Protein AF-A0AA95F0E2-F1 (afdb_monomer_lite)

Organism: NCBI:txid3121368

Structure (mmCIF, N/CA/C/O backbone):
data_AF-A0AA95F0E2-F1
#
_entry.id   AF-A0AA95F0E2-F1
#
loop_
_atom_site.group_PDB
_atom_site.id
_atom_site.type_symbol
_atom_site.label_atom_id
_atom_site.label_alt_id
_atom_site.label_comp_id
_atom_site.label_asym_id
_atom_site.label_entity_id
_atom_site.label_seq_id
_atom_site.pdbx_PDB_ins_code
_atom_site.Cartn_x
_atom_site.Cartn_y
_atom_site.Cartn_z
_atom_site.occupancy
_atom_site.B_iso_or_equiv
_atom_site.auth_seq_id
_atom_site.auth_comp_id
_atom_site.auth_asym_id
_atom_site.auth_atom_id
_atom_site.pdbx_PDB_model_num
ATOM 1 N N . MET A 1 1 ? -41.359 17.214 -58.319 1.00 50.31 1 MET A N 1
ATOM 2 C CA . MET A 1 1 ? -40.380 17.688 -57.311 1.00 50.31 1 MET A CA 1
ATOM 3 C C . MET A 1 1 ? -40.934 17.421 -55.916 1.00 50.31 1 MET A C 1
ATOM 5 O O . MET A 1 1 ? -42.144 17.465 -55.771 1.00 50.31 1 MET A O 1
ATOM 9 N N . MET A 1 2 ? -40.060 17.130 -54.941 1.00 48.06 2 MET A N 1
ATOM 10 C CA . MET A 1 2 ? -40.343 16.775 -53.532 1.00 48.06 2 MET A CA 1
ATOM 11 C C . MET A 1 2 ? -41.066 15.439 -53.293 1.00 48.06 2 MET A C 1
ATOM 13 O O . MET A 1 2 ? -42.283 15.381 -53.402 1.00 48.06 2 MET A O 1
ATOM 17 N N . LYS A 1 3 ? -40.314 14.383 -52.918 1.00 45.88 3 LYS A N 1
ATOM 18 C CA . LYS A 1 3 ? -40.790 13.259 -52.062 1.00 45.88 3 LYS A CA 1
ATOM 19 C C . LYS A 1 3 ? -39.731 12.196 -51.688 1.00 45.88 3 LYS A C 1
ATOM 21 O O . LYS A 1 3 ? -40.097 11.075 -51.360 1.00 45.88 3 LYS A O 1
ATOM 26 N N . ARG A 1 4 ? -38.421 12.494 -51.719 1.00 47.03 4 ARG A N 1
ATOM 27 C CA . ARG A 1 4 ? -37.384 11.495 -51.354 1.00 47.03 4 ARG A CA 1
ATOM 28 C C . ARG A 1 4 ? -36.302 11.950 -50.368 1.00 47.03 4 ARG A C 1
ATOM 30 O O . ARG A 1 4 ? -35.375 11.194 -50.120 1.00 47.03 4 ARG A O 1
ATOM 37 N N . SER A 1 5 ? -36.444 13.118 -49.741 1.00 49.16 5 SER A N 1
ATOM 38 C CA . SER A 1 5 ? -35.384 13.664 -48.870 1.00 49.16 5 SER A CA 1
ATOM 39 C C . SER A 1 5 ? -35.746 13.746 -47.382 1.00 49.16 5 SER A C 1
ATOM 41 O O . SER A 1 5 ? -34.926 14.201 -46.596 1.00 49.16 5 SER A O 1
ATOM 43 N N . LEU A 1 6 ? -36.942 13.306 -46.969 1.00 43.12 6 LEU A N 1
ATOM 44 C CA . LEU A 1 6 ? -37.407 13.481 -45.582 1.00 43.12 6 LEU A CA 1
ATOM 45 C C . LEU A 1 6 ? -37.271 12.228 -44.697 1.00 43.12 6 LEU A C 1
ATOM 47 O O . LEU A 1 6 ? -37.367 12.328 -43.480 1.00 43.12 6 LEU A O 1
ATOM 51 N N . SER A 1 7 ? -37.000 11.054 -45.274 1.00 41.59 7 SER A N 1
ATOM 52 C CA . SER A 1 7 ? -36.966 9.790 -44.516 1.00 41.59 7 SER A CA 1
ATOM 53 C C . SER A 1 7 ? -35.578 9.412 -43.980 1.00 41.59 7 SER A C 1
ATOM 55 O O . SER A 1 7 ? -35.485 8.581 -43.085 1.00 41.59 7 SER A O 1
ATOM 57 N N . ILE A 1 8 ? -34.500 10.029 -44.480 1.00 45.47 8 ILE A N 1
ATOM 58 C CA . ILE A 1 8 ? -33.123 9.725 -44.038 1.00 45.47 8 ILE A CA 1
ATOM 59 C C . ILE A 1 8 ? -32.716 10.587 -42.827 1.00 45.47 8 ILE A C 1
ATOM 61 O O . ILE A 1 8 ? -31.984 10.123 -41.959 1.00 45.47 8 ILE A O 1
ATOM 65 N N . LEU A 1 9 ? -33.266 11.798 -42.687 1.00 41.22 9 LEU A N 1
ATOM 66 C CA . LEU A 1 9 ? -32.992 12.666 -41.533 1.00 41.22 9 LEU A CA 1
ATOM 67 C C . LEU A 1 9 ? -33.683 12.199 -40.239 1.00 41.22 9 LEU A C 1
ATOM 69 O O . LEU A 1 9 ? -33.129 12.393 -39.160 1.00 41.22 9 LEU A O 1
ATOM 73 N N . LEU A 1 10 ? -34.827 11.507 -40.326 1.00 40.25 10 LEU A N 1
ATOM 74 C CA . LEU A 1 10 ? -35.493 10.941 -39.143 1.00 40.25 10 LEU A CA 1
ATOM 75 C C . LEU A 1 10 ? -34.812 9.656 -38.629 1.00 40.25 10 LEU A C 1
ATOM 77 O O . LEU A 1 10 ? -34.817 9.400 -37.429 1.00 40.25 10 LEU A O 1
ATOM 81 N N . ALA A 1 11 ? -34.172 8.880 -39.511 1.00 42.00 11 ALA A N 1
ATOM 82 C CA . ALA A 1 11 ? -33.428 7.676 -39.127 1.00 42.00 11 ALA A CA 1
ATOM 83 C C . ALA A 1 11 ? -32.070 7.999 -38.471 1.00 42.00 11 ALA A C 1
ATOM 85 O O . ALA A 1 11 ? -31.636 7.279 -37.576 1.00 42.00 11 ALA A O 1
ATOM 86 N N . ILE A 1 12 ? -31.431 9.115 -38.844 1.00 46.50 12 ILE A N 1
ATOM 87 C CA . ILE A 1 12 ? -30.195 9.585 -38.192 1.00 46.50 12 ILE A CA 1
ATOM 88 C C . ILE A 1 12 ? -30.506 10.254 -36.837 1.00 46.50 12 ILE A C 1
ATOM 90 O O . ILE A 1 12 ? -29.730 10.114 -35.894 1.00 46.50 12 ILE A O 1
ATOM 94 N N . GLY A 1 13 ? -31.675 10.892 -36.687 1.00 38.00 13 GLY A N 1
ATOM 95 C CA . GLY A 1 13 ? -32.124 11.467 -35.410 1.00 38.00 13 GLY A CA 1
ATOM 96 C C . GLY A 1 13 ? -32.494 10.435 -34.333 1.00 38.00 13 GLY A C 1
ATOM 97 O O . GLY A 1 13 ? -32.287 10.691 -33.149 1.00 38.00 13 GLY A O 1
ATOM 98 N N . LEU A 1 14 ? -32.978 9.250 -34.726 1.00 39.38 14 LEU A N 1
ATOM 99 C CA . LEU A 1 14 ? -33.340 8.160 -33.803 1.00 39.38 14 LEU A CA 1
ATOM 100 C C . LEU A 1 14 ? -32.164 7.233 -33.441 1.00 39.38 14 LEU A C 1
ATOM 102 O O . LEU A 1 14 ? -32.199 6.598 -32.390 1.00 39.38 14 LEU A O 1
ATOM 106 N N . LEU A 1 15 ? -31.091 7.207 -34.239 1.00 40.84 15 LEU A N 1
ATOM 107 C CA . LEU A 1 15 ? -29.848 6.489 -33.907 1.00 40.84 15 LEU A CA 1
ATOM 108 C C . LEU A 1 15 ? -28.890 7.294 -33.010 1.00 40.84 15 LEU A C 1
ATOM 110 O O . LEU A 1 15 ? -27.957 6.722 -32.456 1.00 40.84 15 LEU A O 1
ATOM 114 N N . LEU A 1 16 ? -29.142 8.591 -32.802 1.00 41.97 16 LEU A N 1
ATOM 115 C CA . LEU A 1 16 ? -28.387 9.436 -31.862 1.00 41.97 16 LEU A CA 1
ATOM 116 C C . LEU A 1 16 ? -29.001 9.496 -30.450 1.00 41.97 16 LEU A C 1
ATOM 118 O O . LEU A 1 16 ? -28.428 10.128 -29.567 1.00 41.97 16 LEU A O 1
ATOM 122 N N . GLN A 1 17 ? -30.135 8.824 -30.212 1.00 44.22 17 GLN A N 1
ATOM 123 C CA . GLN A 1 17 ? -30.769 8.726 -28.885 1.00 44.22 17 GLN A CA 1
ATOM 124 C C . GLN A 1 17 ? -30.711 7.321 -28.261 1.00 44.22 17 GLN A C 1
ATOM 126 O O . GLN A 1 17 ? -31.059 7.152 -27.095 1.00 44.22 17 GLN A O 1
ATOM 131 N N . ALA A 1 18 ? -30.192 6.321 -28.978 1.00 43.22 18 ALA A N 1
ATOM 132 C CA . ALA A 1 18 ? -29.910 4.993 -28.437 1.00 43.22 18 ALA A CA 1
ATOM 133 C C . ALA A 1 18 ? -28.427 4.897 -28.045 1.00 43.22 18 ALA A C 1
ATOM 135 O O . ALA A 1 18 ? -27.608 4.349 -28.775 1.00 43.22 18 ALA A O 1
ATOM 136 N N . GLY A 1 19 ? -28.067 5.485 -26.903 1.00 44.66 19 GLY A N 1
ATOM 137 C CA . GLY A 1 19 ? -26.690 5.406 -26.415 1.00 44.66 19 GLY A CA 1
ATOM 138 C C . GLY A 1 19 ? -26.287 6.384 -25.321 1.00 44.66 19 GLY A C 1
ATOM 139 O O . GLY A 1 19 ? -25.187 6.254 -24.803 1.00 44.66 19 GLY A O 1
ATOM 140 N N . ALA A 1 20 ? -27.158 7.293 -24.880 1.00 41.44 20 ALA A N 1
ATOM 141 C CA . ALA A 1 20 ? -27.064 7.797 -23.513 1.00 41.44 20 ALA A CA 1
ATOM 142 C C . ALA A 1 20 ? -27.627 6.716 -22.578 1.00 41.44 20 ALA A C 1
ATOM 144 O O . ALA A 1 20 ? -28.634 6.913 -21.899 1.00 41.44 20 ALA A O 1
ATOM 145 N N . VAL A 1 21 ? -26.986 5.537 -22.564 1.00 40.38 21 VAL A N 1
ATOM 146 C CA . VAL A 1 21 ? -27.024 4.714 -21.360 1.00 40.38 21 VAL A CA 1
ATOM 147 C C . VAL A 1 21 ? -26.392 5.623 -20.337 1.00 40.38 21 VAL A C 1
ATOM 149 O O . VAL A 1 21 ? -25.193 5.893 -20.385 1.00 40.38 21 VAL A O 1
ATOM 152 N N . SER A 1 22 ? -27.251 6.198 -19.505 1.00 37.78 22 SER A N 1
ATOM 153 C CA . SER A 1 22 ? -26.858 6.820 -18.265 1.00 37.78 22 SER A CA 1
ATOM 154 C C . SER A 1 22 ? -25.687 6.006 -17.729 1.00 37.78 22 SER A C 1
ATOM 156 O O . SER A 1 22 ? -25.847 4.817 -17.444 1.00 37.78 22 SER A O 1
ATOM 158 N N . ALA A 1 23 ? -24.507 6.622 -17.622 1.00 36.34 23 ALA A N 1
ATOM 159 C CA . ALA A 1 23 ? -23.429 6.148 -16.767 1.00 36.34 23 ALA A CA 1
ATOM 160 C C . ALA A 1 23 ? -23.894 6.290 -15.304 1.00 36.34 23 ALA A C 1
ATOM 162 O O . ALA A 1 23 ? -23.242 6.899 -14.460 1.00 36.34 23 ALA A O 1
ATOM 163 N N . ALA A 1 24 ? -25.085 5.755 -15.029 1.00 33.88 24 ALA A N 1
ATOM 164 C CA . ALA A 1 24 ? -25.643 5.467 -13.745 1.00 33.88 24 ALA A CA 1
ATOM 165 C C . ALA A 1 24 ? -24.745 4.384 -13.173 1.00 33.88 24 ALA A C 1
ATOM 167 O O . ALA A 1 24 ? -24.967 3.190 -13.338 1.00 33.88 24 ALA A O 1
ATOM 168 N N . GLN A 1 25 ? -23.691 4.851 -12.514 1.00 37.59 25 GLN A N 1
ATOM 169 C CA . GLN A 1 25 ? -23.476 4.428 -11.147 1.00 37.59 25 GLN A CA 1
ATOM 170 C C . GLN A 1 25 ? -23.355 2.906 -11.016 1.00 37.59 25 GLN A C 1
ATOM 172 O O . GLN A 1 25 ? -23.920 2.294 -10.116 1.00 37.59 25 GLN A O 1
ATOM 177 N N . GLN A 1 26 ? -22.532 2.295 -11.872 1.00 37.97 26 GLN A N 1
ATOM 178 C CA . GLN A 1 26 ? -21.806 1.101 -11.468 1.00 37.97 26 GLN A CA 1
ATOM 179 C C . GLN A 1 26 ? -20.783 1.573 -10.429 1.00 37.97 26 GLN A C 1
ATOM 181 O O . GLN A 1 26 ? -19.607 1.783 -10.710 1.00 37.97 26 GLN A O 1
ATOM 186 N N . THR A 1 27 ? -21.249 1.836 -9.209 1.00 45.34 27 THR A N 1
ATOM 187 C CA . THR A 1 27 ? -20.386 1.992 -8.044 1.00 45.34 27 THR A CA 1
ATOM 188 C C . THR A 1 27 ? -19.660 0.667 -7.833 1.00 45.34 27 THR A C 1
ATOM 190 O O . THR A 1 27 ? -20.121 -0.204 -7.109 1.00 45.34 27 THR A O 1
ATOM 193 N N . THR A 1 28 ? -18.545 0.508 -8.548 1.00 57.12 28 THR A N 1
ATOM 194 C CA . THR A 1 28 ? -17.300 -0.148 -8.139 1.00 57.12 28 THR A CA 1
ATOM 195 C C . THR A 1 28 ? -17.451 -1.350 -7.202 1.00 57.12 28 THR A C 1
ATOM 197 O O . THR A 1 28 ? -17.237 -1.218 -5.998 1.00 57.12 28 THR A O 1
ATOM 200 N N . ASN A 1 29 ? -17.712 -2.538 -7.763 1.00 77.25 29 ASN A N 1
ATOM 201 C CA . ASN A 1 29 ? -17.533 -3.808 -7.042 1.00 77.25 29 ASN A CA 1
ATOM 202 C C . ASN A 1 29 ? -16.071 -4.307 -7.061 1.00 77.25 29 ASN A C 1
ATOM 204 O O . ASN A 1 29 ? -15.738 -5.288 -6.402 1.00 77.25 29 ASN A O 1
ATOM 208 N N . TRP A 1 30 ? -15.172 -3.621 -7.782 1.00 90.62 30 TRP A N 1
ATOM 209 C CA . TRP A 1 30 ? -13.753 -3.986 -7.812 1.00 90.62 30 TRP A CA 1
ATOM 210 C C . TRP A 1 30 ? -13.133 -3.966 -6.416 1.00 90.62 30 TRP A C 1
ATOM 212 O O . TRP A 1 30 ? -12.352 -4.849 -6.093 1.00 90.62 30 TRP A O 1
ATOM 222 N N . ARG A 1 31 ? -13.540 -3.019 -5.556 1.00 92.12 31 ARG A N 1
ATOM 223 C CA . ARG A 1 31 ? -13.047 -2.931 -4.175 1.00 92.12 31 ARG A CA 1
ATOM 224 C C . ARG A 1 31 ? -13.364 -4.197 -3.391 1.00 92.12 31 ARG A C 1
ATOM 226 O O . ARG A 1 31 ? -12.475 -4.761 -2.780 1.00 92.12 31 ARG A O 1
ATOM 233 N N . GLN A 1 32 ? -14.601 -4.686 -3.445 1.00 90.25 32 GLN A N 1
ATOM 234 C CA . GLN A 1 32 ? -14.967 -5.921 -2.743 1.00 90.25 32 GLN A CA 1
ATOM 235 C C . GLN A 1 32 ? -14.282 -7.148 -3.357 1.00 90.25 32 GLN A C 1
ATOM 237 O O . GLN A 1 32 ? -13.817 -8.020 -2.627 1.00 90.25 32 GLN A O 1
ATOM 242 N N . ALA A 1 33 ? -14.155 -7.197 -4.688 1.00 92.12 33 ALA A N 1
ATOM 243 C CA . ALA A 1 33 ? -13.419 -8.265 -5.361 1.00 92.12 33 ALA A CA 1
ATOM 244 C C . ALA A 1 33 ? -11.931 -8.287 -4.957 1.00 92.12 33 ALA A C 1
ATOM 246 O O . ALA A 1 33 ? -11.376 -9.355 -4.708 1.00 92.12 33 ALA A O 1
ATOM 247 N N . TYR A 1 34 ? -11.298 -7.116 -4.845 1.00 95.94 34 TYR A N 1
ATOM 248 C CA . TYR A 1 34 ? -9.917 -6.978 -4.383 1.00 95.94 34 TYR A CA 1
ATOM 249 C C . TYR A 1 34 ? -9.781 -7.270 -2.895 1.00 95.94 34 TYR A C 1
ATOM 251 O O . TYR A 1 34 ? -8.828 -7.940 -2.521 1.00 95.94 34 TYR A O 1
ATOM 259 N N . LYS A 1 35 ? -10.739 -6.852 -2.055 1.00 94.00 35 LYS A N 1
ATOM 260 C CA . LYS A 1 35 ? -10.754 -7.157 -0.616 1.00 94.00 35 LYS A CA 1
ATOM 261 C C . LYS A 1 35 ? -10.595 -8.651 -0.369 1.00 94.00 35 LYS A C 1
ATOM 263 O O . LYS A 1 35 ? -9.711 -9.043 0.383 1.00 94.00 35 LYS A O 1
ATOM 268 N N . ALA A 1 36 ? -11.410 -9.469 -1.036 1.00 92.06 36 ALA A N 1
ATOM 269 C CA . ALA A 1 36 ? -11.348 -10.920 -0.891 1.00 92.06 36 ALA A CA 1
ATOM 270 C C . ALA A 1 36 ? -9.956 -11.471 -1.242 1.00 92.06 36 ALA A C 1
ATOM 272 O O . ALA A 1 36 ? -9.405 -12.265 -0.490 1.00 92.06 36 ALA A O 1
ATOM 273 N N . LYS A 1 37 ? -9.361 -10.999 -2.345 1.00 95.44 37 LYS A N 1
ATOM 274 C CA . LYS A 1 37 ? -8.038 -11.450 -2.795 1.00 95.44 37 LYS A CA 1
ATOM 275 C C . LYS A 1 37 ? -6.889 -10.974 -1.918 1.00 95.44 37 LYS A C 1
ATOM 277 O O . LYS A 1 37 ? -5.944 -11.720 -1.700 1.00 95.44 37 LYS A O 1
ATOM 282 N N . ILE A 1 38 ? -6.980 -9.754 -1.402 1.00 95.88 38 ILE A N 1
ATOM 283 C CA . ILE A 1 38 ? -6.000 -9.210 -0.466 1.00 95.88 38 ILE A CA 1
ATOM 284 C C . ILE A 1 38 ? -6.018 -10.006 0.841 1.00 95.88 38 ILE A C 1
ATOM 286 O O . ILE A 1 38 ? -4.959 -10.408 1.306 1.00 95.88 38 ILE A O 1
ATOM 290 N N . ILE A 1 39 ? -7.200 -10.266 1.410 1.00 93.25 39 ILE A N 1
ATOM 291 C CA . ILE A 1 39 ? -7.327 -11.051 2.647 1.00 93.25 39 ILE A CA 1
ATOM 292 C C . ILE A 1 39 ? -6.804 -12.475 2.435 1.00 93.25 39 ILE A C 1
ATOM 294 O O . ILE A 1 39 ? -6.013 -12.947 3.243 1.00 93.25 39 ILE A O 1
ATOM 298 N N . GLU A 1 40 ? -7.186 -13.124 1.329 1.00 93.00 40 GLU A N 1
ATOM 299 C CA . GLU A 1 40 ? -6.682 -14.452 0.952 1.00 93.00 40 GLU A CA 1
ATOM 300 C C . GLU A 1 40 ? -5.149 -14.476 0.873 1.00 93.00 40 GLU A C 1
ATOM 302 O O . GLU A 1 40 ? -4.530 -15.399 1.391 1.00 93.00 40 GLU A O 1
ATOM 307 N N . TYR A 1 41 ? -4.531 -13.450 0.275 1.00 94.19 41 TYR A N 1
ATOM 308 C CA . TYR A 1 41 ? -3.075 -13.356 0.185 1.00 94.19 41 TYR A CA 1
ATOM 309 C C . TYR A 1 41 ? -2.422 -13.139 1.556 1.00 94.19 41 TYR A C 1
ATOM 311 O O . TYR A 1 41 ? -1.515 -13.890 1.898 1.00 94.19 41 TYR A O 1
ATOM 319 N N . ILE A 1 42 ? -2.921 -12.198 2.370 1.00 92.56 42 ILE A N 1
ATOM 320 C CA . ILE A 1 42 ? -2.401 -11.917 3.726 1.00 92.56 42 ILE A CA 1
ATOM 321 C C . ILE A 1 42 ? -2.485 -13.152 4.640 1.00 92.56 42 ILE A C 1
ATOM 323 O O . ILE A 1 42 ? -1.652 -13.331 5.522 1.00 92.56 42 ILE A O 1
ATOM 327 N N . GLN A 1 43 ? -3.489 -14.007 4.443 1.00 89.75 43 GLN A N 1
ATOM 328 C CA . GLN A 1 43 ? -3.688 -15.235 5.221 1.00 89.75 43 GLN A CA 1
ATOM 329 C C . GLN A 1 43 ? -2.960 -16.460 4.642 1.00 89.75 43 GLN A C 1
ATOM 331 O O . GLN A 1 43 ? -3.042 -17.544 5.222 1.00 89.75 43 GLN A O 1
ATOM 336 N N . SER A 1 44 ? -2.292 -16.319 3.496 1.00 91.00 44 SER A N 1
ATOM 337 C CA . SER A 1 44 ? -1.569 -17.415 2.849 1.00 91.00 44 SER A CA 1
ATOM 338 C C . SER A 1 44 ? -0.182 -17.636 3.455 1.00 91.00 44 SER A C 1
ATOM 340 O O . SER A 1 44 ? 0.365 -16.778 4.141 1.00 91.00 44 SER A O 1
ATOM 342 N N . ASP A 1 45 ? 0.418 -18.783 3.144 1.00 88.94 45 ASP A N 1
ATOM 343 C CA . ASP A 1 45 ? 1.800 -19.131 3.494 1.00 88.94 45 ASP A CA 1
ATOM 344 C C . ASP A 1 45 ? 2.858 -18.300 2.751 1.00 88.94 45 ASP A C 1
ATOM 346 O O . ASP A 1 45 ? 4.034 -18.351 3.103 1.00 88.94 45 ASP A O 1
ATOM 350 N N . LYS A 1 46 ? 2.443 -17.529 1.740 1.00 87.75 46 LYS A N 1
ATOM 351 C CA . LYS A 1 46 ? 3.304 -16.614 0.985 1.00 87.75 46 LYS A CA 1
ATOM 352 C C . LYS A 1 46 ? 3.453 -15.241 1.630 1.00 87.75 46 LYS A C 1
ATOM 354 O O . LYS A 1 46 ? 4.336 -14.495 1.236 1.00 87.75 46 LYS A O 1
ATOM 359 N N . TRP A 1 47 ? 2.569 -14.879 2.561 1.00 89.88 47 TRP A N 1
ATOM 360 C CA . TRP A 1 47 ? 2.637 -13.578 3.216 1.00 89.88 47 TRP A CA 1
ATOM 361 C C . TRP A 1 47 ? 3.653 -13.594 4.354 1.00 89.88 47 TRP A C 1
ATOM 363 O O . TRP A 1 47 ? 3.558 -14.388 5.290 1.00 89.88 47 TRP A O 1
ATOM 373 N N . ASP A 1 48 ? 4.586 -12.654 4.311 1.00 88.56 48 ASP A N 1
ATOM 374 C CA . ASP A 1 48 ? 5.607 -12.458 5.327 1.00 88.56 48 ASP A CA 1
ATOM 375 C C . ASP A 1 48 ? 5.877 -10.965 5.581 1.00 88.56 48 ASP A C 1
ATOM 377 O O . ASP A 1 48 ? 5.195 -10.080 5.068 1.00 88.56 48 ASP A O 1
ATOM 381 N N . GLN A 1 49 ? 6.889 -10.662 6.395 1.00 87.50 49 GLN A N 1
ATOM 382 C CA . GLN A 1 49 ? 7.258 -9.284 6.731 1.00 87.50 49 GLN A CA 1
ATOM 383 C C . GLN A 1 49 ? 7.783 -8.452 5.544 1.00 87.50 49 GLN A C 1
ATOM 385 O O . GLN A 1 49 ? 7.840 -7.229 5.651 1.00 87.50 49 GLN A O 1
ATOM 390 N N . THR A 1 50 ? 8.185 -9.093 4.445 1.00 89.25 50 THR A N 1
ATOM 391 C CA . THR A 1 50 ? 8.713 -8.456 3.226 1.00 89.25 50 THR A CA 1
ATOM 392 C C . THR A 1 50 ? 7.666 -8.319 2.124 1.00 89.25 50 THR A C 1
ATOM 394 O O . THR A 1 50 ? 7.897 -7.655 1.111 1.00 89.25 50 THR A O 1
ATOM 397 N N . SER A 1 51 ? 6.496 -8.920 2.333 1.00 91.75 51 SER A N 1
ATOM 398 C CA . SER A 1 51 ? 5.380 -8.859 1.406 1.00 91.75 51 SER A CA 1
ATOM 399 C C . SER A 1 51 ? 4.826 -7.445 1.278 1.00 91.75 51 SER A C 1
ATOM 401 O O . SER A 1 51 ? 4.844 -6.641 2.213 1.00 91.75 51 SER A O 1
ATOM 403 N N . LYS A 1 52 ? 4.290 -7.131 0.104 1.00 92.88 52 LYS A N 1
ATOM 404 C CA . LYS A 1 52 ? 3.711 -5.827 -0.197 1.00 92.88 52 LYS A CA 1
ATOM 405 C C . LYS A 1 52 ? 2.518 -5.970 -1.117 1.00 92.88 52 LYS A C 1
ATOM 407 O O . LYS A 1 52 ? 2.519 -6.769 -2.048 1.00 92.88 52 LYS A O 1
ATOM 412 N N . ILE A 1 53 ? 1.502 -5.146 -0.888 1.00 94.81 53 ILE A N 1
ATOM 413 C CA . ILE A 1 53 ? 0.363 -4.975 -1.793 1.00 94.81 53 ILE A CA 1
ATOM 414 C C . ILE A 1 53 ? 0.340 -3.531 -2.267 1.00 94.81 53 ILE A C 1
ATOM 416 O O . ILE A 1 53 ? 0.422 -2.597 -1.467 1.00 94.81 53 ILE A O 1
ATOM 420 N N . SER A 1 54 ? 0.197 -3.335 -3.573 1.00 93.62 54 SER A N 1
ATOM 421 C CA . SER A 1 54 ? 0.067 -2.017 -4.183 1.00 93.62 54 SER A CA 1
ATOM 422 C C . SER A 1 54 ? -1.025 -2.001 -5.252 1.00 93.62 54 SER A C 1
ATOM 424 O O . SER A 1 54 ? -1.383 -3.026 -5.833 1.00 93.62 54 SER A O 1
ATOM 426 N N . MET A 1 55 ? -1.580 -0.815 -5.500 1.00 93.38 55 MET A N 1
ATOM 427 C CA . MET A 1 55 ? -2.644 -0.608 -6.477 1.00 93.38 55 MET A CA 1
ATOM 428 C C . MET A 1 55 ? -2.309 0.562 -7.388 1.00 93.38 55 MET A C 1
ATOM 430 O O . MET A 1 55 ? -2.127 1.682 -6.911 1.00 93.38 55 MET A O 1
ATOM 434 N N . PHE A 1 56 ? -2.293 0.350 -8.699 1.00 92.88 56 PHE A N 1
ATOM 435 C CA . PHE A 1 56 ? -1.966 1.404 -9.654 1.00 92.88 56 PHE A CA 1
ATOM 436 C C . PHE A 1 56 ? -2.930 1.396 -10.835 1.00 92.88 56 PHE A C 1
ATOM 438 O O . PHE A 1 56 ? -3.094 0.378 -11.477 1.00 92.88 56 PHE A O 1
ATOM 445 N N . ASP A 1 57 ? -3.559 2.533 -11.125 1.00 92.69 57 ASP A N 1
ATOM 446 C CA . ASP A 1 57 ? -4.470 2.702 -12.268 1.00 92.69 57 ASP A CA 1
ATOM 447 C C . ASP A 1 57 ? -3.660 2.952 -13.542 1.00 92.69 57 ASP A C 1
ATOM 449 O O . ASP A 1 57 ? -3.205 4.081 -13.785 1.00 92.69 57 ASP A O 1
ATOM 453 N N . ILE A 1 58 ? -3.380 1.868 -14.279 1.00 93.06 58 ILE A N 1
ATOM 454 C CA . ILE A 1 58 ? -2.392 1.874 -15.357 1.00 93.06 58 ILE A CA 1
ATOM 455 C C . ILE A 1 58 ? -2.940 2.534 -16.619 1.00 93.06 58 ILE A C 1
ATOM 457 O O . ILE A 1 58 ? -2.261 3.357 -17.242 1.00 93.06 58 ILE A O 1
ATOM 461 N N . ASP A 1 59 ? -4.163 2.200 -17.015 1.00 92.50 59 ASP A N 1
ATOM 462 C CA . ASP A 1 59 ? -4.805 2.781 -18.197 1.00 92.50 59 ASP A CA 1
ATOM 463 C C . ASP A 1 59 ? -5.766 3.931 -17.883 1.00 92.50 59 ASP A C 1
ATOM 465 O O . ASP A 1 59 ? -6.313 4.531 -18.812 1.00 92.50 59 ASP A O 1
ATOM 469 N N . ARG A 1 60 ? -5.850 4.344 -16.613 1.00 89.44 60 ARG A N 1
ATOM 470 C CA . ARG A 1 60 ? -6.562 5.544 -16.155 1.00 89.44 60 ARG A CA 1
ATOM 471 C C . ARG A 1 60 ? -8.071 5.462 -16.343 1.00 89.44 60 ARG A C 1
ATOM 473 O O . ARG A 1 60 ? -8.711 6.486 -16.601 1.00 89.44 60 ARG A O 1
ATOM 480 N N . ASP A 1 61 ? -8.628 4.265 -16.209 1.00 89.62 61 ASP A N 1
ATOM 481 C CA . ASP A 1 61 ? -10.066 4.016 -16.309 1.00 89.62 61 ASP A CA 1
ATOM 482 C C . ASP A 1 61 ? -10.807 4.213 -14.968 1.00 89.62 61 ASP A C 1
ATOM 484 O O . ASP A 1 61 ? -12.037 4.134 -14.909 1.00 89.62 61 ASP A O 1
ATOM 488 N N . GLY A 1 62 ? -10.076 4.547 -13.896 1.00 89.38 62 GLY A N 1
ATOM 489 C CA . GLY A 1 62 ? -10.611 4.743 -12.549 1.00 89.38 62 GLY A CA 1
ATOM 490 C C . GLY A 1 62 ? -10.669 3.465 -11.708 1.00 89.38 62 GLY A C 1
ATOM 491 O O . GLY A 1 62 ? -11.130 3.515 -10.559 1.00 89.38 62 GLY A O 1
ATOM 492 N N . VAL A 1 63 ? -10.196 2.336 -12.240 1.00 92.50 63 VAL A N 1
ATOM 493 C CA . VAL A 1 63 ? -10.052 1.057 -11.548 1.00 92.50 63 VAL A CA 1
ATOM 494 C C . VAL A 1 63 ? -8.567 0.698 -11.495 1.00 92.50 63 VAL A C 1
ATOM 496 O O . VAL A 1 63 ? -7.980 0.354 -12.510 1.00 92.50 63 VAL A O 1
ATOM 499 N N . PRO A 1 64 ? -7.918 0.751 -10.319 1.00 93.81 64 PRO A N 1
ATOM 500 C CA . PRO A 1 64 ? -6.511 0.398 -10.247 1.00 93.81 64 PRO A CA 1
ATOM 501 C C . PRO A 1 64 ? -6.284 -1.094 -10.497 1.00 93.81 64 PRO A C 1
ATOM 503 O O . PRO A 1 64 ? -7.093 -1.925 -10.091 1.00 93.81 64 PRO A O 1
ATOM 506 N N . GLU A 1 65 ? -5.149 -1.454 -11.080 1.00 95.19 65 GLU A N 1
ATOM 507 C CA . GLU A 1 65 ? -4.620 -2.815 -11.075 1.00 95.19 65 GLU A CA 1
ATOM 508 C C . GLU A 1 65 ? -4.022 -3.147 -9.706 1.00 95.19 65 GLU A C 1
ATOM 510 O O . GLU A 1 65 ? -3.288 -2.345 -9.129 1.00 95.19 65 GLU A O 1
ATOM 515 N N . LEU A 1 66 ? -4.339 -4.335 -9.195 1.00 95.75 66 LEU A N 1
ATOM 516 C CA . LEU A 1 66 ? -3.865 -4.867 -7.921 1.00 95.75 66 LEU A CA 1
ATOM 517 C C . LEU A 1 66 ? -2.621 -5.728 -8.140 1.00 95.75 66 LEU A C 1
ATOM 519 O O . LEU A 1 66 ? -2.668 -6.670 -8.929 1.00 95.75 66 LEU A O 1
ATOM 523 N N . PHE A 1 67 ? -1.563 -5.459 -7.380 1.00 95.00 67 PHE A N 1
ATOM 524 C CA . PHE A 1 67 ? -0.337 -6.252 -7.340 1.00 95.00 67 PHE A CA 1
ATOM 525 C C . PHE A 1 67 ? -0.024 -6.643 -5.897 1.00 95.00 67 PHE A C 1
ATOM 527 O O . PHE A 1 67 ? -0.126 -5.803 -5.003 1.00 95.00 67 PHE A O 1
ATOM 534 N N . ALA A 1 68 ? 0.386 -7.888 -5.670 1.00 94.44 68 ALA A N 1
ATOM 535 C CA . ALA A 1 68 ? 0.996 -8.315 -4.415 1.00 94.44 68 ALA A CA 1
ATOM 536 C C . ALA A 1 68 ? 2.163 -9.273 -4.665 1.00 94.44 68 ALA A C 1
ATOM 538 O O . ALA A 1 68 ? 2.172 -9.984 -5.674 1.00 94.44 68 ALA A O 1
ATOM 539 N N . GLY A 1 69 ? 3.145 -9.254 -3.777 1.00 92.69 69 GLY A N 1
ATOM 540 C CA . GLY A 1 69 ? 4.374 -10.024 -3.908 1.00 92.69 69 GLY A CA 1
ATOM 541 C C . GLY A 1 69 ? 5.392 -9.643 -2.844 1.00 92.69 69 GLY A C 1
ATOM 542 O O . GLY A 1 69 ? 5.076 -8.888 -1.923 1.00 92.69 69 GLY A O 1
ATOM 543 N N . GLU A 1 70 ? 6.617 -10.118 -3.013 1.00 88.94 70 GLU A N 1
ATOM 544 C CA . GLU A 1 70 ? 7.751 -9.755 -2.165 1.00 88.94 70 GLU A CA 1
ATOM 545 C C . GLU A 1 70 ? 8.433 -8.495 -2.709 1.00 88.94 70 GLU A C 1
ATOM 547 O O . GLU A 1 70 ? 8.687 -8.379 -3.908 1.00 88.94 70 GLU A O 1
ATOM 552 N N . ASP A 1 71 ? 8.731 -7.538 -1.830 1.00 83.75 71 ASP A N 1
ATOM 553 C CA . ASP A 1 71 ? 9.560 -6.363 -2.133 1.00 83.75 71 ASP A CA 1
ATOM 554 C C . ASP A 1 71 ? 10.845 -6.462 -1.303 1.00 83.75 71 ASP A C 1
ATOM 556 O O . ASP A 1 71 ? 11.071 -5.704 -0.354 1.00 83.75 71 ASP A O 1
ATOM 560 N N . TYR A 1 72 ? 11.660 -7.480 -1.604 1.00 80.00 72 TYR A N 1
ATOM 561 C CA . TYR A 1 72 ? 12.891 -7.770 -0.882 1.00 80.00 72 TYR A CA 1
ATOM 562 C C . TYR A 1 72 ? 14.126 -7.736 -1.784 1.00 80.00 72 TYR A C 1
ATOM 564 O O . TYR A 1 72 ? 14.096 -7.911 -2.998 1.00 80.00 72 TYR A O 1
ATOM 572 N N . ARG A 1 73 ? 15.278 -7.504 -1.154 1.00 72.12 73 ARG A N 1
ATOM 573 C CA . ARG A 1 73 ? 16.555 -7.259 -1.828 1.00 72.12 73 ARG A CA 1
ATOM 574 C C . ARG A 1 73 ? 16.939 -8.374 -2.818 1.00 72.12 73 ARG A C 1
ATOM 576 O O . ARG A 1 73 ? 17.451 -8.075 -3.893 1.00 72.12 73 ARG A O 1
ATOM 583 N N . LEU A 1 74 ? 16.709 -9.633 -2.436 1.00 74.06 74 LEU A N 1
ATOM 584 C CA . LEU A 1 74 ? 17.072 -10.830 -3.209 1.00 74.06 74 LEU A CA 1
ATOM 585 C C . LEU A 1 74 ? 15.896 -11.439 -3.985 1.00 74.06 74 LEU A C 1
ATOM 587 O O . LEU A 1 74 ? 16.124 -12.222 -4.904 1.00 74.06 74 LEU A O 1
ATOM 591 N N . THR A 1 75 ? 14.664 -11.113 -3.599 1.00 76.56 75 THR A N 1
ATOM 592 C CA . THR A 1 75 ? 13.433 -11.692 -4.138 1.00 76.56 75 THR A CA 1
ATOM 593 C C . THR A 1 75 ? 12.421 -10.584 -4.360 1.00 76.56 75 THR A C 1
ATOM 595 O O . THR A 1 75 ? 12.090 -9.816 -3.462 1.00 76.56 75 THR A O 1
ATOM 598 N N . ASN A 1 76 ? 11.955 -10.479 -5.598 1.00 83.75 76 ASN A N 1
ATOM 599 C CA . ASN A 1 76 ? 10.995 -9.464 -5.989 1.00 83.75 76 ASN A CA 1
ATOM 600 C C . ASN A 1 76 ? 9.837 -10.078 -6.785 1.00 83.75 76 ASN A C 1
ATOM 602 O O . ASN A 1 76 ? 9.323 -9.470 -7.705 1.00 83.75 76 ASN A O 1
ATOM 606 N N . ASN A 1 77 ? 9.428 -11.314 -6.518 1.00 88.19 77 ASN A N 1
ATOM 607 C CA . ASN A 1 77 ? 8.350 -11.963 -7.266 1.00 88.19 77 ASN A CA 1
ATOM 608 C C . ASN A 1 77 ? 6.999 -11.263 -7.066 1.00 88.19 77 ASN A C 1
ATOM 610 O O . ASN A 1 77 ? 6.639 -10.840 -5.973 1.00 88.19 77 ASN A O 1
ATOM 614 N N . ILE A 1 78 ? 6.202 -11.226 -8.131 1.00 92.31 78 ILE A N 1
ATOM 615 C CA . ILE A 1 78 ? 4.775 -10.916 -8.074 1.00 92.31 78 ILE A CA 1
ATOM 616 C C . ILE A 1 78 ? 4.013 -12.227 -7.866 1.00 92.31 78 ILE A C 1
ATOM 618 O O . ILE A 1 78 ? 3.964 -13.076 -8.759 1.00 92.31 78 ILE A O 1
ATOM 622 N N . ASP A 1 79 ? 3.364 -12.366 -6.715 1.00 93.06 79 ASP A N 1
ATOM 623 C CA . ASP A 1 79 ? 2.522 -13.517 -6.365 1.00 93.06 79 ASP A CA 1
ATOM 624 C C . ASP A 1 79 ? 1.071 -13.360 -6.806 1.00 93.06 79 ASP A C 1
ATOM 626 O O . ASP A 1 79 ? 0.332 -14.335 -6.959 1.00 93.06 79 ASP A O 1
ATOM 630 N N . MET A 1 80 ? 0.647 -12.115 -6.993 1.00 94.19 80 MET A N 1
ATOM 631 C CA . MET A 1 80 ? -0.722 -11.761 -7.309 1.00 94.19 80 MET A CA 1
ATOM 632 C C . MET A 1 80 ? -0.752 -10.548 -8.233 1.00 94.19 80 MET A C 1
ATOM 634 O O . MET A 1 80 ? -0.163 -9.516 -7.930 1.00 94.19 80 MET A O 1
ATOM 638 N N . ALA A 1 81 ? -1.497 -10.640 -9.336 1.00 95.75 81 ALA A N 1
ATOM 639 C CA . ALA A 1 81 ? -1.713 -9.516 -10.242 1.00 95.75 81 ALA A CA 1
ATOM 640 C C . ALA A 1 81 ? -3.102 -9.590 -10.888 1.00 95.75 81 ALA A C 1
ATOM 642 O O . ALA A 1 81 ? -3.404 -10.539 -11.621 1.00 95.75 81 ALA A O 1
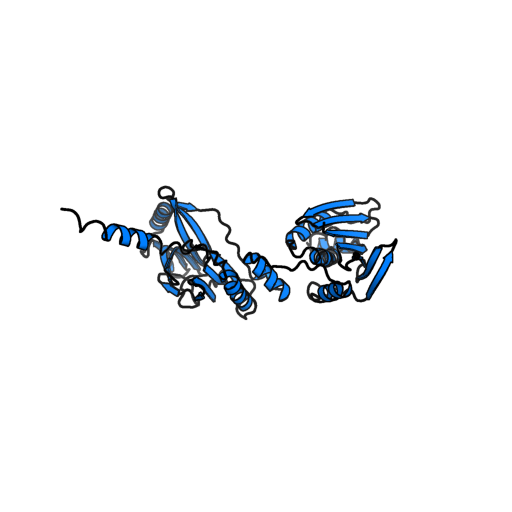ATOM 643 N N . TYR A 1 82 ? -3.943 -8.588 -10.641 1.00 96.44 82 TYR A N 1
ATOM 644 C CA . TYR A 1 82 ? -5.325 -8.549 -11.116 1.00 96.44 82 TYR A CA 1
ATOM 645 C C . TYR A 1 82 ? -5.719 -7.171 -11.652 1.00 96.44 82 TYR A C 1
ATOM 647 O O . TYR A 1 82 ? -5.280 -6.137 -11.160 1.00 96.44 82 TYR A O 1
ATOM 655 N N . THR A 1 83 ? -6.616 -7.170 -12.633 1.00 95.69 83 THR A N 1
ATOM 656 C CA . THR A 1 83 ? -7.416 -6.007 -13.041 1.00 95.69 83 THR A CA 1
ATOM 657 C C . THR A 1 83 ? -8.893 -6.346 -12.838 1.00 95.69 83 THR A C 1
ATOM 659 O O . THR A 1 83 ? -9.265 -7.520 -12.710 1.00 95.69 83 THR A O 1
ATOM 662 N N . PHE A 1 84 ? -9.763 -5.343 -12.821 1.00 94.12 84 PHE A N 1
ATOM 663 C CA . PHE A 1 84 ? -11.203 -5.555 -12.770 1.00 94.12 84 PHE A CA 1
ATOM 664 C C . PHE A 1 84 ? -11.864 -4.887 -13.968 1.00 94.12 84 PHE A C 1
ATOM 666 O O . PHE A 1 84 ? -11.941 -3.667 -14.057 1.00 94.12 84 PHE A O 1
ATOM 673 N N . ARG A 1 85 ? -12.369 -5.698 -14.900 1.00 89.56 85 ARG A N 1
ATOM 674 C CA . ARG A 1 85 ? -12.941 -5.219 -16.163 1.00 89.56 85 ARG A CA 1
ATOM 675 C C . ARG A 1 85 ? -14.260 -5.895 -16.451 1.00 89.56 85 ARG A C 1
ATOM 677 O O . ARG A 1 85 ? -14.434 -7.083 -16.193 1.00 89.56 85 ARG A O 1
ATOM 684 N N . ASN A 1 86 ? -15.196 -5.129 -17.006 1.00 87.88 86 ASN A N 1
ATOM 685 C CA . ASN A 1 86 ? -16.524 -5.621 -17.381 1.00 87.88 86 ASN A CA 1
ATOM 686 C C . ASN A 1 86 ? -17.235 -6.352 -16.224 1.00 87.88 86 ASN A C 1
ATOM 688 O O . ASN A 1 86 ? -17.852 -7.399 -16.416 1.00 87.88 86 ASN A O 1
ATOM 692 N N . GLY A 1 87 ? -17.100 -5.826 -15.001 1.00 87.69 87 GLY A N 1
ATOM 693 C CA . GLY A 1 87 ? -17.713 -6.402 -13.802 1.00 87.69 87 GLY A CA 1
ATOM 694 C C . GLY A 1 87 ? -17.037 -7.668 -13.265 1.00 87.69 87 GLY A C 1
ATOM 695 O O . GLY A 1 87 ? -17.597 -8.302 -12.371 1.00 87.69 87 GLY A O 1
ATOM 696 N N . LYS A 1 88 ? -15.869 -8.056 -13.790 1.00 91.44 88 LYS A N 1
ATOM 697 C CA . LYS A 1 88 ? -15.166 -9.285 -13.411 1.00 91.44 88 LYS A CA 1
ATOM 698 C C . LYS A 1 88 ? -13.731 -9.005 -13.001 1.00 91.44 88 LYS A C 1
ATOM 700 O O . LYS A 1 88 ? -13.042 -8.195 -13.615 1.00 91.44 88 LYS A O 1
ATOM 705 N N . LEU A 1 89 ? -13.281 -9.745 -11.995 1.00 94.38 89 LEU A N 1
ATOM 706 C CA . LEU A 1 89 ? -11.872 -9.854 -11.656 1.00 94.38 89 LEU A CA 1
ATOM 707 C C . LEU A 1 89 ? -11.168 -10.704 -12.722 1.00 94.38 89 LEU A C 1
ATOM 709 O O . LEU A 1 89 ? -11.634 -11.799 -13.040 1.00 94.38 89 LEU A O 1
ATOM 713 N N . VAL A 1 90 ? -10.065 -10.207 -13.275 1.00 95.00 90 VAL A N 1
ATOM 714 C CA . VAL A 1 90 ? -9.297 -10.883 -14.327 1.00 95.00 90 VAL A CA 1
ATOM 715 C C . VAL A 1 90 ? -7.824 -10.869 -13.948 1.00 95.00 90 VAL A C 1
ATOM 717 O O . VAL A 1 90 ? -7.276 -9.820 -13.617 1.00 95.00 90 VAL A O 1
ATOM 720 N N . ALA A 1 91 ? -7.180 -12.035 -13.993 1.00 96.44 91 ALA A N 1
ATOM 721 C CA . ALA A 1 91 ? -5.743 -12.138 -13.774 1.00 96.44 91 ALA A CA 1
ATOM 722 C C . ALA A 1 91 ? -4.980 -11.390 -14.873 1.00 96.44 91 ALA A C 1
ATOM 724 O O . ALA A 1 91 ? -5.306 -11.501 -16.061 1.00 96.44 91 ALA A O 1
ATOM 725 N N . LEU A 1 92 ? -3.962 -10.634 -14.473 1.00 96.50 92 LEU A N 1
ATOM 726 C CA . LEU A 1 92 ? -3.060 -10.005 -15.422 1.00 96.50 92 LEU A CA 1
ATOM 727 C C . LEU A 1 92 ? -2.117 -11.050 -16.015 1.00 96.50 92 LEU A C 1
ATOM 729 O O . LEU A 1 92 ? -1.630 -11.951 -15.335 1.00 96.50 92 LEU A O 1
ATOM 733 N N . THR A 1 93 ? -1.849 -10.885 -17.302 1.00 95.44 93 THR A N 1
ATOM 734 C CA . THR A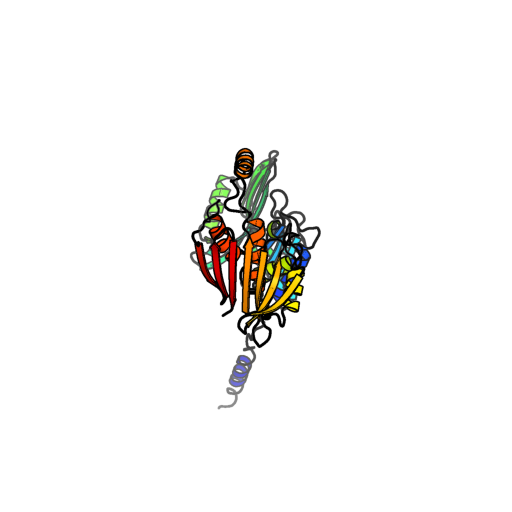 1 93 ? -0.784 -11.588 -18.027 1.00 95.44 93 THR A CA 1
ATOM 735 C C . THR A 1 93 ? 0.232 -10.570 -18.515 1.00 95.44 93 THR A C 1
ATOM 737 O O . THR A 1 93 ? -0.046 -9.369 -18.527 1.00 95.44 93 THR A O 1
ATOM 740 N N . HIS A 1 94 ? 1.396 -11.034 -18.953 1.00 95.31 94 HIS A N 1
ATOM 741 C CA . HIS A 1 94 ? 2.494 -10.153 -19.317 1.00 95.31 94 HIS A CA 1
ATOM 742 C C . HIS A 1 94 ? 3.038 -10.413 -20.722 1.00 95.31 94 HIS A C 1
ATOM 744 O O . HIS A 1 94 ? 3.160 -11.555 -21.166 1.00 95.31 94 HIS A O 1
ATOM 750 N N . LYS A 1 95 ? 3.414 -9.335 -21.415 1.00 95.94 95 LYS A N 1
ATOM 751 C CA . LYS A 1 95 ? 4.152 -9.379 -22.677 1.00 95.94 95 LYS A CA 1
ATOM 752 C C . LYS A 1 95 ? 5.254 -8.321 -22.700 1.00 95.94 95 LYS A C 1
ATOM 754 O O . LYS A 1 95 ? 4.964 -7.131 -22.731 1.00 95.94 95 LYS A O 1
ATOM 759 N N . GLY A 1 96 ? 6.494 -8.770 -22.841 1.00 94.12 96 GLY A N 1
ATOM 760 C CA . GLY A 1 96 ? 7.663 -7.903 -22.962 1.00 94.12 96 GLY A CA 1
ATOM 761 C C . GLY A 1 96 ? 8.813 -8.376 -22.070 1.00 94.12 96 GLY A C 1
ATOM 762 O O . GLY A 1 96 ? 8.737 -9.486 -21.526 1.00 94.12 96 GLY A O 1
ATOM 763 N N . PRO A 1 97 ? 9.894 -7.584 -21.978 1.00 92.94 97 PRO A N 1
ATOM 764 C CA . PRO A 1 97 ? 11.019 -7.856 -21.089 1.00 92.94 97 PRO A CA 1
ATOM 765 C C . PRO A 1 97 ? 10.651 -7.649 -19.611 1.00 92.94 97 PRO A C 1
ATOM 767 O O . PRO A 1 97 ? 9.633 -7.037 -19.288 1.00 92.94 97 PRO A O 1
ATOM 770 N N . GLY A 1 98 ? 11.483 -8.175 -18.722 1.00 89.25 98 GLY A N 1
ATOM 771 C CA . GLY A 1 98 ? 11.327 -8.074 -17.277 1.00 89.25 98 GLY A CA 1
ATOM 772 C C . GLY A 1 98 ? 12.404 -8.900 -16.559 1.00 89.25 98 GLY A C 1
ATOM 773 O O . GLY A 1 98 ? 12.929 -9.838 -17.169 1.00 89.25 98 GLY A O 1
ATOM 774 N N . SER A 1 99 ? 12.729 -8.550 -15.310 1.00 83.75 99 SER A N 1
ATOM 775 C CA . SER A 1 99 ? 13.746 -9.223 -14.478 1.00 83.75 99 SER A CA 1
ATOM 776 C C . SER A 1 99 ? 13.168 -10.050 -13.321 1.00 83.75 99 SER A C 1
ATOM 778 O O . SER A 1 99 ? 13.910 -10.744 -12.637 1.00 83.75 99 SER A O 1
ATOM 780 N N . GLY A 1 100 ? 11.850 -10.045 -13.113 1.00 77.88 100 GLY A N 1
ATOM 781 C CA . GLY A 1 100 ? 11.197 -10.826 -12.061 1.00 77.88 100 GLY A CA 1
ATOM 782 C C . GLY A 1 100 ? 11.158 -12.317 -12.367 1.00 77.88 100 GLY A C 1
ATOM 783 O O . GLY A 1 100 ? 10.422 -12.770 -13.251 1.00 77.88 100 GLY A O 1
ATOM 784 N N . TYR A 1 101 ? 11.903 -13.094 -11.588 1.00 74.12 101 TYR A N 1
ATOM 785 C CA . TYR A 1 101 ? 11.851 -14.555 -11.598 1.00 74.12 101 TYR A CA 1
ATOM 786 C C . TYR A 1 101 ? 10.752 -15.068 -10.656 1.00 74.12 101 TYR A C 1
ATOM 788 O O . TYR A 1 101 ? 10.410 -14.423 -9.671 1.00 74.12 101 TYR A O 1
ATOM 796 N N . GLY A 1 102 ? 10.157 -16.224 -10.971 1.00 77.69 102 GLY A N 1
ATOM 797 C CA . GLY A 1 102 ? 9.176 -16.888 -10.094 1.00 77.69 102 GLY A CA 1
ATOM 798 C C . GLY A 1 102 ? 7.793 -16.227 -9.998 1.00 77.69 102 GLY A C 1
ATOM 799 O O . GLY A 1 102 ? 6.936 -16.722 -9.272 1.00 77.69 102 GLY A O 1
ATOM 800 N N . SER A 1 103 ? 7.546 -15.151 -10.747 1.00 83.56 103 SER A N 1
ATOM 801 C CA . SER A 1 103 ? 6.269 -14.431 -10.721 1.00 83.56 103 SER A CA 1
ATOM 802 C C . SER A 1 103 ? 5.128 -15.209 -11.393 1.00 83.56 103 SER A C 1
ATOM 804 O O . SER A 1 103 ? 5.323 -15.977 -12.341 1.00 83.56 103 SER A O 1
ATOM 806 N N . VAL A 1 104 ? 3.900 -14.999 -10.916 1.00 85.19 104 VAL A N 1
ATOM 807 C CA . VAL A 1 104 ? 2.713 -15.733 -11.383 1.00 85.19 104 VAL A CA 1
ATOM 808 C C . VAL A 1 104 ? 2.282 -15.349 -12.799 1.00 85.19 104 VAL A C 1
ATOM 810 O O . VAL A 1 104 ? 2.614 -14.286 -13.318 1.00 85.19 104 VAL A O 1
ATOM 813 N N . ASN A 1 105 ? 1.482 -16.212 -13.436 1.00 83.38 105 ASN A N 1
ATOM 814 C CA . ASN A 1 105 ? 0.801 -15.941 -14.714 1.00 83.38 105 ASN A CA 1
ATOM 815 C C . ASN A 1 105 ? 1.729 -15.511 -15.867 1.00 83.38 105 ASN A C 1
ATOM 817 O O . ASN A 1 105 ? 1.327 -14.764 -16.764 1.00 83.38 105 ASN A O 1
ATOM 821 N N . GLY A 1 106 ? 2.982 -15.980 -15.849 1.00 84.31 106 GLY A N 1
ATOM 822 C CA . GLY A 1 106 ? 3.987 -15.627 -16.853 1.00 84.31 106 GLY A CA 1
ATOM 823 C C . GLY A 1 106 ? 4.424 -14.162 -16.794 1.00 84.31 106 GLY A C 1
ATOM 824 O O . GLY A 1 106 ? 5.020 -13.663 -17.754 1.00 84.31 106 GLY A O 1
ATOM 825 N N . ILE A 1 107 ? 4.119 -13.465 -15.695 1.00 89.88 107 ILE A N 1
ATOM 826 C CA . ILE A 1 107 ? 4.676 -12.150 -15.412 1.00 89.88 107 ILE A CA 1
ATOM 827 C C . ILE A 1 107 ? 6.182 -12.310 -15.237 1.00 89.88 107 ILE A C 1
ATOM 829 O O . ILE A 1 107 ? 6.653 -13.263 -14.634 1.00 89.88 107 ILE A O 1
ATOM 833 N N . LYS A 1 108 ? 6.933 -11.406 -15.862 1.00 90.00 108 LYS A N 1
ATOM 834 C CA . LYS A 1 108 ? 8.400 -11.389 -15.809 1.00 90.00 108 LYS A CA 1
ATOM 835 C C . LYS A 1 108 ? 8.905 -10.136 -15.112 1.00 90.00 108 LYS A C 1
ATOM 837 O O . LYS A 1 108 ? 10.064 -9.808 -15.245 1.00 90.00 108 LYS A O 1
ATOM 842 N N . LEU A 1 109 ? 8.023 -9.379 -14.475 1.00 88.06 109 LEU A N 1
ATOM 843 C CA . LEU A 1 109 ? 8.387 -8.186 -13.727 1.00 88.06 109 LEU A CA 1
ATOM 844 C C . LEU A 1 109 ? 8.590 -8.565 -12.276 1.00 88.06 109 LEU A C 1
ATOM 846 O O . LEU A 1 109 ? 7.793 -9.336 -11.741 1.00 88.06 109 LEU A O 1
ATOM 850 N N . GLY A 1 110 ? 9.624 -8.001 -11.669 1.00 85.94 110 GLY A N 1
ATOM 851 C CA . GLY A 1 110 ? 9.718 -7.940 -10.228 1.00 85.94 110 GLY A CA 1
ATOM 852 C C . GLY A 1 110 ? 8.621 -7.043 -9.654 1.00 85.94 110 GLY A C 1
ATOM 853 O O . GLY A 1 110 ? 7.979 -6.303 -10.409 1.00 85.94 110 GLY A O 1
ATOM 854 N N . PHE A 1 111 ? 8.392 -7.093 -8.340 1.00 85.38 111 PHE A N 1
ATOM 855 C CA . PHE A 1 111 ? 7.393 -6.298 -7.649 1.00 85.38 111 PHE A CA 1
ATOM 856 C C . PHE A 1 111 ? 7.704 -4.824 -7.913 1.00 85.38 111 PHE A C 1
ATOM 858 O O . PHE A 1 111 ? 8.711 -4.292 -7.442 1.00 85.38 111 PHE A O 1
ATOM 865 N N . PRO A 1 112 ? 6.902 -4.162 -8.758 1.00 72.50 112 PRO A N 1
ATOM 866 C CA . PRO A 1 112 ? 7.385 -2.985 -9.447 1.00 72.50 112 PRO A CA 1
ATOM 867 C C . PRO A 1 112 ? 7.116 -1.743 -8.608 1.00 72.50 112 PRO A C 1
ATOM 869 O O . PRO A 1 112 ? 6.014 -1.527 -8.094 1.00 72.50 112 PRO A O 1
ATOM 872 N N . SER A 1 113 ? 8.091 -0.841 -8.573 1.00 84.38 113 SER A N 1
ATOM 873 C CA . SER A 1 113 ? 7.833 0.527 -8.133 1.00 84.38 113 SER A CA 1
ATOM 874 C C . SER A 1 113 ? 7.293 1.328 -9.316 1.00 84.38 113 SER A C 1
ATOM 876 O O . SER A 1 113 ? 8.039 1.760 -10.200 1.00 84.38 113 SER A O 1
ATOM 878 N N . PHE A 1 114 ? 5.970 1.491 -9.373 1.00 89.88 114 PHE A N 1
ATOM 879 C CA . PHE A 1 114 ? 5.315 2.278 -10.416 1.00 89.88 114 PHE A CA 1
ATOM 880 C C . PHE A 1 114 ? 5.380 3.776 -10.122 1.00 89.88 114 PHE A C 1
ATOM 882 O O . PHE A 1 114 ? 5.017 4.246 -9.043 1.00 89.88 114 PHE A O 1
ATOM 889 N N . SER A 1 115 ? 5.745 4.550 -11.138 1.00 92.06 115 SER A N 1
ATOM 890 C CA . SER A 1 115 ? 5.749 6.008 -11.097 1.00 92.06 115 SER A CA 1
ATOM 891 C C . SER A 1 115 ? 4.979 6.599 -12.271 1.00 92.06 115 SER A C 1
ATOM 893 O O . SER A 1 115 ? 5.158 6.215 -13.427 1.00 92.06 115 SER A O 1
ATOM 895 N N . LEU A 1 116 ? 4.131 7.585 -11.969 1.00 93.31 116 LEU A N 1
ATOM 896 C CA . LEU A 1 116 ? 3.390 8.344 -12.969 1.00 93.31 116 LEU A CA 1
ATOM 897 C C . LEU A 1 116 ? 4.219 9.541 -13.431 1.00 93.31 116 LEU A C 1
ATOM 899 O O . LEU A 1 116 ? 4.634 10.370 -12.623 1.00 93.31 116 LEU A O 1
ATOM 903 N N . TYR A 1 117 ? 4.386 9.682 -14.736 1.00 95.31 117 TYR A N 1
ATOM 904 C CA . TYR A 1 117 ? 5.048 10.819 -15.357 1.00 95.31 117 TYR A CA 1
ATOM 905 C C . TYR A 1 117 ? 4.091 11.553 -16.285 1.00 95.31 117 TYR A C 1
ATOM 907 O O . TYR A 1 117 ? 3.236 10.949 -16.933 1.00 95.31 117 TYR A O 1
ATOM 915 N N . 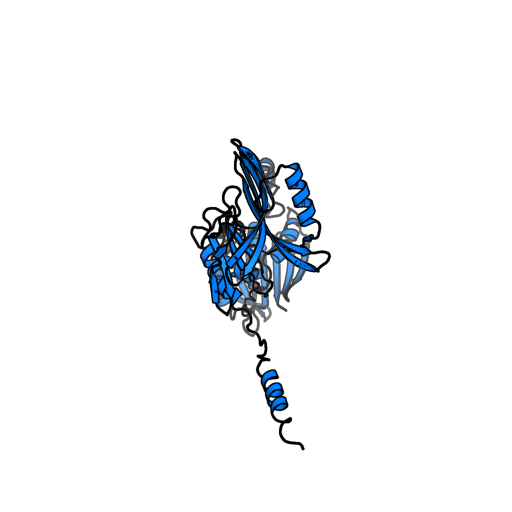LYS A 1 118 ? 4.251 12.874 -16.364 1.00 96.62 118 LYS A N 1
ATOM 916 C CA . LYS A 1 118 ? 3.557 13.735 -17.320 1.00 96.62 118 LYS A CA 1
ATOM 917 C C . LYS A 1 118 ? 4.569 14.286 -18.314 1.00 96.62 118 LYS A C 1
ATOM 919 O O . LYS A 1 118 ? 5.557 14.901 -17.914 1.00 96.62 118 LYS A O 1
ATOM 924 N N . HIS A 1 119 ? 4.324 14.080 -19.599 1.00 97.81 119 HIS A N 1
ATOM 925 C CA . HIS A 1 119 ? 5.105 14.702 -20.659 1.00 97.81 119 HIS A CA 1
ATOM 926 C C . HIS A 1 119 ? 4.864 16.219 -20.649 1.00 97.81 119 HIS A C 1
ATOM 928 O O . HIS A 1 119 ? 3.716 16.664 -20.636 1.00 97.81 119 HIS A O 1
ATOM 934 N N . LYS A 1 120 ? 5.934 17.017 -20.658 1.00 97.94 120 LYS A N 1
ATOM 935 C CA . LYS A 1 120 ? 5.898 18.478 -20.476 1.00 97.94 120 LYS A CA 1
ATOM 936 C C . LYS A 1 120 ? 5.132 19.186 -21.591 1.00 97.94 120 LYS A C 1
ATOM 938 O O . LYS A 1 120 ? 4.317 20.050 -21.303 1.00 97.94 120 LYS A O 1
ATOM 943 N N . GLU A 1 121 ? 5.361 18.777 -22.837 1.00 96.62 121 GLU A N 1
ATOM 944 C CA . GLU A 1 121 ? 4.750 19.422 -24.009 1.00 96.62 121 GLU A CA 1
ATOM 945 C C . GLU A 1 121 ? 3.331 18.913 -24.292 1.00 96.62 121 GLU A C 1
ATOM 947 O O . GLU A 1 121 ? 2.376 19.679 -24.269 1.00 96.62 121 GLU A O 1
ATOM 952 N N . SER A 1 122 ? 3.166 17.604 -24.518 1.00 97.00 122 SER A N 1
ATOM 953 C CA . SER A 1 122 ? 1.860 17.022 -24.859 1.00 97.00 122 SER A CA 1
ATOM 954 C C . SER A 1 122 ? 0.889 16.906 -23.681 1.00 97.00 122 SER A C 1
ATOM 956 O O . SER A 1 122 ? -0.292 16.633 -23.880 1.00 97.00 122 SER A O 1
ATOM 958 N N . GLY A 1 123 ? 1.374 17.013 -22.441 1.00 96.00 123 GLY A N 1
ATOM 959 C CA . GLY A 1 123 ? 0.580 16.759 -21.240 1.00 96.00 123 GLY A CA 1
ATOM 960 C C . GLY A 1 123 ? 0.154 15.298 -21.048 1.00 96.00 123 GLY A C 1
ATOM 961 O O . GLY A 1 123 ? -0.529 15.004 -20.064 1.00 96.00 123 GLY A O 1
ATOM 962 N N . LYS A 1 124 ? 0.551 14.383 -21.947 1.00 95.69 124 LYS A N 1
ATOM 963 C CA . LYS A 1 124 ? 0.212 12.957 -21.884 1.00 95.69 124 LYS A CA 1
ATOM 964 C C . LYS A 1 124 ? 0.878 12.299 -20.679 1.00 95.69 124 LYS A C 1
ATOM 966 O O . LYS A 1 124 ? 2.031 12.582 -20.358 1.00 95.69 124 LYS A O 1
ATOM 971 N N . TYR A 1 125 ? 0.148 11.397 -20.036 1.00 94.69 125 TYR A N 1
ATOM 972 C CA . TYR A 1 125 ? 0.650 10.627 -18.907 1.00 94.69 125 TYR A CA 1
ATOM 973 C C . TYR A 1 125 ? 1.266 9.306 -19.368 1.00 94.69 125 TYR A C 1
ATOM 975 O O . TYR A 1 125 ? 0.834 8.712 -20.358 1.00 94.69 125 TYR A O 1
ATOM 983 N N . SER A 1 126 ? 2.300 8.859 -18.670 1.00 95.38 126 SER A N 1
ATOM 984 C CA . SER A 1 126 ? 2.984 7.589 -18.910 1.00 95.38 126 SER A CA 1
ATOM 985 C C . SER A 1 126 ? 3.396 6.981 -17.583 1.00 95.38 126 SER A C 1
ATOM 987 O O . SER A 1 126 ? 3.657 7.705 -16.622 1.00 95.38 126 SER A O 1
ATOM 989 N N . ILE A 1 127 ? 3.419 5.656 -17.534 1.00 94.75 127 ILE A N 1
ATOM 990 C CA . ILE A 1 127 ? 3.771 4.918 -16.328 1.00 94.75 127 ILE A CA 1
ATOM 991 C C . ILE A 1 127 ? 5.084 4.229 -16.583 1.00 94.75 127 ILE A C 1
ATOM 993 O O . ILE A 1 127 ? 5.242 3.524 -17.581 1.00 94.75 127 ILE A O 1
ATOM 997 N N . PHE A 1 128 ? 6.012 4.456 -15.669 1.00 95.19 128 PHE A N 1
ATOM 998 C CA . PHE A 1 128 ? 7.287 3.776 -15.662 1.00 95.19 128 PHE A CA 1
ATOM 999 C C . PHE A 1 128 ? 7.336 2.856 -14.451 1.00 95.19 128 PHE A C 1
ATOM 1001 O O . PHE A 1 128 ? 6.900 3.246 -13.368 1.00 95.19 128 PHE A O 1
ATOM 1008 N N . ALA A 1 129 ? 7.818 1.636 -14.653 1.00 93.19 129 ALA A N 1
ATOM 1009 C CA . ALA A 1 129 ? 8.144 0.720 -13.572 1.00 93.19 129 ALA A CA 1
ATOM 1010 C C . ALA A 1 129 ? 9.655 0.671 -13.408 1.00 93.19 129 ALA A C 1
ATOM 1012 O O . ALA A 1 129 ? 10.385 0.618 -14.401 1.00 93.19 129 ALA A O 1
ATOM 1013 N N . TYR A 1 130 ? 10.080 0.670 -12.154 1.00 91.19 130 TYR A N 1
ATOM 1014 C CA . TYR A 1 130 ? 11.415 0.270 -11.756 1.00 91.19 130 TYR A CA 1
ATOM 1015 C C . TYR A 1 130 ? 11.353 -1.153 -11.202 1.00 91.19 130 TYR A C 1
ATOM 1017 O O . TYR A 1 130 ? 10.482 -1.455 -10.382 1.00 91.19 130 TYR A O 1
ATOM 1025 N N . ASP A 1 131 ? 12.261 -1.994 -11.672 1.00 89.38 131 ASP A N 1
ATOM 1026 C CA . ASP A 1 131 ? 12.412 -3.404 -11.318 1.00 89.38 131 ASP A CA 1
ATOM 1027 C C . ASP A 1 131 ? 13.907 -3.660 -11.105 1.00 89.38 131 ASP A C 1
ATOM 1029 O O . ASP A 1 131 ? 14.736 -3.131 -11.841 1.00 89.38 131 ASP A O 1
ATOM 1033 N N . GLY A 1 132 ? 14.267 -4.412 -10.078 1.00 86.94 132 GLY A N 1
ATOM 1034 C CA . GLY A 1 132 ? 15.657 -4.747 -9.812 1.00 86.94 132 GLY A CA 1
ATOM 1035 C C . GLY A 1 132 ? 15.808 -5.606 -8.571 1.00 86.94 132 GLY A C 1
ATOM 1036 O O . GLY A 1 132 ? 14.926 -5.640 -7.708 1.00 86.94 132 GLY A O 1
ATOM 1037 N N . MET A 1 133 ? 16.942 -6.281 -8.488 1.00 86.00 133 MET A N 1
ATOM 1038 C CA . MET A 1 133 ? 17.371 -7.114 -7.377 1.00 86.00 133 MET A CA 1
ATOM 1039 C C . MET A 1 133 ? 18.846 -6.840 -7.075 1.00 86.00 133 MET A C 1
ATOM 1041 O O . MET A 1 133 ? 19.623 -6.404 -7.926 1.00 86.00 133 MET A O 1
ATOM 1045 N N . SER A 1 134 ? 19.268 -7.074 -5.836 1.00 86.38 134 SER A N 1
ATOM 1046 C CA . SER A 1 134 ? 20.681 -6.954 -5.470 1.00 86.38 134 SER A CA 1
ATOM 1047 C C . SER A 1 134 ? 21.108 -8.036 -4.492 1.00 86.38 134 SER A C 1
ATOM 1049 O O . SER A 1 134 ? 20.489 -8.261 -3.458 1.00 86.38 134 SER A O 1
ATOM 1051 N N . GLY A 1 135 ? 22.222 -8.686 -4.793 1.00 85.44 135 GLY A N 1
ATOM 1052 C CA . GLY A 1 135 ? 22.872 -9.667 -3.939 1.00 85.44 135 GLY A CA 1
ATOM 1053 C C . GLY A 1 135 ? 24.223 -9.192 -3.426 1.00 85.44 135 GLY A C 1
ATOM 1054 O O . GLY A 1 135 ? 24.575 -8.015 -3.510 1.00 85.44 135 GLY A O 1
ATOM 1055 N N . ILE A 1 136 ? 24.975 -10.133 -2.856 1.00 84.88 136 ILE A N 1
ATOM 1056 C CA . ILE A 1 136 ? 26.363 -9.907 -2.430 1.00 84.88 136 ILE A CA 1
ATOM 1057 C C . ILE A 1 136 ? 27.289 -9.805 -3.652 1.00 84.88 136 ILE A C 1
ATOM 1059 O O . ILE A 1 136 ? 28.182 -8.970 -3.651 1.00 84.88 136 ILE A O 1
ATOM 1063 N N . ALA A 1 137 ? 27.041 -10.615 -4.685 1.00 87.50 137 ALA A N 1
ATOM 1064 C CA . ALA A 1 137 ? 27.911 -10.760 -5.857 1.00 87.50 137 ALA A CA 1
ATOM 1065 C C . ALA A 1 137 ? 27.468 -9.944 -7.088 1.00 87.50 137 ALA A C 1
ATOM 1067 O O . ALA A 1 137 ? 28.016 -10.109 -8.179 1.00 87.50 137 ALA A O 1
ATOM 1068 N N . GLY A 1 138 ? 26.425 -9.116 -6.959 1.00 90.56 138 GLY A N 1
ATOM 1069 C CA . GLY A 1 138 ? 25.864 -8.407 -8.104 1.00 90.56 138 GLY A CA 1
ATOM 1070 C C . GLY A 1 138 ? 24.561 -7.670 -7.826 1.00 90.56 138 GLY A C 1
ATOM 1071 O O . GLY A 1 138 ? 23.959 -7.811 -6.761 1.00 90.56 138 GLY A O 1
ATOM 1072 N N . TRP A 1 139 ? 24.119 -6.888 -8.800 1.00 92.12 139 TRP A N 1
ATOM 1073 C CA . TRP A 1 139 ? 22.814 -6.232 -8.808 1.00 92.12 139 TRP A CA 1
ATOM 1074 C C . TRP A 1 139 ? 22.330 -6.030 -10.240 1.00 92.12 139 TRP A C 1
ATOM 1076 O O . TRP A 1 139 ? 23.132 -5.951 -11.171 1.00 92.12 139 TRP A O 1
ATOM 1086 N N . ASP A 1 140 ? 21.020 -5.914 -10.410 1.00 91.50 140 ASP A N 1
ATOM 1087 C CA . ASP A 1 140 ? 20.392 -5.487 -11.649 1.00 91.50 140 ASP A CA 1
ATOM 1088 C C . ASP A 1 140 ? 19.359 -4.382 -11.381 1.00 91.50 140 ASP A C 1
ATOM 1090 O O . ASP A 1 140 ? 18.876 -4.157 -10.267 1.00 91.50 140 ASP A O 1
ATOM 1094 N N . SER A 1 141 ? 19.116 -3.579 -12.405 1.00 92.88 141 SER A N 1
ATOM 1095 C CA . SER A 1 141 ? 18.241 -2.422 -12.336 1.00 92.88 141 SER A CA 1
ATOM 1096 C C . SER A 1 141 ? 17.683 -2.160 -13.718 1.00 92.88 141 SER A C 1
ATOM 1098 O O . SER A 1 141 ? 18.426 -1.936 -14.675 1.00 92.88 141 SER A O 1
ATOM 1100 N N . HIS A 1 142 ? 16.367 -2.193 -13.818 1.00 94.44 142 HIS A N 1
ATOM 1101 C CA . HIS A 1 142 ? 15.623 -2.111 -15.053 1.00 94.44 142 HIS A CA 1
ATOM 1102 C C . HIS A 1 142 ? 14.533 -1.051 -14.947 1.00 94.44 142 HIS A C 1
ATOM 1104 O O . HIS A 1 142 ? 13.831 -0.916 -13.944 1.00 94.44 142 HIS A O 1
ATOM 1110 N N . GLU A 1 143 ? 14.353 -0.317 -16.038 1.00 96.44 143 GLU A N 1
ATOM 1111 C CA . GLU A 1 143 ? 13.293 0.668 -16.182 1.00 96.44 143 GLU A CA 1
ATOM 1112 C C . GLU A 1 143 ? 12.448 0.337 -17.401 1.00 96.44 143 GLU A C 1
ATOM 1114 O O . GLU A 1 143 ? 12.949 0.226 -18.525 1.00 96.44 143 GLU A O 1
ATOM 1119 N N . TYR A 1 144 ? 11.141 0.231 -17.189 1.00 97.19 144 TYR A N 1
ATOM 1120 C CA . TYR A 1 144 ? 10.190 -0.150 -18.223 1.00 97.19 144 TYR A CA 1
ATOM 1121 C C . TYR A 1 144 ? 9.132 0.927 -18.419 1.00 97.19 144 TYR A C 1
ATOM 1123 O O . TYR A 1 144 ? 8.580 1.454 -17.456 1.00 97.19 144 TYR A O 1
ATOM 1131 N N . LEU A 1 145 ? 8.774 1.201 -19.674 1.00 97.25 145 LEU A N 1
ATOM 1132 C CA . LEU A 1 145 ? 7.491 1.816 -19.996 1.00 97.25 145 LEU A CA 1
ATOM 1133 C C . LEU A 1 145 ? 6.404 0.752 -19.873 1.00 97.25 145 LEU A C 1
ATOM 1135 O O . LEU A 1 145 ? 6.486 -0.297 -20.515 1.00 97.25 145 LEU A O 1
ATOM 1139 N N . ILE A 1 146 ? 5.378 1.057 -19.085 1.00 96.75 146 ILE A N 1
ATOM 1140 C CA . ILE A 1 146 ? 4.255 0.168 -18.818 1.00 96.75 146 ILE A CA 1
ATOM 1141 C C . ILE A 1 146 ? 3.020 0.657 -19.558 1.00 96.75 146 ILE A C 1
ATOM 1143 O O . ILE A 1 146 ? 2.658 1.834 -19.512 1.00 96.75 146 ILE A O 1
ATOM 1147 N N . THR A 1 147 ? 2.348 -0.273 -20.228 1.00 96.44 147 THR A N 1
ATOM 1148 C CA . THR A 1 147 ? 1.016 -0.059 -20.794 1.00 96.44 147 THR A CA 1
ATOM 1149 C C . THR A 1 147 ? 0.127 -1.254 -20.495 1.00 96.44 147 THR A C 1
ATOM 1151 O O . THR A 1 147 ? 0.613 -2.373 -20.334 1.00 96.44 147 THR A O 1
ATOM 1154 N N . LEU A 1 148 ? -1.180 -1.026 -20.452 1.00 96.06 148 LEU A N 1
ATOM 1155 C CA . LEU A 1 148 ? -2.171 -2.070 -20.247 1.00 96.06 148 LEU A CA 1
ATOM 1156 C C . LEU A 1 148 ? -3.152 -2.083 -21.418 1.00 96.06 148 LEU A C 1
ATOM 1158 O O . LEU A 1 148 ? -3.582 -1.041 -21.907 1.00 96.06 148 LEU A O 1
ATOM 1162 N N . SER A 1 149 ? -3.454 -3.278 -21.918 1.00 94.62 149 SER A N 1
ATOM 1163 C CA . SER A 1 149 ? -4.404 -3.487 -23.010 1.00 94.62 149 SER A CA 1
ATOM 1164 C C . SER A 1 149 ? -5.286 -4.678 -22.655 1.00 94.62 149 SER A C 1
ATOM 1166 O O . SER A 1 149 ? -4.858 -5.829 -22.756 1.00 94.62 149 SER A O 1
ATOM 1168 N N . GLY A 1 150 ? -6.499 -4.399 -22.172 1.00 93.38 150 GLY A N 1
ATOM 1169 C CA . GLY A 1 150 ? -7.327 -5.417 -21.526 1.00 93.38 150 GLY A CA 1
ATOM 1170 C C . GLY A 1 150 ? -6.647 -5.915 -20.248 1.00 93.38 150 GLY A C 1
ATOM 1171 O O . GLY A 1 150 ? -6.307 -5.115 -19.389 1.00 93.38 150 GLY A O 1
ATOM 1172 N N . SER A 1 151 ? -6.408 -7.221 -20.137 1.00 95.31 151 SER A N 1
ATOM 1173 C CA . SER A 1 151 ? -5.668 -7.834 -19.021 1.00 95.31 151 SER A CA 1
ATOM 1174 C C . SER A 1 151 ? -4.194 -8.126 -19.339 1.00 95.31 151 SER A C 1
ATOM 1176 O O . SER A 1 151 ? -3.534 -8.871 -18.613 1.00 95.31 151 SER A O 1
ATOM 1178 N N . VAL A 1 152 ? -3.670 -7.596 -20.449 1.00 96.88 152 VAL A N 1
ATOM 1179 C CA . VAL A 1 152 ? -2.280 -7.823 -20.865 1.00 96.88 152 VAL A CA 1
ATOM 1180 C C . VAL A 1 152 ? -1.433 -6.613 -20.503 1.00 96.88 152 VAL A C 1
ATOM 1182 O O . VAL A 1 152 ? -1.491 -5.578 -21.178 1.00 96.88 152 VAL A O 1
ATOM 1185 N N . LEU A 1 153 ? -0.623 -6.768 -19.460 1.00 96.25 153 LEU A N 1
ATOM 1186 C CA . LEU A 1 153 ? 0.434 -5.838 -19.100 1.00 96.25 153 LEU A CA 1
ATOM 1187 C C . LEU A 1 15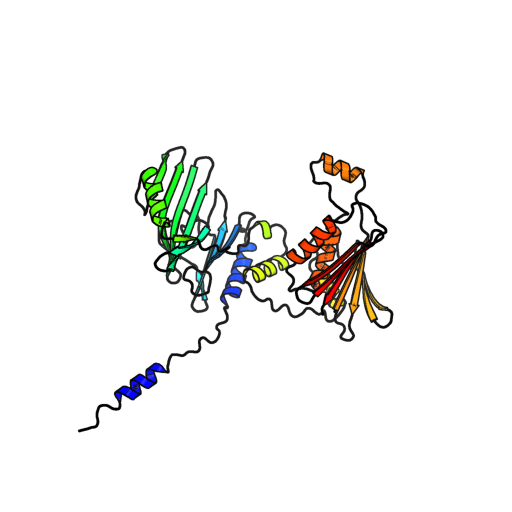3 ? 1.551 -5.940 -20.140 1.00 96.25 153 LEU A C 1
ATOM 1189 O O . LEU A 1 153 ? 2.047 -7.029 -20.436 1.00 96.25 153 LEU A O 1
ATOM 1193 N N . LYS A 1 154 ? 1.942 -4.809 -20.716 1.00 97.00 154 LYS A N 1
ATOM 1194 C CA . LYS A 1 154 ? 3.018 -4.736 -21.700 1.00 97.00 154 LYS A CA 1
ATOM 1195 C C . LYS A 1 154 ? 4.141 -3.864 -21.182 1.00 97.00 154 LYS A C 1
ATOM 1197 O O . LYS A 1 154 ? 3.905 -2.709 -20.825 1.00 97.00 154 LYS A O 1
ATOM 1202 N N . THR A 1 155 ? 5.349 -4.400 -21.230 1.00 96.75 155 THR A N 1
ATOM 1203 C CA . THR A 1 155 ? 6.575 -3.676 -20.907 1.00 96.75 155 THR A CA 1
ATOM 1204 C C . THR A 1 155 ? 7.356 -3.365 -22.168 1.00 96.75 155 THR A C 1
ATOM 1206 O O . THR A 1 155 ? 7.360 -4.103 -23.157 1.00 96.75 155 THR A O 1
ATOM 1209 N N . THR A 1 156 ? 8.036 -2.231 -22.150 1.00 97.38 156 THR A N 1
ATOM 1210 C CA . THR A 1 156 ? 9.074 -1.893 -23.120 1.00 97.38 156 THR A CA 1
ATOM 1211 C C . THR A 1 156 ? 10.269 -1.391 -22.340 1.00 97.38 156 THR A C 1
ATOM 1213 O O . THR A 1 156 ? 10.132 -0.442 -21.571 1.00 97.38 156 THR A O 1
ATOM 1216 N N . GLU A 1 157 ? 11.421 -2.034 -22.516 1.00 97.19 157 GLU A N 1
ATOM 1217 C CA . GLU A 1 157 ? 12.657 -1.608 -21.864 1.00 97.19 157 GLU A CA 1
ATOM 1218 C C . GLU A 1 157 ? 13.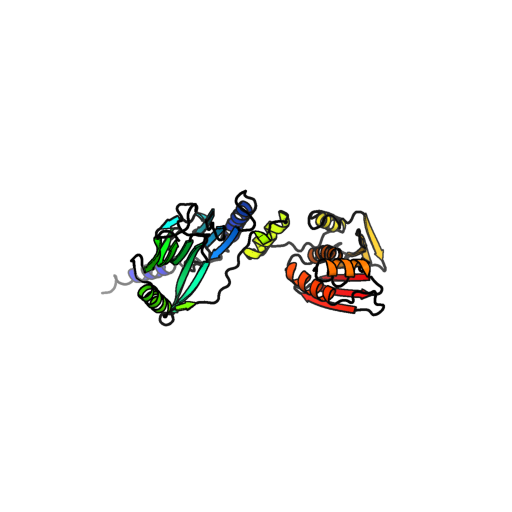008 -0.175 -22.274 1.00 97.19 157 GLU A C 1
ATOM 1220 O O . GLU A 1 157 ? 13.034 0.168 -23.461 1.00 97.19 157 GLU A O 1
ATOM 1225 N N . ILE A 1 158 ? 13.272 0.657 -21.272 1.00 98.12 158 ILE A N 1
ATOM 1226 C CA . ILE A 1 158 ? 13.864 1.982 -21.423 1.00 98.12 158 ILE A CA 1
ATOM 1227 C C . ILE A 1 158 ? 15.371 1.833 -21.234 1.00 98.12 158 ILE A C 1
ATOM 1229 O O . ILE A 1 158 ? 16.134 2.116 -22.160 1.00 98.12 158 ILE A O 1
ATOM 1233 N N . SER A 1 159 ? 15.769 1.317 -20.074 1.00 97.88 159 SER A N 1
ATOM 1234 C CA . SER A 1 159 ? 17.156 1.124 -19.657 1.00 97.88 159 SER A CA 1
ATOM 1235 C C . SER A 1 159 ? 17.274 -0.151 -18.833 1.00 97.88 159 SER A C 1
ATOM 1237 O O . SER A 1 159 ? 16.355 -0.477 -18.082 1.00 97.88 159 SER A O 1
ATOM 1239 N N . ALA A 1 160 ? 18.421 -0.815 -18.925 1.00 96.88 160 ALA A N 1
ATOM 1240 C CA . ALA A 1 160 ? 18.871 -1.747 -17.904 1.00 96.88 160 ALA A CA 1
ATOM 1241 C C . ALA A 1 160 ? 20.349 -1.522 -17.591 1.00 96.88 160 ALA A C 1
ATOM 1243 O O . ALA A 1 160 ? 21.144 -1.193 -18.475 1.00 96.88 160 ALA A O 1
ATOM 1244 N N . SER A 1 161 ? 20.710 -1.713 -16.334 1.00 96.75 161 SER A N 1
ATOM 1245 C CA . SER A 1 161 ? 22.088 -1.746 -15.866 1.00 96.75 161 SER A CA 1
ATOM 1246 C C . SER A 1 161 ? 22.244 -2.884 -14.879 1.00 96.75 161 SER A C 1
ATOM 1248 O O . SER A 1 161 ? 21.365 -3.086 -14.042 1.00 96.75 161 SER A O 1
ATOM 1250 N N . SER A 1 162 ? 23.353 -3.600 -14.961 1.00 95.38 162 SER A N 1
ATOM 1251 C CA . SER A 1 162 ? 23.675 -4.668 -14.026 1.00 95.38 162 SER A CA 1
ATOM 1252 C C . SER A 1 162 ? 25.163 -4.688 -13.730 1.00 95.38 162 SER A C 1
ATOM 1254 O O . SER A 1 162 ? 25.969 -4.295 -14.569 1.00 95.38 162 SER A O 1
ATOM 1256 N N . TYR A 1 163 ? 25.515 -5.227 -12.574 1.00 95.25 163 TYR A N 1
ATOM 1257 C CA . TYR A 1 163 ? 26.879 -5.550 -12.178 1.00 95.25 163 TYR A CA 1
ATOM 1258 C C . TYR A 1 163 ? 26.911 -6.996 -11.694 1.00 95.25 163 TYR A C 1
ATOM 1260 O O . TYR A 1 163 ? 26.022 -7.421 -10.953 1.00 95.25 163 TYR A O 1
ATOM 1268 N N . SER A 1 164 ? 27.948 -7.738 -12.071 1.00 93.25 164 SER A N 1
ATOM 1269 C CA . SER A 1 164 ? 28.302 -8.989 -11.403 1.00 93.25 164 SER A CA 1
ATOM 1270 C C . SER A 1 164 ? 29.815 -9.092 -11.242 1.00 93.25 164 SER A C 1
ATOM 1272 O O . SER A 1 164 ? 30.557 -8.614 -12.102 1.00 93.25 164 SER A O 1
ATOM 1274 N N . ASP A 1 165 ? 30.277 -9.746 -10.176 1.00 91.69 165 ASP A N 1
ATOM 1275 C CA . ASP A 1 165 ? 31.712 -9.966 -9.940 1.00 91.69 165 ASP A CA 1
ATOM 1276 C C . ASP A 1 165 ? 32.382 -10.764 -11.080 1.00 91.69 165 ASP A C 1
ATOM 1278 O O . ASP A 1 165 ? 33.578 -10.619 -11.328 1.00 91.69 165 ASP A O 1
ATOM 1282 N N . GLU A 1 166 ? 31.616 -11.594 -11.796 1.00 91.38 166 GLU A N 1
ATOM 1283 C CA . GLU A 1 166 ? 32.118 -12.452 -12.874 1.00 91.38 166 GLU A CA 1
ATOM 1284 C C . GLU A 1 166 ? 32.206 -11.729 -14.223 1.00 91.38 166 GLU A C 1
ATOM 1286 O O . GLU A 1 166 ? 33.158 -11.927 -14.980 1.00 91.38 166 GLU A O 1
ATOM 1291 N N . THR A 1 167 ? 31.202 -10.910 -14.550 1.00 90.94 167 THR A N 1
ATOM 1292 C CA . THR A 1 167 ? 31.054 -10.303 -15.886 1.00 90.94 167 THR A CA 1
ATOM 1293 C C . THR A 1 167 ? 31.325 -8.803 -15.914 1.00 90.94 167 THR A C 1
ATOM 1295 O O . THR A 1 167 ? 31.410 -8.231 -17.000 1.00 90.94 167 THR A O 1
ATOM 1298 N N . GLY A 1 168 ? 31.438 -8.161 -14.751 1.00 94.31 168 GLY A N 1
ATOM 1299 C CA . GLY A 1 168 ? 31.510 -6.710 -14.615 1.00 94.31 168 GLY A CA 1
ATOM 1300 C C . GLY A 1 168 ? 30.194 -6.008 -14.956 1.00 94.31 168 GLY A C 1
ATOM 1301 O O . GLY A 1 168 ? 29.119 -6.619 -14.967 1.00 94.31 168 GLY A O 1
ATOM 1302 N N . ASP A 1 169 ? 30.297 -4.708 -15.228 1.00 96.69 169 ASP A N 1
ATOM 1303 C CA . ASP A 1 169 ? 29.158 -3.850 -15.549 1.00 96.69 169 ASP A CA 1
ATOM 1304 C C . ASP A 1 169 ? 28.603 -4.111 -16.955 1.00 96.69 169 ASP A C 1
ATOM 1306 O O . ASP A 1 169 ? 29.341 -4.214 -17.940 1.00 96.69 169 ASP A O 1
ATOM 1310 N N . SER A 1 170 ? 27.277 -4.133 -17.069 1.00 97.56 170 SER A N 1
ATOM 1311 C CA . SER A 1 170 ? 26.565 -4.213 -18.341 1.00 97.56 170 SER A CA 1
ATOM 1312 C C . SER A 1 170 ? 25.458 -3.165 -18.416 1.00 97.56 170 SER A C 1
ATOM 1314 O O . SER A 1 170 ? 24.810 -2.849 -17.417 1.00 97.56 170 SER A O 1
ATOM 1316 N N . TYR A 1 171 ? 25.242 -2.613 -19.613 1.00 98.12 171 TYR A N 1
ATOM 1317 C CA . TYR A 1 171 ? 24.237 -1.580 -19.844 1.00 98.12 171 TYR A CA 1
ATOM 1318 C C . TYR A 1 171 ? 23.480 -1.829 -21.144 1.00 98.12 171 TYR A C 1
ATOM 1320 O O . TYR A 1 171 ? 24.079 -2.028 -22.208 1.00 98.12 171 TYR A O 1
ATOM 1328 N N . THR A 1 172 ? 22.156 -1.722 -21.086 1.00 98.25 172 THR A N 1
ATOM 1329 C CA . THR A 1 172 ? 21.292 -1.697 -22.265 1.00 98.25 172 THR A CA 1
ATOM 1330 C C . THR A 1 172 ? 20.398 -0.465 -22.271 1.00 98.25 172 THR A C 1
ATOM 1332 O O . THR A 1 172 ? 20.021 0.092 -21.238 1.00 98.25 172 THR A O 1
ATOM 1335 N N . PHE A 1 173 ? 20.060 -0.003 -23.471 1.00 98.25 173 PHE A N 1
ATOM 1336 C CA . PHE A 1 173 ? 19.073 1.047 -23.679 1.00 98.25 173 PHE A CA 1
ATOM 1337 C C . PHE A 1 173 ? 18.157 0.650 -24.834 1.00 98.25 173 PHE A C 1
ATOM 1339 O O . PHE A 1 173 ? 18.622 0.433 -25.959 1.00 98.25 173 PHE A O 1
ATOM 1346 N N . LYS A 1 174 ? 16.852 0.545 -24.564 1.00 97.00 174 LYS A N 1
ATOM 1347 C CA . LYS A 1 174 ? 15.847 0.017 -25.506 1.00 97.00 174 LYS A CA 1
ATOM 1348 C C . LYS A 1 174 ? 16.233 -1.351 -26.094 1.00 97.00 174 LYS A C 1
ATOM 1350 O O . LYS A 1 174 ? 16.105 -1.567 -27.302 1.00 97.00 174 LYS A O 1
ATOM 1355 N N . GLY A 1 175 ? 16.746 -2.252 -25.258 1.00 95.88 175 GLY A N 1
ATOM 1356 C CA . GLY A 1 175 ? 17.136 -3.617 -25.620 1.00 95.88 175 GLY A CA 1
ATOM 1357 C C . GLY A 1 175 ? 18.454 -3.730 -26.388 1.00 95.88 175 GLY A C 1
ATOM 1358 O O . GLY A 1 175 ? 18.754 -4.796 -26.921 1.00 95.88 175 GLY A O 1
ATOM 1359 N N . LYS A 1 176 ? 19.235 -2.648 -26.505 1.00 97.94 176 LYS A N 1
ATOM 1360 C CA . LYS A 1 176 ? 20.533 -2.646 -27.197 1.00 97.94 176 LYS A CA 1
ATOM 1361 C C . LYS A 1 176 ? 21.666 -2.395 -26.216 1.00 97.94 176 LYS A C 1
ATOM 1363 O O . LYS A 1 176 ? 21.586 -1.442 -25.446 1.00 97.94 176 LYS A O 1
ATOM 1368 N N . ALA A 1 177 ? 22.725 -3.198 -26.301 1.00 98.12 177 ALA A N 1
ATOM 1369 C CA . ALA A 1 177 ? 23.947 -2.988 -25.531 1.00 98.12 177 ALA A CA 1
ATOM 1370 C C . ALA A 1 177 ? 24.584 -1.627 -25.862 1.00 98.12 177 ALA A C 1
ATOM 1372 O O . ALA A 1 177 ? 24.677 -1.239 -27.031 1.00 98.12 177 ALA A O 1
ATOM 1373 N N . VAL A 1 178 ? 25.009 -0.907 -24.828 1.00 98.50 178 VAL A N 1
ATOM 1374 C CA . VAL A 1 178 ? 25.670 0.404 -24.906 1.00 98.50 178 VAL A CA 1
ATOM 1375 C C . VAL A 1 178 ? 26.772 0.484 -23.847 1.00 98.50 178 VAL A C 1
ATOM 1377 O O . VAL A 1 178 ? 26.794 -0.310 -22.914 1.00 98.50 178 VAL A O 1
ATOM 1380 N N . ASN A 1 179 ? 27.692 1.444 -23.961 1.00 98.19 179 ASN A N 1
ATOM 1381 C CA . ASN A 1 179 ? 28.617 1.735 -22.857 1.00 98.19 179 ASN A CA 1
ATOM 1382 C C . ASN A 1 179 ? 27.970 2.648 -21.797 1.00 98.19 179 ASN A C 1
ATOM 1384 O O . ASN A 1 179 ? 26.955 3.294 -22.060 1.00 98.19 179 ASN A O 1
ATOM 1388 N N . GLU A 1 180 ? 28.591 2.760 -20.621 1.00 98.06 180 GLU A N 1
ATOM 1389 C CA . GLU A 1 180 ? 28.094 3.556 -19.486 1.00 98.06 180 GLU A CA 1
ATOM 1390 C C . GLU A 1 180 ? 27.802 5.027 -19.848 1.00 98.06 180 GLU A C 1
ATOM 1392 O O . GLU A 1 180 ? 26.767 5.596 -19.479 1.00 98.06 180 GLU A O 1
ATOM 1397 N N . LYS A 1 181 ? 28.692 5.659 -20.628 1.00 98.19 181 LYS A N 1
ATOM 1398 C CA . LYS A 1 181 ? 28.531 7.058 -21.057 1.00 98.19 181 LYS A CA 1
ATOM 1399 C C . LYS A 1 181 ? 27.294 7.229 -21.941 1.00 98.19 181 LYS A C 1
ATOM 1401 O O . LYS A 1 181 ? 26.530 8.181 -21.767 1.00 98.19 181 LYS A O 1
ATOM 1406 N N . GLN A 1 182 ? 27.093 6.314 -22.888 1.00 98.56 182 GLN A N 1
ATOM 1407 C CA . GLN A 1 182 ? 25.913 6.282 -23.750 1.00 98.56 182 GLN A CA 1
ATOM 1408 C C . GLN A 1 182 ? 24.649 5.980 -22.947 1.00 98.56 182 GLN A C 1
ATOM 1410 O O . GLN A 1 182 ? 23.657 6.680 -23.128 1.00 98.56 182 GLN A O 1
ATOM 1415 N N . TYR A 1 183 ? 24.690 5.004 -22.037 1.00 98.44 183 TYR A N 1
ATOM 1416 C CA . TYR A 1 183 ? 23.590 4.672 -21.131 1.00 98.44 183 TYR A CA 1
ATOM 1417 C C . TYR A 1 183 ? 23.104 5.910 -20.371 1.00 98.44 183 TYR A C 1
ATOM 1419 O O . TYR A 1 183 ? 21.946 6.315 -20.503 1.00 98.44 183 TYR A O 1
ATOM 1427 N N . SER A 1 184 ? 24.019 6.583 -19.671 1.00 97.81 184 SER A N 1
ATOM 1428 C CA . SER A 1 184 ? 23.721 7.776 -18.874 1.00 97.81 184 SER A CA 1
ATOM 1429 C C . SER A 1 184 ? 23.156 8.925 -19.716 1.00 97.81 184 SER A C 1
ATOM 1431 O O . SER A 1 184 ? 22.159 9.548 -19.337 1.00 97.81 184 SER A O 1
ATOM 1433 N N . SER A 1 185 ? 23.750 9.197 -20.885 1.00 98.50 185 SER A N 1
ATOM 1434 C CA . SER A 1 185 ? 23.277 10.246 -21.799 1.00 98.50 185 SER A CA 1
ATOM 1435 C C . SER A 1 185 ? 21.888 9.932 -22.365 1.00 98.50 185 SER A C 1
ATOM 1437 O O . SER A 1 185 ? 21.002 10.789 -22.340 1.00 98.50 185 SER A O 1
ATOM 1439 N N . ASN A 1 186 ? 21.676 8.701 -22.835 1.00 98.56 186 ASN A N 1
ATOM 1440 C CA . ASN A 1 186 ? 20.417 8.260 -23.436 1.00 98.56 186 ASN A CA 1
ATOM 1441 C C . ASN A 1 186 ? 19.279 8.271 -22.415 1.00 98.56 186 ASN A C 1
ATOM 1443 O O . ASN A 1 186 ? 18.197 8.783 -22.705 1.00 98.56 186 ASN A O 1
ATOM 1447 N N . ARG A 1 187 ? 19.533 7.769 -21.200 1.00 97.69 187 ARG A N 1
ATOM 1448 C CA . ARG A 1 187 ? 18.573 7.782 -20.093 1.00 97.69 187 ARG A CA 1
ATOM 1449 C C . ARG A 1 187 ? 18.180 9.212 -19.722 1.00 97.69 187 ARG A C 1
ATOM 1451 O O . ARG A 1 187 ? 16.993 9.532 -19.670 1.00 97.69 187 ARG A O 1
ATOM 1458 N N . LYS A 1 188 ? 19.159 10.111 -19.556 1.00 97.94 188 LYS A N 1
ATOM 1459 C CA . LYS A 1 188 ? 18.903 11.534 -19.274 1.00 97.94 188 LYS A CA 1
ATOM 1460 C C . LYS A 1 188 ? 18.038 12.186 -20.356 1.00 97.94 188 LYS A C 1
ATOM 1462 O O . LYS A 1 188 ? 17.093 12.898 -20.025 1.00 97.94 188 LYS A O 1
ATOM 1467 N N . GLN A 1 189 ? 18.334 11.928 -21.629 1.00 98.38 189 GLN A N 1
ATOM 1468 C CA . GLN A 1 189 ? 17.550 12.441 -22.755 1.00 98.38 189 GLN A CA 1
ATOM 1469 C C . GLN A 1 189 ? 16.139 11.836 -22.810 1.00 98.38 189 GLN A C 1
ATOM 1471 O O . GLN A 1 189 ? 15.183 12.535 -23.135 1.00 98.38 189 GLN A O 1
ATOM 1476 N N . TYR A 1 190 ? 15.978 10.554 -22.478 1.00 98.12 190 TYR A N 1
ATOM 1477 C CA . TYR A 1 190 ? 14.671 9.896 -22.478 1.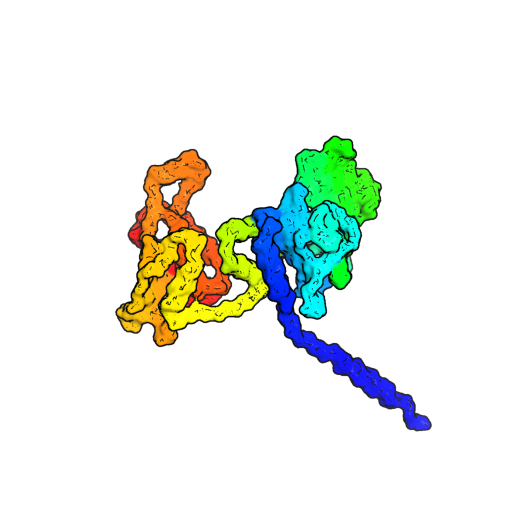00 98.12 190 TYR A CA 1
ATOM 1478 C C . TYR A 1 190 ? 13.718 10.499 -21.447 1.00 98.12 190 TYR A C 1
ATOM 1480 O O . TYR A 1 190 ? 12.547 10.722 -21.749 1.00 98.12 190 TYR A O 1
ATOM 1488 N N . PHE A 1 191 ? 14.219 10.782 -20.242 1.00 97.25 191 PHE A N 1
ATOM 1489 C CA . PHE A 1 191 ? 13.410 11.327 -19.151 1.00 97.25 191 PHE A CA 1
ATOM 1490 C C . PHE A 1 191 ? 13.313 12.860 -19.159 1.00 97.25 191 PHE A C 1
ATOM 1492 O O . PHE A 1 191 ? 12.419 13.405 -18.512 1.00 97.25 191 PHE A O 1
ATOM 1499 N N . SER A 1 192 ? 14.146 13.582 -19.922 1.00 98.19 192 SER A N 1
ATOM 1500 C CA . SER A 1 192 ? 14.111 15.053 -19.968 1.00 98.19 192 SER A CA 1
ATOM 1501 C C . SER A 1 192 ? 12.764 15.683 -20.363 1.00 98.19 192 SER A C 1
ATOM 1503 O O . SER A 1 192 ? 12.452 16.738 -19.798 1.00 98.19 192 SER A O 1
ATOM 1505 N N . PRO A 1 193 ? 11.930 15.109 -21.259 1.00 98.25 193 PRO A N 1
ATOM 1506 C CA . PRO A 1 193 ? 10.621 15.679 -21.568 1.00 98.25 193 PRO A CA 1
ATOM 1507 C C . PRO A 1 193 ? 9.545 15.318 -20.536 1.00 98.25 193 PRO A C 1
ATOM 1509 O O . PRO A 1 193 ? 8.412 15.770 -20.676 1.00 98.25 193 PRO A O 1
ATOM 1512 N N . TYR A 1 194 ? 9.857 14.542 -19.496 1.00 97.88 194 TYR A N 1
ATOM 1513 C CA . TYR A 1 194 ? 8.893 14.123 -18.484 1.00 97.88 194 TYR A CA 1
ATOM 1514 C C . TYR A 1 194 ? 9.102 14.849 -17.153 1.00 97.88 194 TYR A C 1
ATOM 1516 O O . TYR A 1 194 ? 10.213 15.227 -16.779 1.00 97.88 194 TYR A O 1
ATOM 1524 N N . THR A 1 195 ? 8.009 15.024 -16.420 1.00 97.44 195 THR A N 1
ATOM 1525 C CA . THR A 1 195 ? 8.008 15.443 -15.018 1.00 97.44 195 THR A CA 1
ATOM 1526 C C . THR A 1 195 ? 7.309 14.361 -14.209 1.00 97.44 195 THR A C 1
ATOM 1528 O O . THR A 1 195 ? 6.186 13.975 -14.545 1.00 97.44 195 THR A O 1
ATOM 1531 N N . GLN A 1 196 ? 7.960 13.864 -13.157 1.00 94.75 196 GLN A N 1
ATOM 1532 C CA . GLN A 1 196 ? 7.339 12.900 -12.255 1.00 94.75 196 GLN A CA 1
ATOM 1533 C C . GLN A 1 196 ? 6.182 13.573 -11.516 1.00 94.75 196 GLN A C 1
ATOM 1535 O O . GLN A 1 196 ? 6.311 14.674 -10.978 1.00 94.75 196 GLN A O 1
ATOM 1540 N N . VAL A 1 197 ? 5.033 12.914 -11.502 1.00 93.06 197 VAL A N 1
ATOM 1541 C CA . VAL A 1 197 ? 3.868 13.352 -10.743 1.00 93.06 197 VAL A CA 1
ATOM 1542 C C . VAL A 1 197 ? 4.027 12.790 -9.342 1.00 93.06 197 VAL A C 1
ATOM 1544 O O . VAL A 1 197 ? 4.045 11.574 -9.165 1.00 93.06 197 VAL A O 1
ATOM 1547 N N . LYS A 1 198 ? 4.143 13.668 -8.341 1.00 84.62 198 LYS A N 1
ATOM 1548 C CA . LYS A 1 198 ? 4.208 13.250 -6.939 1.00 84.62 198 LYS A CA 1
ATOM 1549 C C . LYS A 1 198 ? 2.887 12.574 -6.570 1.00 84.62 198 LYS A C 1
ATOM 1551 O O . LYS A 1 198 ? 1.890 13.242 -6.310 1.00 84.62 198 LYS A O 1
ATOM 1556 N N . LYS A 1 199 ? 2.883 11.246 -6.587 1.00 71.81 199 LYS A N 1
ATOM 1557 C CA . LYS A 1 199 ? 1.773 10.413 -6.143 1.00 71.81 199 LYS A CA 1
ATOM 1558 C C . LYS A 1 199 ? 2.353 9.358 -5.219 1.00 71.81 199 LYS A C 1
ATOM 1560 O O . LYS A 1 199 ? 3.164 8.546 -5.645 1.00 71.81 199 LYS A O 1
ATOM 1565 N N . THR A 1 200 ? 1.949 9.391 -3.958 1.00 65.06 200 THR A N 1
ATOM 1566 C CA . THR A 1 200 ? 2.130 8.249 -3.070 1.00 65.06 200 THR A CA 1
ATOM 1567 C C . THR A 1 200 ? 1.040 7.255 -3.420 1.00 65.06 200 THR A C 1
ATOM 1569 O O . THR A 1 200 ? -0.147 7.538 -3.240 1.00 65.06 200 THR A O 1
ATOM 1572 N N . THR A 1 201 ? 1.432 6.127 -3.994 1.00 71.19 201 THR A N 1
ATOM 1573 C CA . THR A 1 201 ? 0.537 4.985 -4.128 1.00 71.19 201 THR A CA 1
ATOM 1574 C C . THR A 1 201 ? 0.418 4.359 -2.746 1.00 71.19 201 THR A C 1
ATOM 1576 O O . THR A 1 201 ? 1.451 3.983 -2.198 1.00 71.19 201 THR A O 1
ATOM 1579 N N . PRO A 1 202 ? -0.780 4.284 -2.144 1.00 79.12 202 PRO A N 1
ATOM 1580 C CA . PRO A 1 202 ? -0.940 3.557 -0.895 1.00 79.12 202 PRO A CA 1
ATOM 1581 C C . PRO A 1 202 ? -0.445 2.118 -1.079 1.00 79.12 202 PRO A C 1
ATOM 1583 O O . PRO A 1 202 ? -0.762 1.479 -2.091 1.00 79.12 202 PRO A O 1
ATOM 1586 N N . SER A 1 203 ? 0.277 1.602 -0.092 1.00 88.25 203 SER A N 1
ATOM 1587 C CA . SER A 1 203 ? 0.652 0.192 0.003 1.00 88.25 203 SER A CA 1
ATOM 1588 C C . SER A 1 203 ? 0.255 -0.378 1.357 1.00 88.25 203 SER A C 1
ATOM 1590 O O . SER A 1 203 ? 0.109 0.367 2.323 1.00 88.25 203 SER A O 1
ATOM 1592 N N . LEU A 1 204 ? 0.053 -1.692 1.388 1.00 91.00 204 LEU A N 1
ATOM 1593 C CA . LEU A 1 204 ? 0.043 -2.484 2.614 1.00 91.00 204 LEU A CA 1
ATOM 1594 C C . LEU A 1 204 ? 1.363 -3.241 2.675 1.00 91.00 204 LEU A C 1
ATOM 1596 O O . LEU A 1 204 ? 1.756 -3.833 1.666 1.00 91.00 204 LEU A O 1
ATOM 1600 N N . GLU A 1 205 ? 2.032 -3.215 3.820 1.00 90.75 205 GLU A N 1
ATOM 1601 C CA . GLU A 1 205 ? 3.333 -3.855 4.007 1.00 90.75 205 GLU A CA 1
ATOM 1602 C C . GLU A 1 205 ? 3.221 -5.037 4.969 1.00 90.75 205 GLU A C 1
ATOM 1604 O O . GLU A 1 205 ? 2.408 -5.037 5.891 1.00 90.75 205 GLU A O 1
ATOM 1609 N N . GLY A 1 206 ? 4.060 -6.051 4.767 1.00 86.25 206 GLY A N 1
ATOM 1610 C CA . GLY A 1 206 ? 4.152 -7.255 5.588 1.00 86.25 206 GLY A CA 1
ATOM 1611 C C . GLY A 1 206 ? 4.156 -6.955 7.079 1.00 86.25 206 GLY A C 1
ATOM 1612 O O . GLY A 1 206 ? 3.347 -7.486 7.848 1.00 86.25 206 GLY A O 1
ATOM 1613 N N . LEU A 1 207 ? 5.030 -6.021 7.463 1.00 83.31 207 LEU A N 1
ATOM 1614 C CA . LEU A 1 207 ? 5.218 -5.537 8.831 1.00 83.31 207 LEU A CA 1
ATOM 1615 C C . LEU A 1 207 ? 3.950 -4.965 9.479 1.00 83.31 207 LEU A C 1
ATOM 1617 O O . LEU A 1 207 ? 3.839 -5.023 10.706 1.00 83.31 207 LEU A O 1
ATOM 1621 N N . ASP A 1 208 ? 2.975 -4.486 8.702 1.00 78.38 208 ASP A N 1
ATOM 1622 C CA . ASP A 1 208 ? 1.709 -3.976 9.242 1.00 78.38 208 ASP A CA 1
ATOM 1623 C C . ASP A 1 208 ? 0.874 -5.094 9.904 1.00 78.38 208 ASP A C 1
ATOM 1625 O O . ASP A 1 208 ? 0.027 -4.818 10.762 1.00 78.38 208 ASP A O 1
ATOM 1629 N N . PHE A 1 209 ? 1.125 -6.366 9.554 1.00 79.75 209 PHE A N 1
ATOM 1630 C CA . PHE A 1 209 ? 0.251 -7.498 9.890 1.00 79.75 209 PHE A CA 1
ATOM 1631 C C . PHE A 1 209 ? 0.893 -8.627 10.710 1.00 79.75 209 PHE A C 1
ATOM 1633 O O . PHE A 1 209 ? 0.153 -9.473 11.208 1.00 79.75 209 PHE A O 1
ATOM 1640 N N . VAL A 1 210 ? 2.215 -8.627 10.936 1.00 65.00 210 VAL A N 1
ATOM 1641 C CA . VAL A 1 210 ? 2.965 -9.742 11.579 1.00 65.00 210 VAL A CA 1
ATOM 1642 C C . VAL A 1 210 ? 2.431 -10.154 12.971 1.00 65.00 210 VAL A C 1
ATOM 1644 O O . VAL A 1 210 ? 2.652 -11.279 13.407 1.00 65.00 210 VAL A O 1
ATOM 1647 N N . TYR A 1 211 ? 1.673 -9.294 13.665 1.00 59.94 211 TYR A N 1
ATOM 1648 C CA . TYR A 1 211 ? 1.153 -9.552 15.022 1.00 59.94 211 TYR A CA 1
ATOM 1649 C C . TYR A 1 211 ? -0.332 -9.207 15.202 1.00 59.94 211 TYR A C 1
ATOM 1651 O O . TYR A 1 211 ? -0.744 -8.725 16.263 1.00 59.94 211 TYR A O 1
ATOM 1659 N N . ARG A 1 212 ? -1.150 -9.351 14.156 1.00 64.81 212 ARG A N 1
ATOM 1660 C CA . ARG A 1 212 ? -2.531 -8.839 14.154 1.00 64.81 212 ARG A CA 1
ATOM 1661 C C . ARG A 1 212 ? -3.560 -9.948 13.933 1.00 64.81 212 ARG A C 1
ATOM 1663 O O . ARG A 1 212 ? -3.291 -10.947 13.281 1.00 64.81 212 ARG A O 1
ATOM 1670 N N . ASN A 1 213 ? -4.746 -9.776 14.514 1.00 67.38 213 ASN A N 1
ATOM 1671 C CA . ASN A 1 213 ? -5.861 -10.716 14.374 1.00 67.38 213 ASN A CA 1
ATOM 1672 C C . ASN A 1 213 ? -6.656 -10.467 13.072 1.00 67.38 213 ASN A C 1
ATOM 1674 O O . ASN A 1 213 ? -6.514 -9.425 12.431 1.00 67.38 213 ASN A O 1
ATOM 1678 N N . GLU A 1 214 ? -7.541 -11.401 12.705 1.00 70.50 214 GLU A N 1
ATOM 1679 C CA . GLU A 1 214 ? -8.376 -11.300 11.493 1.00 70.50 214 GLU A CA 1
ATOM 1680 C C . GLU A 1 214 ? -9.216 -10.012 11.447 1.00 70.50 214 GLU A C 1
ATOM 1682 O O . GLU A 1 214 ? -9.347 -9.391 10.392 1.00 70.50 214 GLU A O 1
ATOM 1687 N N . SER A 1 215 ? -9.744 -9.562 12.595 1.00 70.25 215 SER A N 1
ATOM 1688 C CA . SER A 1 215 ? -10.586 -8.362 12.660 1.00 70.25 215 SER A CA 1
ATOM 1689 C C . SER A 1 215 ? -9.809 -7.090 12.306 1.00 70.25 215 SER A C 1
ATOM 1691 O O . SER A 1 215 ? -10.376 -6.178 11.701 1.00 70.25 215 SER A O 1
ATOM 1693 N N . TYR A 1 216 ? -8.522 -7.013 12.653 1.00 76.69 216 TYR A N 1
ATOM 1694 C CA . TYR A 1 216 ? -7.637 -5.920 12.251 1.00 76.69 216 TYR A CA 1
ATOM 1695 C C . TYR A 1 216 ? -7.325 -5.966 10.752 1.00 76.69 216 TYR A C 1
ATOM 1697 O O . TYR A 1 216 ? -7.410 -4.930 10.091 1.00 76.69 216 TYR A O 1
ATOM 1705 N N . VAL A 1 217 ? -7.023 -7.156 10.212 1.00 81.69 217 VAL A N 1
ATOM 1706 C CA . VAL A 1 217 ? -6.725 -7.347 8.780 1.00 81.69 217 VAL A CA 1
ATOM 1707 C C . VAL A 1 217 ? -7.863 -6.802 7.925 1.00 81.69 217 VAL A C 1
ATOM 1709 O O . VAL A 1 217 ? -7.639 -5.949 7.067 1.00 81.69 217 VAL A O 1
ATOM 1712 N N . GLU A 1 218 ? -9.103 -7.210 8.201 1.00 82.56 218 GLU A N 1
ATOM 1713 C CA . GLU A 1 218 ? -10.257 -6.745 7.425 1.00 82.56 218 GLU A CA 1
ATOM 1714 C C . GLU A 1 218 ? -10.423 -5.220 7.450 1.00 82.56 218 GLU A C 1
ATOM 1716 O O . GLU A 1 218 ? -10.721 -4.622 6.413 1.00 82.56 218 GLU A O 1
ATOM 1721 N N . ARG A 1 219 ? -10.214 -4.582 8.611 1.00 79.69 219 ARG A N 1
ATOM 1722 C CA . ARG A 1 219 ? -10.331 -3.121 8.758 1.00 79.69 219 ARG A CA 1
ATOM 1723 C C . ARG A 1 219 ? -9.241 -2.381 7.994 1.00 79.69 219 ARG A C 1
ATOM 1725 O O . ARG A 1 219 ? -9.544 -1.405 7.310 1.00 79.69 219 ARG A O 1
ATOM 1732 N N . ALA A 1 220 ? -7.994 -2.835 8.091 1.00 82.75 220 ALA A N 1
ATOM 1733 C CA . ALA A 1 220 ? -6.879 -2.239 7.362 1.00 82.75 220 ALA A CA 1
ATOM 1734 C C . ALA A 1 220 ? -7.093 -2.343 5.843 1.00 82.75 220 ALA A C 1
ATOM 1736 O O . ALA A 1 220 ? -6.895 -1.369 5.118 1.00 82.75 220 ALA A O 1
ATOM 1737 N N . VAL A 1 221 ? -7.592 -3.488 5.365 1.00 90.00 221 VAL A N 1
ATOM 1738 C CA . VAL A 1 221 ? -7.928 -3.695 3.949 1.00 90.00 221 VAL A CA 1
ATOM 1739 C C . VAL A 1 221 ? -9.100 -2.810 3.510 1.00 90.00 221 VAL A C 1
ATOM 1741 O O . VAL A 1 221 ? -9.046 -2.216 2.432 1.00 90.00 221 VAL A O 1
ATOM 1744 N N . ASP A 1 222 ? -10.137 -2.648 4.337 1.00 86.81 222 ASP A N 1
ATOM 1745 C CA . ASP A 1 222 ? -11.237 -1.716 4.051 1.00 86.81 222 ASP A CA 1
ATOM 1746 C C . ASP A 1 222 ? -10.743 -0.270 3.920 1.00 86.81 222 ASP A C 1
ATOM 1748 O O . ASP A 1 222 ? -11.104 0.422 2.962 1.00 86.81 222 ASP A O 1
ATOM 1752 N N . GLN A 1 223 ? -9.881 0.173 4.840 1.00 84.25 223 GLN A N 1
ATOM 1753 C CA . GLN A 1 223 ? -9.266 1.501 4.797 1.00 84.25 223 GLN A CA 1
ATOM 1754 C C . GLN A 1 223 ? -8.405 1.680 3.543 1.00 84.25 223 GLN A C 1
ATOM 1756 O O . GLN A 1 223 ? -8.552 2.679 2.835 1.00 84.25 223 GLN A O 1
ATOM 1761 N N . TYR A 1 224 ? -7.564 0.693 3.233 1.00 89.62 224 TYR A N 1
ATOM 1762 C CA . TYR A 1 224 ? -6.711 0.669 2.047 1.00 89.62 224 TYR A CA 1
ATOM 1763 C C . TYR A 1 224 ? -7.513 0.825 0.750 1.00 89.62 224 TYR A C 1
ATOM 1765 O O . TYR A 1 224 ? -7.188 1.641 -0.115 1.00 89.62 224 TYR A O 1
ATOM 1773 N N . LEU A 1 225 ? -8.617 0.087 0.639 1.00 90.12 225 LEU A N 1
ATOM 1774 C CA . LEU A 1 225 ? -9.504 0.116 -0.523 1.00 90.12 225 LEU A CA 1
ATOM 1775 C C . LEU A 1 225 ? -10.467 1.307 -0.514 1.00 90.12 225 LEU A C 1
ATOM 1777 O O . LEU A 1 225 ? -11.209 1.501 -1.482 1.00 90.12 225 LEU A O 1
ATOM 1781 N N . GLN A 1 226 ? -10.472 2.107 0.558 1.00 86.56 226 GLN A N 1
ATOM 1782 C CA . GLN A 1 226 ? -11.456 3.163 0.807 1.00 86.56 226 GLN A CA 1
ATOM 1783 C C . GLN A 1 226 ? -12.888 2.631 0.685 1.00 86.56 226 GLN A C 1
ATOM 1785 O O . GLN A 1 226 ? -13.797 3.311 0.194 1.00 86.56 226 GLN A O 1
ATOM 1790 N N . ILE A 1 227 ? -13.091 1.378 1.090 1.00 82.44 227 ILE A N 1
ATOM 1791 C CA . ILE A 1 227 ? -14.425 0.846 1.285 1.00 82.44 227 ILE A CA 1
ATOM 1792 C C . ILE A 1 227 ? -14.962 1.635 2.463 1.00 82.44 227 ILE A C 1
ATOM 1794 O O . ILE A 1 227 ? -14.446 1.538 3.573 1.00 82.44 227 ILE A O 1
ATOM 1798 N N . LYS A 1 228 ? -15.992 2.451 2.213 1.00 67.75 228 LYS A N 1
ATOM 1799 C CA . LYS A 1 228 ? -16.820 2.947 3.304 1.00 67.75 228 LYS A CA 1
ATOM 1800 C C . LYS A 1 228 ? -17.413 1.711 3.941 1.00 67.75 228 LYS A C 1
ATOM 1802 O O . LYS A 1 228 ? -18.419 1.188 3.459 1.00 67.75 228 LYS A O 1
ATOM 1807 N N . THR A 1 229 ? -16.767 1.215 4.985 1.00 55.16 229 THR A N 1
ATOM 1808 C CA . THR A 1 229 ? -17.408 0.297 5.895 1.00 55.16 229 THR A CA 1
ATOM 1809 C C . THR A 1 229 ? -18.636 1.072 6.332 1.00 55.16 229 THR A C 1
ATOM 1811 O O . THR A 1 229 ? -18.529 2.133 6.947 1.00 55.16 229 THR A O 1
ATOM 1814 N N . VAL A 1 230 ? -19.823 0.620 5.926 1.00 43.88 230 VAL A N 1
ATOM 1815 C CA . VAL A 1 230 ? -21.047 1.040 6.597 1.00 43.88 230 VAL A CA 1
ATOM 1816 C C . VAL A 1 230 ? -20.943 0.369 7.955 1.00 43.88 230 VAL A C 1
ATOM 1818 O O . VAL A 1 230 ? -21.564 -0.660 8.217 1.00 43.88 230 VAL A O 1
ATOM 1821 N N . ASN A 1 231 ? -20.066 0.908 8.798 1.00 46.72 231 ASN A N 1
ATOM 1822 C CA . ASN A 1 231 ? -20.046 0.616 10.200 1.00 46.72 231 ASN A CA 1
ATOM 1823 C C . ASN A 1 231 ? -21.337 1.240 10.675 1.00 46.72 231 ASN A C 1
ATOM 1825 O O . ASN A 1 231 ? -21.423 2.433 10.954 1.00 46.72 231 ASN A O 1
ATOM 1829 N N . LYS A 1 232 ? -22.392 0.409 10.639 1.00 44.19 232 LYS A N 1
ATOM 1830 C CA . LYS A 1 232 ? -23.635 0.631 11.363 1.00 44.19 232 LYS A CA 1
ATOM 1831 C C . LYS A 1 232 ? -23.192 1.258 12.661 1.00 44.19 232 LYS A C 1
ATOM 1833 O O . LYS A 1 232 ? -22.446 0.592 13.373 1.00 44.19 232 LYS A O 1
ATOM 1838 N N . ASN A 1 233 ? -23.561 2.520 12.886 1.00 43.38 233 ASN A N 1
ATOM 1839 C CA . ASN A 1 233 ? -23.334 3.216 14.141 1.00 43.38 233 ASN A CA 1
ATOM 1840 C C . ASN A 1 233 ? -23.516 2.185 15.254 1.00 43.38 233 ASN A C 1
ATOM 1842 O O . ASN A 1 233 ? -24.655 1.806 15.530 1.00 43.38 233 ASN A O 1
ATOM 1846 N N . LYS A 1 234 ? -22.425 1.649 15.821 1.00 53.81 234 LYS A N 1
ATOM 1847 C CA . LYS A 1 234 ? -22.519 0.684 16.917 1.00 53.81 234 LYS A CA 1
ATOM 1848 C C . LYS A 1 234 ? -22.797 1.513 18.163 1.00 53.81 234 LYS A C 1
ATOM 1850 O O . LYS A 1 234 ? -22.011 1.573 19.094 1.00 53.81 234 LYS A O 1
ATOM 1855 N N . LEU A 1 235 ? -23.933 2.207 18.157 1.00 59.56 235 LEU A N 1
ATOM 1856 C CA . LEU A 1 235 ? -24.636 2.505 19.383 1.00 59.56 235 LEU A CA 1
ATOM 1857 C C . LEU A 1 235 ? -25.060 1.134 19.890 1.00 59.56 235 LEU A C 1
ATOM 1859 O O . LEU A 1 235 ? -25.992 0.520 19.371 1.00 59.56 235 LEU A O 1
ATOM 1863 N N . TYR A 1 236 ? -24.272 0.596 20.813 1.00 68.44 236 TYR A N 1
ATOM 1864 C CA . TYR A 1 236 ? -24.582 -0.674 21.442 1.00 68.44 236 TYR A CA 1
ATOM 1865 C C . TYR A 1 236 ? -25.971 -0.559 22.063 1.00 68.44 236 TYR A C 1
ATOM 1867 O O . TYR A 1 236 ? -26.238 0.374 22.818 1.00 68.44 236 TYR A O 1
ATOM 1875 N N . SER A 1 237 ? -26.862 -1.484 21.711 1.00 70.69 237 SER A N 1
ATOM 1876 C CA . SER A 1 237 ? -28.259 -1.483 22.163 1.00 70.69 237 SER A CA 1
ATOM 1877 C C . SER A 1 237 ? -28.409 -1.757 23.663 1.00 70.69 237 SER A C 1
ATOM 1879 O O . SER A 1 237 ? -29.503 -1.627 24.211 1.00 70.69 237 SER A O 1
ATOM 1881 N N . SER A 1 238 ? -27.324 -2.167 24.323 1.00 78.62 238 SER A N 1
ATOM 1882 C CA . SER A 1 238 ? -27.241 -2.387 25.760 1.00 78.62 238 SER A CA 1
ATOM 1883 C C . SER A 1 238 ? -25.786 -2.367 26.239 1.00 78.62 238 SER A C 1
ATOM 1885 O O . SER A 1 238 ? -24.846 -2.489 25.448 1.00 78.62 238 SER A O 1
ATOM 1887 N N . ALA A 1 239 ? -25.603 -2.278 27.560 1.00 80.25 239 ALA A N 1
ATOM 1888 C CA . ALA A 1 239 ? -24.310 -2.500 28.201 1.00 80.25 239 ALA A CA 1
ATOM 1889 C C . ALA A 1 239 ? -23.736 -3.890 27.868 1.00 80.25 239 ALA A C 1
ATOM 1891 O O . ALA A 1 239 ? -22.560 -4.000 27.544 1.00 80.25 239 ALA A O 1
ATOM 1892 N N . ASP A 1 240 ? -24.564 -4.936 27.871 1.00 83.00 240 ASP A N 1
ATOM 1893 C CA . ASP A 1 240 ? -24.129 -6.308 27.577 1.00 83.00 240 ASP A CA 1
ATOM 1894 C C . ASP A 1 240 ? -23.583 -6.441 26.150 1.00 83.00 240 ASP A C 1
ATOM 1896 O O . ASP A 1 240 ? -22.570 -7.103 25.930 1.00 83.00 240 ASP A O 1
ATOM 1900 N N . ALA A 1 241 ? -24.228 -5.788 25.176 1.00 79.62 241 ALA A N 1
ATOM 1901 C CA . ALA A 1 241 ? -23.770 -5.779 23.790 1.00 79.62 241 ALA A CA 1
ATOM 1902 C C . ALA A 1 241 ? -22.404 -5.090 23.653 1.00 79.62 241 ALA A C 1
ATOM 1904 O O . ALA A 1 241 ? -21.541 -5.589 22.933 1.00 79.62 241 ALA A O 1
ATOM 1905 N N . PHE A 1 242 ? -22.199 -3.988 24.380 1.00 79.44 242 PHE A N 1
ATOM 1906 C CA . PHE A 1 242 ? -20.908 -3.305 24.464 1.00 79.44 242 PHE A CA 1
ATOM 1907 C C . PHE A 1 242 ? -19.831 -4.203 25.081 1.00 79.44 242 PHE A C 1
ATOM 1909 O O . PHE A 1 242 ? -18.790 -4.411 24.467 1.00 79.44 242 PHE A O 1
ATOM 1916 N N . ILE A 1 243 ? -20.094 -4.797 26.250 1.00 82.25 243 ILE A N 1
ATOM 1917 C CA . ILE A 1 243 ? -19.123 -5.651 26.953 1.00 82.25 243 ILE A CA 1
ATOM 1918 C C . ILE A 1 243 ? -18.770 -6.895 26.134 1.00 82.25 243 ILE A C 1
ATOM 1920 O O . ILE A 1 243 ? -17.604 -7.283 26.074 1.00 82.25 243 ILE A O 1
ATOM 1924 N N . LYS A 1 244 ? -19.755 -7.522 25.481 1.00 82.06 244 LYS A N 1
ATOM 1925 C CA . LYS A 1 244 ? -19.530 -8.698 24.634 1.00 82.06 244 LYS A CA 1
ATOM 1926 C C . LYS A 1 244 ? -18.634 -8.376 23.443 1.00 82.06 244 LYS A C 1
ATOM 1928 O O . LYS A 1 244 ? -17.738 -9.161 23.148 1.00 82.06 244 LYS A O 1
ATOM 1933 N N . GLU A 1 245 ? -18.887 -7.260 22.765 1.00 74.75 245 GLU A N 1
ATOM 1934 C CA . GLU A 1 245 ? -18.066 -6.837 21.630 1.00 74.75 245 GLU A CA 1
ATOM 1935 C C . GLU A 1 245 ? -16.662 -6.439 22.089 1.00 74.75 245 GLU A C 1
ATOM 1937 O O . GLU A 1 245 ? -15.682 -6.884 21.503 1.00 74.75 245 GLU A O 1
ATOM 1942 N N . TYR A 1 246 ? -16.561 -5.688 23.186 1.00 73.25 246 TYR A N 1
ATOM 1943 C CA . TYR A 1 246 ? -15.288 -5.309 23.787 1.00 73.25 246 TYR A CA 1
ATOM 1944 C C . TYR A 1 246 ? -14.421 -6.531 24.120 1.00 73.25 246 TYR A C 1
ATOM 1946 O O . TYR A 1 246 ? -13.262 -6.626 23.726 1.00 73.25 246 TYR A O 1
ATOM 1954 N N . ASN A 1 247 ? -15.014 -7.524 24.780 1.00 77.56 247 ASN A N 1
ATOM 1955 C CA . ASN A 1 247 ? -14.328 -8.752 25.163 1.00 77.56 247 ASN A CA 1
ATOM 1956 C C . ASN A 1 247 ? -14.096 -9.719 23.980 1.00 77.56 247 ASN A C 1
ATOM 1958 O O . ASN A 1 247 ? -13.621 -10.831 24.218 1.00 77.56 247 ASN A O 1
ATOM 1962 N N . LYS A 1 248 ? -14.450 -9.367 22.733 1.00 71.00 248 LYS A N 1
ATOM 1963 C CA . LYS A 1 248 ? -14.226 -10.214 21.547 1.00 71.00 248 LYS A CA 1
ATOM 1964 C C . LYS A 1 248 ? -12.780 -10.127 21.047 1.00 71.00 248 LYS A C 1
ATOM 1966 O O . LYS A 1 248 ? -12.215 -11.149 20.671 1.00 71.00 248 LYS A O 1
ATOM 1971 N N . ASP A 1 249 ? -12.159 -8.950 21.113 1.00 57.75 249 ASP A N 1
ATOM 1972 C CA . ASP A 1 249 ? -10.785 -8.698 20.650 1.00 57.75 249 ASP A CA 1
ATOM 1973 C C . ASP A 1 249 ? -9.740 -8.915 21.770 1.00 57.75 249 ASP A C 1
ATOM 1975 O O . ASP A 1 249 ? -8.855 -8.091 22.002 1.00 57.75 249 ASP A O 1
ATOM 1979 N N . LYS A 1 250 ? -9.812 -10.057 22.473 1.00 56.97 250 LYS A N 1
ATOM 1980 C CA . LYS A 1 250 ? -8.938 -10.383 23.629 1.00 56.97 250 LYS A CA 1
ATOM 1981 C C . LYS A 1 250 ? -7.435 -10.387 23.315 1.00 56.97 250 LYS A C 1
ATOM 1983 O O . LYS A 1 250 ? -6.624 -10.269 24.227 1.00 56.97 250 LYS A O 1
ATOM 1988 N N . ASN A 1 251 ? -7.074 -10.501 22.040 1.00 52.94 251 ASN A N 1
ATOM 1989 C CA . ASN A 1 251 ? -5.704 -10.752 21.597 1.00 52.94 251 ASN A CA 1
ATOM 1990 C C . ASN A 1 251 ? -4.840 -9.492 21.478 1.00 52.94 251 ASN A C 1
ATOM 1992 O O . ASN A 1 251 ? -3.656 -9.616 21.184 1.00 52.94 251 ASN A O 1
ATOM 1996 N N . LEU A 1 252 ? -5.392 -8.283 21.654 1.00 50.66 252 LEU A N 1
ATOM 1997 C CA . LEU A 1 252 ? -4.597 -7.085 21.385 1.00 50.66 252 LEU A CA 1
ATOM 1998 C C . LEU A 1 252 ? -3.501 -6.826 22.423 1.00 50.66 252 LEU A C 1
ATOM 2000 O O . LEU A 1 252 ? -2.519 -6.233 22.004 1.00 50.66 252 LEU A O 1
ATOM 2004 N N . MET A 1 253 ? -3.618 -7.295 23.683 1.00 48.94 253 MET A N 1
ATOM 2005 C CA . MET A 1 253 ? -2.537 -7.340 24.703 1.00 48.94 253 MET A CA 1
ATOM 2006 C C . MET A 1 253 ? -2.875 -8.211 25.946 1.00 48.94 253 MET A C 1
ATOM 2008 O O . MET A 1 253 ? -2.500 -7.838 27.052 1.00 48.94 253 MET A O 1
ATOM 2012 N N . ASP A 1 254 ? -3.621 -9.320 25.831 1.00 51.94 254 ASP A N 1
ATOM 2013 C CA . ASP A 1 254 ? -3.942 -10.282 26.924 1.00 51.94 254 ASP A CA 1
ATOM 2014 C C . ASP A 1 254 ? -4.549 -9.738 28.248 1.00 51.94 254 ASP A C 1
ATOM 2016 O O . ASP A 1 254 ? -4.840 -10.519 29.154 1.00 51.94 254 ASP A O 1
ATOM 2020 N N . GLN A 1 255 ? -4.758 -8.426 28.423 1.00 54.94 255 GLN A N 1
ATOM 2021 C CA . GLN A 1 255 ? -4.789 -7.848 29.780 1.00 54.94 255 GLN A CA 1
ATOM 2022 C C . GLN A 1 255 ? -5.973 -6.942 30.126 1.00 54.94 255 GLN A C 1
ATOM 2024 O O . GLN A 1 255 ? -6.057 -6.492 31.268 1.00 54.94 255 GLN A O 1
ATOM 2029 N N . VAL A 1 256 ? -6.926 -6.681 29.227 1.00 62.59 256 VAL A N 1
ATOM 2030 C CA . VAL A 1 256 ? -8.065 -5.809 29.573 1.00 62.59 256 VAL A CA 1
ATOM 2031 C C . VAL A 1 256 ? -9.391 -6.449 29.183 1.00 62.59 256 VAL A C 1
ATOM 2033 O O . VAL A 1 256 ? -10.049 -6.027 28.246 1.00 62.59 256 VAL A O 1
ATOM 2036 N N . VAL A 1 257 ? -9.802 -7.478 29.919 1.00 73.56 257 VAL A N 1
ATOM 2037 C CA . VAL A 1 257 ? -11.179 -7.999 29.878 1.00 73.56 257 VAL A CA 1
ATOM 2038 C C . VAL A 1 257 ? -11.991 -7.264 30.943 1.00 73.56 257 VAL A C 1
ATOM 2040 O O . VAL A 1 257 ? -11.507 -7.077 32.059 1.00 73.56 257 VAL A O 1
ATOM 2043 N N . ILE A 1 258 ? -13.225 -6.863 30.626 1.00 78.69 258 ILE A N 1
ATOM 2044 C CA . ILE A 1 258 ? -14.180 -6.445 31.661 1.00 78.69 258 ILE A CA 1
ATOM 2045 C C . ILE A 1 258 ? -14.847 -7.718 32.170 1.00 78.69 258 ILE A C 1
ATOM 2047 O O . ILE A 1 258 ? -15.731 -8.276 31.515 1.00 78.69 258 ILE A O 1
ATOM 2051 N N . ASP A 1 259 ? -14.354 -8.212 33.301 1.00 74.56 259 ASP A N 1
ATOM 2052 C CA . ASP A 1 259 ? -14.779 -9.465 33.927 1.00 74.56 259 ASP A CA 1
ATOM 2053 C C . ASP A 1 259 ? -16.089 -9.297 34.710 1.00 74.56 259 ASP A C 1
ATOM 2055 O O . ASP A 1 259 ? -16.930 -10.196 34.742 1.00 74.56 259 ASP A O 1
ATOM 2059 N N . LYS A 1 260 ? -16.274 -8.126 35.324 1.00 82.62 260 LYS A N 1
ATOM 2060 C CA . LYS A 1 260 ? -17.445 -7.767 36.122 1.00 82.62 260 LYS A CA 1
ATOM 2061 C C . LYS A 1 260 ? -17.897 -6.358 35.787 1.00 82.62 260 LYS A C 1
ATOM 2063 O O . LYS A 1 260 ? -17.120 -5.402 35.836 1.00 82.62 260 LYS A O 1
ATOM 2068 N N . TYR A 1 261 ? -19.190 -6.223 35.524 1.00 91.25 261 TYR A N 1
ATOM 2069 C CA . TYR A 1 261 ? -19.837 -4.933 35.344 1.00 91.25 261 TYR A CA 1
ATOM 2070 C C . TYR A 1 261 ? -21.232 -4.922 35.963 1.00 91.25 261 TYR A C 1
ATOM 2072 O O . TYR A 1 261 ? -21.826 -5.959 36.250 1.00 91.25 261 TYR A O 1
ATOM 2080 N N . GLN A 1 262 ? -21.744 -3.720 36.185 1.00 92.75 262 GLN A N 1
ATOM 2081 C CA . GLN A 1 262 ? -23.096 -3.471 36.663 1.00 92.75 262 GLN A CA 1
ATOM 2082 C C . GLN A 1 262 ? -23.651 -2.210 36.007 1.00 92.75 262 GLN A C 1
ATOM 2084 O O . GLN A 1 262 ? -22.898 -1.297 35.672 1.00 92.75 262 GLN A O 1
ATOM 2089 N N . VAL A 1 263 ? -24.972 -2.132 35.879 1.00 90.12 263 VAL A N 1
ATOM 2090 C CA . VAL A 1 263 ? -25.665 -0.903 35.484 1.00 90.12 263 VAL A CA 1
ATOM 2091 C C . VAL A 1 263 ? -26.328 -0.303 36.720 1.00 90.12 263 VAL A C 1
ATOM 2093 O O . VAL A 1 263 ? -27.093 -0.980 37.403 1.00 90.12 263 VAL A O 1
ATOM 2096 N N . LYS A 1 264 ? -26.026 0.959 37.030 1.00 92.50 264 LYS A N 1
ATOM 2097 C CA . LYS A 1 264 ? -26.556 1.691 38.190 1.00 92.50 264 LYS A CA 1
ATOM 2098 C C . LYS A 1 264 ? -27.148 3.025 37.773 1.00 92.50 264 LYS A C 1
ATOM 2100 O O . LYS A 1 264 ? -26.643 3.661 36.860 1.00 92.50 264 LYS A O 1
ATOM 2105 N N . THR A 1 265 ? -28.173 3.485 38.478 1.00 89.12 265 THR A N 1
ATOM 2106 C CA . THR A 1 265 ? -28.676 4.853 38.316 1.00 89.12 265 THR A CA 1
ATOM 2107 C C . THR A 1 265 ? -27.967 5.765 39.310 1.00 89.12 265 THR A C 1
ATOM 2109 O O . THR A 1 265 ? -28.079 5.565 40.518 1.00 89.12 265 THR A O 1
ATOM 2112 N N . VAL A 1 266 ? -27.246 6.767 38.813 1.00 84.69 266 VAL A N 1
ATOM 2113 C CA . VAL A 1 266 ? -26.539 7.773 39.617 1.00 84.69 266 VAL A CA 1
ATOM 2114 C C . VAL A 1 266 ? -27.079 9.141 39.225 1.00 84.69 266 VAL A C 1
ATOM 2116 O O . VAL A 1 266 ? -27.010 9.520 38.060 1.00 84.69 266 VAL A O 1
ATOM 2119 N N . ASN A 1 267 ? -27.658 9.871 40.183 1.00 87.69 267 ASN A N 1
ATOM 2120 C CA . ASN A 1 267 ? -28.281 11.184 39.953 1.00 87.69 267 ASN A CA 1
ATOM 2121 C C . ASN A 1 267 ? -29.293 11.187 38.786 1.00 87.69 267 ASN A C 1
ATOM 2123 O O . ASN A 1 267 ? -29.311 12.099 37.966 1.00 87.69 267 ASN A O 1
ATOM 2127 N N . GLY A 1 268 ? -30.107 10.130 38.681 1.00 84.94 268 GLY A N 1
ATOM 2128 C CA . GLY A 1 268 ? -31.112 9.981 37.620 1.00 84.94 268 GLY A CA 1
ATOM 2129 C C . GLY A 1 268 ? -30.571 9.507 36.265 1.00 84.94 268 GLY A C 1
ATOM 2130 O O . GLY A 1 268 ? -31.358 9.289 35.351 1.00 84.94 268 GLY A O 1
ATOM 2131 N N . VAL A 1 269 ? -29.259 9.288 36.132 1.00 82.69 269 VAL A N 1
ATOM 2132 C CA . VAL A 1 269 ? -28.618 8.829 34.892 1.00 82.69 269 VAL A CA 1
ATOM 2133 C C . VAL A 1 269 ? -28.199 7.369 35.032 1.00 82.69 269 VAL A C 1
ATOM 2135 O O . VAL A 1 269 ? -27.520 7.008 35.995 1.00 82.69 269 VAL A O 1
ATOM 2138 N N . LYS A 1 270 ? -28.575 6.513 34.073 1.00 86.88 270 LYS A N 1
ATOM 2139 C CA . LYS A 1 270 ? -28.080 5.130 34.024 1.00 86.88 270 LYS A CA 1
ATOM 2140 C C . LYS A 1 270 ? -26.604 5.128 33.624 1.00 86.88 270 LYS A C 1
ATOM 2142 O O . LYS A 1 270 ? -26.216 5.731 32.627 1.00 86.88 270 LYS A O 1
ATOM 2147 N N . GLN A 1 271 ? -25.788 4.424 34.391 1.00 88.69 271 GLN A N 1
ATOM 2148 C CA . GLN A 1 271 ? -24.354 4.301 34.193 1.00 88.69 271 GLN A CA 1
ATOM 2149 C C . GLN A 1 271 ? -23.951 2.828 34.179 1.00 88.69 271 GLN A C 1
ATOM 2151 O O . GLN A 1 271 ? -24.279 2.080 35.100 1.00 88.69 271 GLN A O 1
ATOM 2156 N N . LEU A 1 272 ? -23.225 2.417 33.145 1.00 87.75 272 LEU A N 1
ATOM 2157 C CA . LEU A 1 272 ? -22.421 1.202 33.143 1.00 87.75 272 LEU A CA 1
ATOM 2158 C C . LEU A 1 272 ? -21.199 1.445 34.026 1.00 87.75 272 LEU A C 1
ATOM 2160 O O . LEU A 1 272 ? -20.506 2.433 33.829 1.00 87.75 272 LEU A O 1
ATOM 2164 N N . ILE A 1 273 ? -20.920 0.550 34.965 1.00 88.56 273 ILE A N 1
ATOM 2165 C CA . ILE A 1 273 ? -19.706 0.563 35.780 1.00 88.56 273 ILE A CA 1
ATOM 2166 C C . ILE A 1 273 ? -19.053 -0.807 35.641 1.00 88.56 273 ILE A C 1
ATOM 2168 O O . ILE A 1 273 ? -19.617 -1.802 36.095 1.00 88.56 273 ILE A O 1
ATOM 2172 N N . GLY A 1 274 ? -17.891 -0.854 35.000 1.00 86.12 274 GLY A N 1
ATOM 2173 C CA . GLY A 1 274 ? -17.082 -2.057 34.823 1.00 86.12 274 GLY A CA 1
ATOM 2174 C C . GLY A 1 274 ? -15.747 -1.924 35.539 1.00 86.12 274 GLY A C 1
ATOM 2175 O O . GLY A 1 274 ? -15.168 -0.838 35.578 1.00 86.12 274 GLY A O 1
ATOM 2176 N N . ASN A 1 275 ? -15.244 -3.022 36.092 1.00 82.62 275 ASN A N 1
ATOM 2177 C CA . ASN A 1 275 ? -13.853 -3.071 36.524 1.00 82.62 275 ASN A CA 1
ATOM 2178 C C . ASN A 1 275 ? -12.984 -3.476 35.337 1.00 82.62 275 ASN A C 1
ATOM 2180 O O . ASN A 1 275 ? -13.333 -4.377 34.576 1.00 82.62 275 ASN A O 1
ATOM 2184 N N . THR A 1 276 ? -11.856 -2.797 35.188 1.00 74.62 276 THR A N 1
ATOM 2185 C CA . THR A 1 276 ? -10.752 -3.266 34.355 1.00 74.62 276 THR A CA 1
ATOM 2186 C C . THR A 1 276 ? -9.634 -3.720 35.286 1.00 74.62 276 THR A C 1
ATOM 2188 O O . THR A 1 276 ? -9.650 -3.434 36.485 1.00 74.62 276 THR A O 1
ATOM 2191 N N . TRP A 1 277 ? -8.635 -4.422 34.762 1.00 70.69 277 TRP A N 1
ATOM 2192 C CA . TRP A 1 277 ? -7.491 -4.832 35.577 1.00 70.69 277 TRP A CA 1
ATOM 2193 C C . TRP A 1 277 ? -6.721 -3.639 36.194 1.00 70.69 277 TRP A C 1
ATOM 2195 O O . TRP A 1 277 ? -6.208 -3.736 37.308 1.00 70.69 277 TRP A O 1
ATOM 2205 N N . SER A 1 278 ? -6.685 -2.495 35.506 1.00 69.81 278 SER A N 1
ATOM 2206 C CA . SER A 1 278 ? -5.943 -1.274 35.870 1.00 69.81 278 SER A CA 1
ATOM 2207 C C . SER A 1 278 ? -6.809 -0.154 36.468 1.00 69.81 278 SER A C 1
ATOM 2209 O O . SER A 1 278 ? -6.281 0.881 36.901 1.00 69.81 278 SER A O 1
ATOM 2211 N N . GLY A 1 279 ? -8.137 -0.306 36.492 1.00 76.31 279 GLY A N 1
ATOM 2212 C CA . GLY A 1 279 ? -9.021 0.799 36.840 1.00 76.31 279 GLY A CA 1
ATOM 2213 C C . GLY A 1 279 ? -10.514 0.509 36.747 1.00 76.31 279 GLY A C 1
ATOM 2214 O O . GLY A 1 279 ? -10.997 -0.597 36.985 1.00 76.31 279 GLY A O 1
ATOM 2215 N N . THR A 1 280 ? -11.267 1.566 36.462 1.00 80.44 280 THR A N 1
ATOM 2216 C CA . THR A 1 280 ? -12.726 1.530 36.384 1.00 80.44 280 THR A CA 1
ATOM 2217 C C . THR A 1 280 ? -13.181 2.165 35.080 1.00 80.44 280 THR A C 1
ATOM 2219 O O . THR A 1 280 ? -12.759 3.269 34.725 1.00 80.44 280 THR A O 1
ATOM 2222 N N . LEU A 1 281 ? -14.078 1.471 34.390 1.00 82.12 281 LEU A N 1
ATOM 2223 C CA . LEU A 1 281 ? -14.835 1.988 33.265 1.00 82.12 281 LEU A CA 1
ATOM 2224 C C . LEU A 1 281 ? -16.189 2.490 33.761 1.00 82.12 281 LEU A C 1
ATOM 2226 O O . LEU A 1 281 ? -16.906 1.765 34.450 1.00 82.12 281 LEU A O 1
ATOM 2230 N N . THR A 1 282 ? -16.561 3.698 33.351 1.00 82.56 282 THR A N 1
ATOM 2231 C CA . THR A 1 282 ? -17.898 4.256 33.545 1.00 82.56 282 THR A CA 1
ATOM 2232 C C . THR A 1 282 ? -18.472 4.681 32.197 1.00 82.56 282 THR A C 1
ATOM 2234 O O . THR A 1 282 ? -17.909 5.539 31.533 1.00 82.56 282 THR A O 1
ATOM 2237 N N . GLY A 1 283 ? -19.603 4.121 31.780 1.00 81.75 283 GLY A N 1
ATOM 2238 C CA . GLY A 1 283 ? -20.316 4.524 30.563 1.00 81.75 283 GLY A CA 1
ATOM 2239 C C . GLY A 1 283 ? -21.660 5.160 30.891 1.00 81.75 283 GLY A C 1
ATOM 2240 O O . GLY A 1 283 ? -22.378 4.644 31.738 1.00 81.75 283 GLY A O 1
ATOM 2241 N N . VAL A 1 284 ? -22.034 6.253 30.230 1.00 79.94 284 VAL A N 1
ATOM 2242 C CA . VAL A 1 284 ? -23.372 6.851 30.362 1.00 79.94 284 VAL A CA 1
ATOM 2243 C C . VAL A 1 284 ? -24.322 6.193 29.365 1.00 79.94 284 VAL A C 1
ATOM 2245 O O . VAL A 1 284 ? -24.087 6.228 28.155 1.00 79.94 284 VAL A O 1
ATOM 2248 N N . ILE A 1 285 ? -25.401 5.609 29.889 1.00 78.44 285 ILE A N 1
ATOM 2249 C CA . ILE A 1 285 ? -26.452 4.937 29.126 1.00 78.44 285 ILE A CA 1
ATOM 2250 C C . ILE A 1 285 ? -27.646 5.889 28.994 1.00 78.44 285 ILE A C 1
ATOM 2252 O O . ILE A 1 285 ? -28.197 6.360 29.990 1.00 78.44 285 ILE A O 1
ATOM 2256 N N . ASN A 1 286 ? -28.058 6.156 27.760 1.00 74.62 286 ASN A N 1
ATOM 2257 C CA . ASN A 1 286 ? -29.207 6.997 27.435 1.00 74.62 286 ASN A CA 1
ATOM 2258 C C . ASN A 1 286 ? -30.546 6.321 27.770 1.00 74.62 286 ASN A C 1
ATOM 2260 O O . ASN A 1 286 ? -30.624 5.124 28.052 1.00 74.62 286 ASN A O 1
ATOM 2264 N N . ASN A 1 287 ? -31.636 7.084 27.654 1.00 76.25 287 ASN A N 1
ATOM 2265 C CA . ASN A 1 287 ? -33.000 6.571 27.828 1.00 76.25 287 ASN A CA 1
ATOM 2266 C C . ASN A 1 287 ? -33.376 5.491 26.798 1.00 76.25 287 ASN A C 1
ATOM 2268 O O . ASN A 1 287 ? -34.167 4.607 27.113 1.00 76.25 287 ASN A O 1
ATOM 2272 N N . ASP A 1 288 ? -32.783 5.530 25.601 1.00 73.06 288 ASP A N 1
ATOM 2273 C CA . ASP A 1 288 ? -32.923 4.502 24.558 1.00 73.06 288 ASP A CA 1
ATOM 2274 C C . ASP A 1 288 ? -31.969 3.301 24.756 1.00 73.06 288 ASP A C 1
ATOM 2276 O O . ASP A 1 288 ? -31.857 2.440 23.888 1.00 73.06 288 ASP A O 1
ATOM 2280 N N . ASN A 1 289 ? -31.297 3.236 25.912 1.00 69.94 289 ASN A N 1
ATOM 2281 C CA . ASN A 1 289 ? -30.284 2.255 26.304 1.00 69.94 289 ASN A CA 1
ATOM 2282 C C . ASN A 1 289 ? -28.980 2.271 25.484 1.00 69.94 289 ASN A C 1
ATOM 2284 O O . ASN A 1 289 ? -28.145 1.382 25.662 1.00 69.94 289 ASN A O 1
ATOM 2288 N N . THR A 1 290 ? -28.752 3.291 24.652 1.00 73.94 290 THR A N 1
ATOM 2289 C CA . THR A 1 290 ? -27.488 3.447 23.917 1.00 73.94 290 THR A CA 1
ATOM 2290 C C . THR A 1 290 ? -26.387 4.091 24.769 1.00 73.94 290 THR A C 1
ATOM 2292 O O . THR A 1 290 ? -26.660 4.903 25.653 1.00 73.94 290 THR A O 1
ATOM 2295 N N . LEU A 1 291 ? -25.120 3.759 24.497 1.00 73.19 291 LEU A N 1
ATOM 2296 C CA . LEU A 1 291 ? -23.944 4.382 25.125 1.00 73.19 291 LEU A CA 1
ATOM 2297 C C . LEU A 1 291 ? -23.467 5.589 24.297 1.00 73.19 291 LEU A C 1
ATOM 2299 O O . LEU A 1 291 ? -22.976 5.414 23.184 1.00 73.19 291 LEU A O 1
ATOM 2303 N N . LYS A 1 292 ? -23.604 6.814 24.830 1.00 71.88 292 LYS A N 1
ATOM 2304 C CA . LYS A 1 292 ? -23.142 8.065 24.169 1.00 71.88 292 LYS A CA 1
ATOM 2305 C C . LYS A 1 292 ? -21.789 8.564 24.657 1.00 71.88 292 LYS A C 1
ATOM 2307 O O . LYS A 1 292 ? -21.098 9.288 23.942 1.00 71.88 292 LYS A O 1
ATOM 2312 N N . SER A 1 293 ? -21.437 8.210 25.886 1.00 77.12 293 SER A N 1
ATOM 2313 C CA . SER A 1 293 ? -20.175 8.597 26.493 1.00 77.12 293 SER A CA 1
ATOM 2314 C C . SER A 1 293 ? -19.606 7.438 27.290 1.00 77.12 293 SER A C 1
ATOM 2316 O O . SER A 1 293 ? -20.337 6.756 28.010 1.00 77.12 293 SER A O 1
ATOM 2318 N N . VAL A 1 294 ? -18.303 7.224 27.152 1.00 77.31 294 VAL A N 1
ATOM 2319 C CA . VAL A 1 294 ? -17.535 6.293 27.973 1.00 77.31 294 VAL A CA 1
ATOM 2320 C C . VAL A 1 294 ? -16.362 7.059 28.555 1.00 77.31 294 VAL A C 1
ATOM 2322 O O . VAL A 1 294 ? -15.606 7.724 27.845 1.00 77.31 294 VAL A O 1
ATOM 2325 N N . THR A 1 295 ? -16.239 6.951 29.868 1.00 82.00 295 THR A N 1
ATOM 2326 C CA . THR A 1 295 ? -15.143 7.455 30.672 1.00 82.00 295 THR A CA 1
ATOM 2327 C C . THR A 1 295 ? -14.365 6.273 31.216 1.00 82.00 295 THR A C 1
ATOM 2329 O O . THR A 1 295 ? -14.928 5.351 31.802 1.00 82.00 295 THR A O 1
ATOM 2332 N N . ILE A 1 296 ? -13.052 6.328 31.085 1.00 79.75 296 ILE A N 1
ATOM 2333 C CA . ILE A 1 296 ? -12.153 5.366 31.703 1.00 79.75 296 ILE A CA 1
ATOM 2334 C C . ILE A 1 296 ? -11.297 6.128 32.687 1.00 79.75 296 ILE A C 1
ATOM 2336 O O . ILE A 1 296 ? -10.761 7.191 32.371 1.00 79.75 296 ILE A O 1
ATOM 2340 N N . ARG A 1 297 ? -11.187 5.581 33.893 1.00 83.38 297 ARG A N 1
ATOM 2341 C CA . ARG A 1 297 ? -10.311 6.097 34.932 1.00 83.38 297 ARG A CA 1
ATOM 2342 C C . ARG A 1 297 ? -9.356 5.000 35.360 1.00 83.38 297 ARG A C 1
ATOM 2344 O O . ARG A 1 297 ? -9.773 4.007 35.950 1.00 83.38 297 ARG A O 1
ATOM 2351 N N . GLU A 1 298 ? -8.074 5.226 35.131 1.00 79.56 298 GLU A N 1
ATOM 2352 C CA . GLU A 1 298 ? -7.016 4.284 35.478 1.00 79.56 298 GLU A CA 1
ATOM 2353 C C . GLU A 1 298 ? -6.074 4.874 36.508 1.00 79.56 298 GLU A C 1
ATOM 2355 O O . GLU A 1 298 ? -5.808 6.081 36.535 1.00 79.56 298 GLU A O 1
ATOM 2360 N N . LYS A 1 299 ? -5.549 4.001 37.365 1.00 80.12 299 LYS A N 1
ATOM 2361 C CA . LYS A 1 299 ? -4.462 4.367 38.262 1.00 80.12 299 LYS A CA 1
ATOM 2362 C C . LYS A 1 299 ? -3.153 4.305 37.482 1.00 80.12 299 LYS A C 1
ATOM 2364 O O . LYS A 1 299 ? -2.797 3.266 36.938 1.00 80.12 299 LYS A O 1
ATOM 2369 N N . MET A 1 300 ? -2.422 5.412 37.458 1.00 75.00 300 MET A N 1
ATOM 2370 C CA . MET A 1 300 ? -1.103 5.456 36.840 1.00 75.00 300 MET A CA 1
ATOM 2371 C C . MET A 1 300 ? -0.074 4.794 37.754 1.00 75.00 300 MET A C 1
ATOM 2373 O O . MET A 1 300 ? 0.042 5.138 38.934 1.00 75.00 300 MET A O 1
ATOM 2377 N N . THR A 1 301 ? 0.714 3.887 37.185 1.00 72.94 301 THR A N 1
ATOM 2378 C CA . THR A 1 301 ? 1.920 3.355 37.826 1.00 72.94 301 THR A CA 1
ATOM 2379 C C . THR A 1 301 ? 3.128 4.070 37.249 1.00 72.94 301 THR A C 1
ATOM 2381 O O . THR A 1 301 ? 3.368 3.989 36.046 1.00 72.94 301 THR A O 1
ATOM 2384 N N . TYR A 1 302 ? 3.875 4.763 38.104 1.00 73.81 302 TYR A N 1
ATOM 2385 C CA . TYR A 1 302 ? 5.118 5.438 37.738 1.00 73.81 302 TYR A CA 1
ATOM 2386 C C . TYR A 1 302 ? 6.304 4.488 37.946 1.00 73.81 302 TYR A C 1
ATOM 2388 O O . TYR A 1 302 ? 6.287 3.748 38.935 1.00 73.81 302 TYR A O 1
ATOM 2396 N N . PRO A 1 303 ? 7.313 4.497 37.057 1.00 70.94 303 PRO A N 1
ATOM 2397 C CA . PRO A 1 303 ? 8.519 3.709 37.264 1.00 70.94 303 PRO A CA 1
ATOM 2398 C C . PRO A 1 303 ? 9.270 4.195 38.510 1.00 70.94 303 PRO A C 1
ATOM 2400 O O . PRO A 1 303 ? 9.298 5.387 38.830 1.00 70.94 303 PRO A O 1
ATOM 2403 N N . THR A 1 304 ? 9.877 3.258 39.225 1.00 79.94 304 THR A N 1
ATOM 2404 C CA . THR A 1 304 ? 10.821 3.533 40.307 1.00 79.94 304 THR A CA 1
ATOM 2405 C C . THR A 1 304 ? 12.119 4.116 39.748 1.00 79.94 304 THR A C 1
ATOM 2407 O O . THR A 1 304 ? 12.467 3.895 38.589 1.00 79.94 304 THR A O 1
ATOM 2410 N N . GLN A 1 305 ? 12.890 4.826 40.581 1.00 78.88 305 GLN A N 1
ATOM 2411 C CA . GLN A 1 305 ? 14.195 5.354 40.159 1.00 78.88 305 GLN A CA 1
ATOM 2412 C C . GLN A 1 305 ? 15.141 4.243 39.681 1.00 78.88 305 GLN A C 1
ATOM 2414 O O . GLN A 1 305 ? 15.913 4.452 38.753 1.00 78.88 305 GLN A O 1
ATOM 2419 N N . ARG A 1 306 ? 15.048 3.054 40.287 1.00 81.56 306 ARG A N 1
ATOM 2420 C CA . ARG A 1 306 ? 15.807 1.877 39.870 1.00 81.56 306 ARG A CA 1
ATOM 2421 C C . ARG A 1 306 ? 15.446 1.449 38.447 1.00 81.56 306 ARG A C 1
ATOM 2423 O O . ARG A 1 306 ? 16.339 1.343 37.628 1.00 81.56 306 ARG A O 1
ATOM 2430 N N . GLU A 1 307 ? 14.160 1.290 38.136 1.00 77.44 307 GLU A N 1
ATOM 2431 C CA . GLU A 1 307 ? 13.712 0.918 36.781 1.00 77.44 307 GLU A CA 1
ATOM 2432 C C . GLU A 1 307 ? 14.131 1.951 35.722 1.00 77.44 307 GLU A C 1
ATOM 2434 O O . GLU A 1 307 ? 14.448 1.585 34.593 1.00 77.44 307 GLU A O 1
ATOM 2439 N N . ILE A 1 308 ? 14.159 3.240 36.082 1.00 76.94 308 ILE A N 1
ATOM 2440 C CA . ILE A 1 308 ? 14.664 4.302 35.199 1.00 76.94 308 ILE A CA 1
ATOM 2441 C C . ILE A 1 308 ? 16.162 4.114 34.924 1.00 76.94 308 ILE A C 1
ATOM 2443 O O . ILE A 1 308 ? 16.589 4.243 33.777 1.00 76.94 308 ILE A O 1
ATOM 2447 N N . ASN A 1 309 ? 16.948 3.812 35.959 1.00 79.81 309 ASN A N 1
ATOM 2448 C CA . ASN A 1 309 ? 18.387 3.595 35.829 1.00 79.81 309 ASN A CA 1
ATOM 2449 C C . ASN A 1 309 ? 18.688 2.328 35.011 1.00 79.81 309 ASN A C 1
ATOM 2451 O O . ASN A 1 309 ? 19.470 2.398 34.069 1.00 79.81 309 ASN A O 1
ATOM 2455 N N . ASP A 1 310 ? 18.007 1.218 35.308 1.00 79.06 310 ASP A N 1
ATOM 2456 C CA . ASP A 1 310 ? 18.172 -0.064 34.612 1.00 79.06 310 ASP A CA 1
ATOM 2457 C C . ASP A 1 310 ? 17.877 0.084 33.100 1.00 79.06 310 ASP A C 1
ATOM 2459 O O . ASP A 1 310 ? 18.601 -0.446 32.257 1.00 79.06 310 ASP A O 1
ATOM 2463 N N . ALA A 1 311 ? 16.846 0.857 32.728 1.00 74.00 311 ALA A N 1
ATOM 2464 C CA . ALA A 1 311 ? 16.528 1.141 31.324 1.00 74.00 311 ALA A CA 1
ATOM 2465 C C . ALA A 1 311 ? 17.615 1.979 30.626 1.00 74.00 311 ALA A C 1
ATOM 2467 O O . ALA A 1 311 ? 17.960 1.706 29.474 1.00 74.00 311 ALA A O 1
ATOM 2468 N N . ALA A 1 312 ? 18.167 2.977 31.322 1.00 76.38 312 ALA A N 1
ATOM 2469 C CA . ALA A 1 312 ? 19.239 3.814 30.793 1.00 76.38 312 ALA A CA 1
ATOM 2470 C C . ALA A 1 312 ? 20.536 3.015 30.575 1.00 76.38 312 ALA A C 1
ATOM 2472 O O . ALA A 1 312 ? 21.190 3.182 29.546 1.00 76.38 312 ALA A O 1
ATOM 2473 N N . GLU A 1 313 ? 20.881 2.113 31.500 1.00 78.88 313 GLU A N 1
ATOM 2474 C CA . GLU A 1 313 ? 22.035 1.210 31.375 1.00 78.88 313 GLU A CA 1
ATOM 2475 C C . GLU A 1 313 ? 21.893 0.243 30.192 1.00 78.88 313 GLU A C 1
ATOM 2477 O O . GLU A 1 313 ? 22.874 -0.054 29.511 1.00 78.88 313 GLU A O 1
ATOM 2482 N N . ALA A 1 314 ? 20.667 -0.186 29.882 1.00 75.12 314 ALA A N 1
ATOM 2483 C CA . ALA A 1 314 ? 20.365 -1.014 28.716 1.00 75.12 314 ALA A CA 1
ATOM 2484 C C . ALA A 1 314 ? 20.362 -0.243 27.376 1.00 75.12 314 ALA A C 1
ATOM 2486 O O . ALA A 1 314 ? 20.033 -0.822 26.339 1.00 75.12 314 ALA A O 1
ATOM 2487 N N . GLY A 1 315 ? 20.676 1.059 27.369 1.00 70.38 315 GLY A N 1
ATOM 2488 C CA . GLY A 1 315 ? 20.609 1.903 26.171 1.00 70.38 315 GLY A CA 1
ATOM 2489 C C . GLY A 1 315 ? 19.184 2.115 25.647 1.00 70.38 315 GLY A C 1
ATOM 2490 O O . GLY A 1 315 ? 18.998 2.564 24.515 1.00 70.38 315 GLY A O 1
ATOM 2491 N N . MET A 1 316 ? 18.167 1.790 26.448 1.00 64.44 316 MET A N 1
ATOM 2492 C CA . MET A 1 316 ? 16.777 2.064 26.116 1.00 64.44 316 MET A CA 1
ATOM 2493 C C . MET A 1 316 ? 16.471 3.520 26.465 1.00 64.44 316 MET A C 1
ATOM 2495 O O . MET A 1 316 ? 16.921 4.036 27.490 1.00 64.44 316 MET A O 1
ATOM 2499 N N . SER A 1 317 ? 15.678 4.199 25.630 1.00 55.75 317 SER A N 1
ATOM 2500 C CA . SER A 1 317 ? 15.126 5.496 26.030 1.00 55.75 317 SER A CA 1
ATOM 2501 C C . SER A 1 317 ? 14.374 5.285 27.348 1.00 55.75 317 SER A C 1
ATOM 2503 O O . SER A 1 317 ? 13.541 4.370 27.398 1.00 55.75 317 SER A O 1
ATOM 2505 N N . PRO A 1 318 ? 14.661 6.054 28.420 1.00 57.09 318 PRO A N 1
ATOM 2506 C CA . PRO A 1 318 ? 13.947 5.901 29.678 1.00 57.09 318 PRO A CA 1
ATOM 2507 C C . PRO A 1 318 ? 12.465 6.001 29.351 1.00 57.09 318 PRO A C 1
ATOM 2509 O O . PRO A 1 318 ? 12.059 6.974 28.721 1.00 57.09 318 PRO A O 1
ATOM 2512 N N . VAL A 1 319 ? 11.675 4.980 29.684 1.00 54.41 319 VAL A N 1
ATOM 2513 C CA . VAL A 1 319 ? 10.245 4.954 29.359 1.00 54.41 319 VAL A CA 1
ATOM 2514 C C . VAL A 1 319 ? 9.628 6.207 29.980 1.00 54.41 319 VAL A C 1
ATOM 2516 O O . VAL A 1 319 ? 9.503 6.304 31.202 1.00 54.41 319 VAL A O 1
ATOM 2519 N N . HIS A 1 320 ? 9.354 7.223 29.158 1.00 49.06 320 HIS A N 1
ATOM 2520 C CA . HIS A 1 320 ? 8.803 8.478 29.644 1.00 49.06 320 HIS A CA 1
ATOM 2521 C C . HIS A 1 320 ? 7.410 8.165 30.205 1.00 49.06 320 HIS A C 1
ATOM 2523 O O . HIS A 1 320 ? 6.590 7.559 29.530 1.00 49.06 320 HIS A O 1
ATOM 2529 N N . GLY A 1 321 ? 7.171 8.544 31.458 1.00 47.50 321 GLY A N 1
ATOM 2530 C CA . GLY A 1 321 ? 5.839 8.817 31.992 1.00 47.50 321 GLY A CA 1
ATOM 2531 C C . GLY A 1 321 ? 4.882 7.636 32.131 1.00 47.50 321 GLY A C 1
ATOM 2532 O O . GLY A 1 321 ? 3.967 7.483 31.336 1.00 47.50 321 GLY A O 1
ATOM 2533 N N . ALA A 1 322 ? 4.985 6.901 33.243 1.00 51.44 322 ALA A N 1
ATOM 2534 C CA . ALA A 1 322 ? 4.063 5.824 33.623 1.00 51.44 322 ALA A CA 1
ATOM 2535 C C . ALA A 1 322 ? 4.003 4.654 32.618 1.00 51.44 322 ALA A C 1
ATOM 2537 O O . ALA A 1 322 ? 4.477 4.737 31.493 1.00 51.44 322 ALA A O 1
ATOM 2538 N N . ARG A 1 323 ? 3.478 3.494 33.021 1.00 58.88 323 ARG A N 1
ATOM 2539 C CA . ARG A 1 323 ? 3.315 2.358 32.093 1.00 58.88 323 ARG A CA 1
ATOM 2540 C C . ARG A 1 323 ? 2.296 2.705 30.988 1.00 58.88 323 ARG A C 1
ATOM 2542 O O . ARG A 1 323 ? 1.110 2.418 31.129 1.00 58.88 323 ARG A O 1
ATOM 2549 N N . ILE A 1 324 ? 2.782 3.291 29.888 1.00 53.12 324 ILE A N 1
ATOM 2550 C CA . ILE A 1 324 ? 2.047 3.668 28.663 1.00 53.12 324 ILE A CA 1
ATOM 2551 C C . ILE A 1 324 ? 1.251 2.485 28.090 1.00 53.12 324 ILE A C 1
ATOM 2553 O O . ILE A 1 324 ? 0.146 2.675 27.585 1.00 53.12 324 ILE A O 1
ATOM 2557 N N . GLY A 1 325 ? 1.760 1.255 28.238 1.00 52.94 325 GLY A N 1
ATOM 2558 C CA . GLY A 1 325 ? 1.112 0.046 27.718 1.00 52.94 325 GLY A CA 1
ATOM 2559 C C . GLY A 1 325 ? -0.335 -0.154 28.191 1.00 52.94 325 GLY A C 1
ATOM 2560 O O . GLY A 1 325 ? -1.166 -0.612 27.412 1.00 52.94 325 GLY A O 1
ATOM 2561 N N . HIS A 1 326 ? -0.674 0.250 29.422 1.00 56.44 326 HIS A N 1
ATOM 2562 C CA . HIS A 1 326 ? -2.038 0.091 29.953 1.00 56.44 326 HIS A CA 1
ATOM 2563 C C . HIS A 1 326 ? -2.992 1.175 29.451 1.00 56.44 326 HIS A C 1
ATOM 2565 O O . HIS A 1 326 ? -4.127 0.875 29.083 1.00 56.44 326 HIS A O 1
ATOM 2571 N N . ILE A 1 327 ? -2.498 2.413 29.343 1.00 61.16 327 ILE A N 1
ATOM 2572 C CA . ILE A 1 327 ? -3.308 3.531 28.860 1.00 61.16 327 ILE A CA 1
ATOM 2573 C C . ILE A 1 327 ? -3.690 3.296 27.395 1.00 61.16 327 ILE A C 1
ATOM 2575 O O . ILE A 1 327 ? -4.843 3.514 27.033 1.00 61.16 327 ILE A O 1
ATOM 2579 N N . LEU A 1 328 ? -2.773 2.769 26.572 1.00 57.56 328 LEU A N 1
ATOM 2580 C CA . LEU A 1 328 ? -3.046 2.423 25.171 1.00 57.56 328 LEU A CA 1
ATOM 2581 C C . LEU A 1 328 ? -4.138 1.350 25.017 1.00 57.56 328 LEU A C 1
ATOM 2583 O O . LEU A 1 328 ? -4.985 1.478 24.132 1.00 57.56 328 LEU A O 1
ATOM 2587 N N . ALA A 1 329 ? -4.184 0.339 25.892 1.00 58.84 329 ALA A N 1
ATOM 2588 C CA . ALA A 1 329 ? -5.266 -0.647 25.885 1.00 58.84 329 ALA A CA 1
ATOM 2589 C C . ALA A 1 329 ? -6.616 0.010 26.217 1.00 58.84 329 ALA A C 1
ATOM 2591 O O . ALA A 1 329 ? -7.621 -0.252 25.559 1.00 58.84 329 ALA A O 1
ATOM 2592 N N . SER A 1 330 ? -6.627 0.962 27.147 1.00 60.53 330 SER A N 1
ATOM 2593 C CA . SER A 1 330 ? -7.803 1.781 27.445 1.00 60.53 330 SER A CA 1
ATOM 2594 C C . SER A 1 330 ? -8.183 2.775 26.343 1.00 60.53 330 SER A C 1
ATOM 2596 O O . SER A 1 330 ? -9.340 3.177 26.263 1.00 60.53 330 SER A O 1
ATOM 2598 N N . LEU A 1 331 ? -7.287 3.127 25.417 1.00 63.12 331 LEU A N 1
ATOM 2599 C CA . LEU A 1 331 ? -7.668 3.899 24.226 1.00 63.12 331 LEU A CA 1
ATOM 2600 C C . LEU A 1 331 ? -8.491 3.073 23.241 1.00 63.12 331 LEU A C 1
ATOM 2602 O O . LEU A 1 331 ? -9.382 3.623 22.597 1.00 63.12 331 LEU A O 1
ATOM 2606 N N . SER A 1 332 ? -8.263 1.757 23.173 1.00 58.88 332 SER A N 1
ATOM 2607 C CA . SER A 1 332 ? -9.060 0.861 22.324 1.00 58.88 332 SER A CA 1
ATOM 2608 C C . SER A 1 332 ? -10.553 0.892 22.684 1.00 58.88 332 SER A C 1
ATOM 2610 O O . SER A 1 332 ? -11.402 0.944 21.797 1.00 58.88 332 SER A O 1
ATOM 2612 N N . LEU A 1 333 ? -10.881 1.013 23.977 1.00 60.25 333 LEU A N 1
ATOM 2613 C CA . LEU A 1 333 ? -12.245 1.210 24.485 1.00 60.25 333 LEU A CA 1
ATOM 2614 C C . LEU A 1 333 ? -12.885 2.497 23.960 1.00 60.25 333 LEU A C 1
ATOM 2616 O O . LEU A 1 333 ? -14.062 2.512 23.610 1.00 60.25 333 LEU A O 1
ATOM 2620 N N . VAL A 1 334 ? -12.120 3.581 23.888 1.00 60.25 334 VAL A N 1
ATOM 2621 C CA . VAL A 1 334 ? -12.596 4.876 23.390 1.00 60.25 334 VAL A CA 1
ATOM 2622 C C . VAL A 1 334 ? -12.876 4.795 21.881 1.00 60.25 334 VAL A C 1
ATOM 2624 O O . VAL A 1 334 ? -13.884 5.333 21.421 1.00 60.25 334 VAL A O 1
ATOM 2627 N N . TYR A 1 335 ? -12.077 4.027 21.129 1.00 62.75 335 TYR A N 1
ATOM 2628 C CA . TYR A 1 335 ? -12.321 3.754 19.705 1.00 62.75 335 TYR A CA 1
ATOM 2629 C C . TYR A 1 335 ? -13.529 2.855 19.445 1.00 62.75 335 TYR A C 1
ATOM 2631 O O . TYR A 1 335 ? -14.156 2.985 18.398 1.00 62.75 335 TYR A O 1
ATOM 2639 N N . THR A 1 336 ? -13.955 2.019 20.400 1.00 59.62 336 THR A N 1
ATOM 2640 C CA . THR A 1 336 ? -15.210 1.260 20.227 1.00 59.62 336 THR A CA 1
ATOM 2641 C C . THR A 1 336 ? -16.458 2.152 20.120 1.00 59.62 336 THR A C 1
ATOM 2643 O O . THR A 1 336 ? -17.484 1.681 19.625 1.00 59.62 336 THR A O 1
ATOM 2646 N N . LEU A 1 337 ? -16.378 3.427 20.538 1.00 59.25 337 LEU A N 1
ATOM 2647 C CA . LEU A 1 337 ? -17.408 4.453 20.313 1.00 59.25 337 LEU A CA 1
ATOM 2648 C C . LEU A 1 337 ? -17.195 5.281 19.028 1.00 59.25 337 LEU A C 1
ATOM 2650 O O . LEU A 1 337 ? -18.149 5.895 18.543 1.00 59.25 337 LEU A O 1
ATOM 2654 N N . ASP A 1 338 ? -15.976 5.290 18.479 1.00 59.16 338 ASP A N 1
ATOM 2655 C CA . ASP A 1 338 ? -15.568 5.992 17.251 1.00 59.16 338 ASP A CA 1
ATOM 2656 C C . ASP A 1 338 ? -15.038 5.000 16.194 1.00 59.16 338 ASP A C 1
ATOM 2658 O O . ASP A 1 338 ? -13.846 5.000 15.881 1.00 59.16 338 ASP A O 1
ATOM 2662 N N . PRO A 1 339 ? -15.900 4.133 15.627 1.00 52.75 339 PRO A N 1
ATOM 2663 C CA . PRO A 1 339 ? -15.473 3.116 14.663 1.00 52.75 339 PRO A CA 1
ATOM 2664 C C . PRO A 1 339 ? -15.005 3.704 13.318 1.00 52.75 339 PRO A C 1
ATOM 2666 O O . PRO A 1 339 ? -14.461 2.968 12.495 1.00 52.75 339 PRO A O 1
ATOM 2669 N N . ASP A 1 340 ? -15.242 5.001 13.085 1.00 50.94 340 ASP A N 1
ATOM 2670 C CA . ASP A 1 340 ? -14.816 5.751 11.896 1.00 50.94 340 ASP A CA 1
ATOM 2671 C C . ASP A 1 340 ? -13.495 6.509 12.137 1.00 50.94 340 ASP A C 1
ATOM 2673 O O . ASP A 1 340 ? -12.891 7.073 11.215 1.00 50.94 340 ASP A O 1
ATOM 2677 N N . GLY A 1 341 ? -13.044 6.566 13.392 1.00 52.09 341 GLY A N 1
ATOM 2678 C CA . GLY A 1 341 ? -11.785 7.158 13.789 1.00 52.09 341 GLY A CA 1
ATOM 2679 C C . GLY A 1 341 ? -10.627 6.316 13.272 1.00 52.09 341 GLY A C 1
ATOM 2680 O O . GLY A 1 341 ? -10.538 5.121 13.526 1.00 52.09 341 GLY A O 1
ATOM 2681 N N . ASN A 1 342 ? -9.698 6.949 12.555 1.00 52.59 342 ASN A N 1
ATOM 2682 C CA . ASN A 1 342 ? -8.381 6.370 12.325 1.00 52.59 342 ASN A CA 1
ATOM 2683 C C . ASN A 1 342 ? -7.731 6.159 13.707 1.00 52.59 342 ASN A C 1
ATOM 2685 O O . ASN A 1 342 ? -7.215 7.130 14.273 1.00 52.59 342 ASN A O 1
ATOM 2689 N N . GLU A 1 343 ? -7.829 4.934 14.251 1.00 57.44 343 GLU A N 1
ATOM 2690 C CA . GLU A 1 343 ? -7.309 4.515 15.566 1.00 57.44 343 GLU A CA 1
ATOM 2691 C C . GLU A 1 343 ? -5.887 5.051 15.768 1.00 57.44 343 GLU A C 1
ATOM 2693 O O . GLU A 1 343 ? -5.563 5.571 16.835 1.00 57.44 343 GLU A O 1
ATOM 2698 N N . ALA A 1 344 ? -5.076 5.039 14.702 1.00 54.38 344 ALA A N 1
ATOM 2699 C CA . ALA A 1 344 ? -3.708 5.529 14.723 1.00 54.38 344 ALA A CA 1
ATOM 2700 C C . ALA A 1 344 ? -3.616 7.018 15.085 1.00 54.38 344 ALA A C 1
ATOM 2702 O O . ALA A 1 344 ? -2.789 7.386 15.903 1.00 54.38 344 ALA A O 1
ATOM 2703 N N . TYR A 1 345 ? -4.479 7.887 14.551 1.00 54.38 345 TYR A N 1
ATOM 2704 C CA . TYR A 1 345 ? -4.361 9.334 14.779 1.00 54.38 345 TYR A CA 1
ATOM 2705 C C . TYR A 1 345 ? -4.809 9.762 16.177 1.00 54.38 345 TYR A C 1
ATOM 2707 O O . TYR A 1 345 ? -4.168 10.608 16.803 1.00 54.38 345 TYR A O 1
ATOM 2715 N N . GLY A 1 346 ? -5.918 9.195 16.665 1.00 60.62 346 GLY A N 1
ATOM 2716 C CA . GLY A 1 346 ? -6.307 9.383 18.061 1.00 60.62 346 GLY A CA 1
ATOM 2717 C C . GLY A 1 346 ? -5.201 8.864 18.976 1.00 60.62 346 GLY A C 1
ATOM 2718 O O . GLY A 1 346 ? -4.806 9.555 19.913 1.00 60.62 346 GLY A O 1
ATOM 2719 N N . ALA A 1 347 ? -4.630 7.698 18.647 1.00 65.81 347 ALA A N 1
ATOM 2720 C CA . ALA A 1 347 ? -3.607 7.073 19.465 1.00 65.81 347 ALA A CA 1
ATOM 2721 C C . ALA A 1 347 ? -2.349 7.932 19.473 1.00 65.81 347 ALA A C 1
ATOM 2723 O O . ALA A 1 347 ? -1.809 8.147 20.545 1.00 65.81 347 ALA A O 1
ATOM 2724 N N . THR A 1 348 ? -1.947 8.517 18.341 1.00 67.06 348 THR A N 1
ATOM 2725 C CA . THR A 1 348 ? -0.821 9.456 18.270 1.00 67.06 348 THR A CA 1
ATOM 2726 C C . THR A 1 348 ? -1.058 10.690 19.135 1.00 67.06 348 THR A C 1
ATOM 2728 O O . THR A 1 348 ? -0.239 10.972 19.995 1.00 67.06 348 THR A O 1
ATOM 2731 N N . ILE A 1 349 ? -2.192 11.396 19.002 1.00 69.62 349 ILE A N 1
ATOM 2732 C CA . ILE A 1 349 ? -2.455 12.619 19.794 1.00 69.62 349 ILE A CA 1
ATOM 2733 C C . ILE A 1 349 ? -2.428 12.348 21.298 1.00 69.62 349 ILE A C 1
ATOM 2735 O O . ILE A 1 349 ? -2.004 13.210 22.082 1.00 69.62 349 ILE A O 1
ATOM 2739 N N . ILE A 1 350 ? -2.952 11.192 21.696 1.00 70.19 350 ILE A N 1
ATOM 2740 C CA . ILE A 1 350 ? -3.047 10.799 23.094 1.00 70.19 350 ILE A CA 1
ATOM 2741 C C . ILE A 1 350 ? -1.693 10.295 23.591 1.00 70.19 350 ILE A C 1
ATOM 2743 O O . ILE A 1 350 ? -1.270 10.708 24.663 1.00 70.19 350 ILE A O 1
ATOM 2747 N N . ASN A 1 351 ? -0.975 9.503 22.794 1.00 71.75 351 ASN A N 1
ATOM 2748 C CA . ASN A 1 351 ? 0.380 9.042 23.087 1.00 71.75 351 ASN A CA 1
ATOM 2749 C C . ASN A 1 351 ? 1.350 10.220 23.221 1.00 71.75 351 ASN A C 1
ATOM 2751 O O . ASN A 1 351 ? 2.052 10.314 24.217 1.00 71.75 351 ASN A O 1
ATOM 2755 N N . ASP A 1 352 ? 1.320 11.177 22.294 1.00 74.12 352 ASP A N 1
ATOM 2756 C CA . ASP A 1 352 ? 2.131 12.398 22.351 1.00 74.12 352 ASP A CA 1
ATOM 2757 C C . ASP A 1 352 ? 1.828 13.214 23.609 1.00 74.12 352 ASP A C 1
ATOM 2759 O O . ASP A 1 352 ? 2.728 13.761 24.242 1.00 74.12 352 ASP A O 1
ATOM 2763 N N . TRP A 1 353 ? 0.551 13.289 23.998 1.00 78.81 353 TRP A N 1
ATOM 2764 C CA . TRP A 1 353 ? 0.169 13.982 25.222 1.00 78.81 353 TRP A CA 1
ATOM 2765 C C . TRP A 1 353 ? 0.627 13.237 26.477 1.00 78.81 353 TRP A C 1
ATOM 2767 O O . TRP A 1 353 ? 1.151 13.875 27.384 1.00 78.81 353 TRP A O 1
ATOM 2777 N N . ILE A 1 354 ? 0.478 11.910 26.517 1.00 72.94 354 ILE A N 1
ATOM 2778 C CA . ILE A 1 354 ? 0.944 11.065 27.623 1.00 72.94 354 ILE A CA 1
ATOM 2779 C C . ILE A 1 354 ? 2.464 11.167 27.771 1.00 72.94 354 ILE A C 1
ATOM 2781 O O . ILE A 1 354 ? 2.950 11.351 28.882 1.00 72.94 354 ILE A O 1
ATOM 2785 N N . ASN A 1 355 ? 3.201 11.142 26.660 1.00 72.88 355 ASN A N 1
ATOM 2786 C CA . ASN A 1 355 ? 4.657 11.292 26.634 1.00 72.88 355 ASN A CA 1
ATOM 2787 C C . ASN A 1 355 ? 5.124 12.663 27.142 1.00 72.88 355 ASN A C 1
ATOM 2789 O O . ASN A 1 355 ? 6.256 12.795 27.603 1.00 72.88 355 ASN A O 1
ATOM 2793 N N . ALA A 1 356 ? 4.262 13.680 27.074 1.00 77.69 356 ALA A N 1
ATOM 2794 C CA . ALA A 1 356 ? 4.529 15.006 27.620 1.00 77.69 356 ALA A CA 1
ATOM 2795 C C . ALA A 1 356 ? 4.184 15.134 29.119 1.00 77.69 356 ALA A C 1
ATOM 2797 O O . ALA A 1 356 ? 4.475 16.170 29.723 1.00 77.69 356 ALA A O 1
ATOM 2798 N N . LEU A 1 357 ? 3.557 14.123 29.736 1.00 76.19 357 LEU A N 1
ATOM 2799 C CA . LEU A 1 357 ? 3.220 14.155 31.158 1.00 76.19 357 LEU A CA 1
ATOM 2800 C C . LEU A 1 357 ? 4.476 13.997 32.036 1.00 76.19 357 LEU A C 1
ATOM 2802 O O . LEU A 1 357 ? 5.423 13.306 31.665 1.00 76.19 357 LEU A O 1
ATOM 2806 N N . PRO A 1 358 ? 4.488 14.566 33.255 1.00 71.69 358 PRO A N 1
ATOM 2807 C CA . PRO A 1 358 ? 5.596 14.381 34.182 1.00 71.69 358 PRO A CA 1
ATOM 2808 C C . PRO A 1 358 ? 5.770 12.915 34.598 1.00 71.69 358 PRO A C 1
ATOM 2810 O O . PRO A 1 358 ? 4.807 12.241 34.965 1.00 71.69 358 PRO A O 1
ATOM 2813 N N . ASN A 1 359 ? 7.024 12.472 34.725 1.00 69.31 359 ASN A N 1
ATOM 2814 C CA . ASN A 1 359 ? 7.388 11.132 35.219 1.00 69.31 359 ASN A CA 1
ATOM 2815 C C . ASN A 1 359 ? 7.153 10.934 36.732 1.00 69.31 359 ASN A C 1
ATOM 2817 O O . ASN A 1 359 ? 7.631 9.966 37.317 1.00 69.31 359 ASN A O 1
ATOM 2821 N N . LYS A 1 360 ? 6.438 11.850 37.390 1.00 73.62 360 LYS A N 1
ATOM 2822 C CA . LYS A 1 360 ? 6.140 11.807 38.823 1.00 73.62 360 LYS A CA 1
ATOM 2823 C C . LYS A 1 360 ? 4.702 12.221 39.083 1.00 73.62 360 LYS A C 1
ATOM 2825 O O . LYS A 1 360 ? 4.119 13.004 38.332 1.00 73.62 360 LYS A O 1
ATOM 2830 N N . LYS A 1 361 ? 4.149 11.735 40.195 1.00 74.75 361 LYS A N 1
ATOM 2831 C CA . LYS A 1 361 ? 2.819 12.129 40.657 1.00 74.75 361 LYS A CA 1
ATOM 2832 C C . LYS A 1 361 ? 2.749 13.653 40.799 1.00 74.75 361 LYS A C 1
ATOM 2834 O O . LYS A 1 361 ? 3.578 14.258 41.474 1.00 74.75 361 LYS A O 1
ATOM 2839 N N . THR A 1 362 ? 1.737 14.250 40.182 1.00 71.88 362 THR A N 1
ATOM 2840 C CA . THR A 1 362 ? 1.421 15.674 40.305 1.00 71.88 362 THR A CA 1
ATOM 2841 C C . THR A 1 362 ? 0.041 15.851 40.935 1.00 71.88 362 THR A C 1
ATOM 2843 O O . THR A 1 362 ? -0.883 15.085 40.650 1.00 71.88 362 THR A O 1
ATOM 2846 N N . SER A 1 363 ? -0.088 16.844 41.817 1.00 76.88 363 SER A N 1
ATOM 2847 C CA . SER A 1 363 ? -1.374 17.300 42.361 1.00 76.88 363 SER A CA 1
ATOM 2848 C C . SER A 1 363 ? -2.075 18.294 41.428 1.00 76.88 363 SER A C 1
ATOM 2850 O O . SER A 1 363 ? -3.287 18.493 41.521 1.00 76.88 363 SER A O 1
ATOM 2852 N N . GLN A 1 364 ? -1.332 18.913 40.503 1.00 80.94 364 GLN A N 1
ATOM 2853 C CA . GLN A 1 364 ? -1.901 19.801 39.495 1.00 80.94 364 GLN A CA 1
ATOM 2854 C C . GLN A 1 364 ? -2.616 18.985 38.423 1.00 80.94 364 GLN A C 1
ATOM 2856 O O . GLN A 1 364 ? -2.084 17.997 37.918 1.00 80.94 364 GLN A O 1
ATOM 2861 N N . THR A 1 365 ? -3.823 19.424 38.067 1.00 86.56 365 THR A N 1
ATOM 2862 C CA . THR A 1 365 ? -4.590 18.806 36.985 1.00 86.56 365 THR A CA 1
ATOM 2863 C C . THR A 1 365 ? -4.003 19.231 35.648 1.00 86.56 365 THR A C 1
ATOM 2865 O O . THR A 1 365 ? -3.971 20.419 35.339 1.00 86.56 365 THR A O 1
ATOM 2868 N N . GLN A 1 366 ? -3.566 18.264 34.851 1.00 86.31 366 GLN A N 1
ATOM 2869 C CA . GLN A 1 366 ? -3.213 18.486 33.449 1.00 86.31 366 GLN A CA 1
ATOM 2870 C C . GLN A 1 366 ? -4.350 17.951 32.598 1.00 86.31 366 GLN A C 1
ATOM 2872 O O . GLN A 1 366 ? -4.816 16.848 32.862 1.00 86.31 366 GLN A O 1
ATOM 2877 N N . SER A 1 367 ? -4.825 18.713 31.615 1.00 91.00 367 SER A N 1
ATOM 2878 C CA . SER A 1 367 ? -5.959 18.297 30.786 1.00 91.00 367 SER A CA 1
ATOM 2879 C C . SER A 1 367 ? -5.774 18.676 29.325 1.00 91.00 367 SER A C 1
ATOM 2881 O O . SER A 1 367 ? -5.031 19.606 29.010 1.00 91.00 367 SER A O 1
ATOM 2883 N N . LYS A 1 368 ? -6.441 17.937 28.441 1.00 90.31 368 LYS A N 1
ATOM 2884 C CA . LYS A 1 368 ? -6.471 18.186 26.999 1.00 90.31 368 LYS A CA 1
ATOM 2885 C C . LYS A 1 368 ? -7.833 17.783 26.450 1.00 90.31 368 LYS A C 1
ATOM 2887 O O . LYS A 1 368 ? -8.378 16.749 26.830 1.00 90.31 368 LYS A O 1
ATOM 2892 N N . GLU A 1 369 ? -8.365 18.599 25.550 1.00 91.69 369 GLU A N 1
ATOM 2893 C CA . GLU A 1 369 ? -9.631 18.353 24.866 1.00 91.69 369 GLU A CA 1
ATOM 2894 C C . GLU A 1 369 ? -9.440 18.504 23.357 1.00 91.69 369 GLU A C 1
ATOM 2896 O O . GLU A 1 369 ? -8.742 19.413 22.906 1.00 91.69 369 GLU A O 1
ATOM 2901 N N . PHE A 1 370 ? -10.031 17.602 22.576 1.00 84.88 370 PHE A N 1
ATOM 2902 C CA . PHE A 1 370 ? -10.076 17.719 21.121 1.00 84.88 370 PHE A CA 1
ATOM 2903 C C . PHE A 1 370 ? -11.329 17.050 20.552 1.00 84.88 370 PHE A C 1
ATOM 2905 O O . PHE A 1 370 ? -11.873 16.120 21.145 1.00 84.88 370 PHE A O 1
ATOM 2912 N N . THR A 1 371 ? -11.769 17.509 19.380 1.00 83.06 371 THR A N 1
ATOM 2913 C CA . THR A 1 371 ? -12.924 16.949 18.668 1.00 83.06 371 THR A CA 1
ATOM 2914 C C . THR A 1 371 ? -12.498 16.463 17.289 1.00 83.06 371 THR A C 1
ATOM 2916 O O . THR A 1 371 ? -11.803 17.177 16.566 1.00 83.06 371 THR A O 1
ATOM 2919 N N . LYS A 1 372 ? -12.925 15.259 16.907 1.00 73.69 372 LYS A N 1
ATOM 2920 C CA . LYS A 1 372 ? -12.687 14.673 15.583 1.00 73.69 372 LYS A CA 1
ATOM 2921 C C . LYS A 1 372 ? -13.866 13.787 15.194 1.00 73.69 372 LYS A C 1
ATOM 2923 O O . LYS A 1 372 ? -14.372 13.064 16.035 1.00 73.69 372 LYS A O 1
ATOM 2928 N N . ASN A 1 373 ? -14.313 13.854 13.939 1.00 71.25 373 ASN A N 1
ATOM 2929 C CA . ASN A 1 373 ? -15.392 13.004 13.406 1.00 71.25 373 ASN A CA 1
ATOM 2930 C C . ASN A 1 373 ? -16.689 12.992 14.254 1.00 71.25 373 ASN A C 1
ATOM 2932 O O . ASN A 1 373 ? -17.376 11.981 14.338 1.00 71.25 373 ASN A O 1
ATOM 2936 N N . GLY A 1 374 ? -17.035 14.113 14.900 1.00 76.50 374 GLY A N 1
ATOM 2937 C CA . GLY A 1 374 ? -18.215 14.197 15.778 1.00 76.50 374 GLY A CA 1
ATOM 2938 C C . GLY A 1 374 ? -18.032 13.572 17.169 1.00 76.50 374 GLY A C 1
ATOM 2939 O O . GLY A 1 374 ? -18.992 13.499 17.934 1.00 76.50 374 GLY A O 1
ATOM 2940 N N . MET A 1 375 ? -16.810 13.157 17.508 1.00 79.38 375 MET A N 1
ATOM 2941 C CA . MET A 1 375 ? -16.411 12.661 18.822 1.00 79.38 375 MET A CA 1
ATOM 2942 C C . MET A 1 375 ? -15.556 13.699 19.541 1.00 79.38 375 MET A C 1
ATOM 2944 O O . MET A 1 375 ? -14.559 14.175 18.997 1.00 79.38 375 MET A O 1
ATOM 2948 N N . THR A 1 376 ? -15.922 14.031 20.775 1.00 85.75 376 THR A N 1
ATOM 2949 C CA . THR A 1 376 ? -15.133 14.881 21.669 1.00 85.75 376 THR A CA 1
ATOM 2950 C C . THR A 1 376 ? -14.422 14.021 22.702 1.00 85.75 376 THR A C 1
ATOM 2952 O O . THR A 1 376 ? -15.049 13.258 23.438 1.00 85.75 376 THR A O 1
ATOM 2955 N N . TYR A 1 377 ? -13.108 14.184 22.771 1.00 84.94 377 TYR A N 1
ATOM 2956 C CA . TYR A 1 377 ? -12.212 13.506 23.691 1.00 84.94 377 TYR A CA 1
ATOM 2957 C C . TYR A 1 377 ? -11.764 14.504 24.751 1.00 84.94 377 TYR A C 1
ATOM 2959 O O . TYR A 1 377 ? -11.182 15.536 24.419 1.00 84.94 377 TYR A O 1
ATOM 2967 N N . LYS A 1 378 ? -12.017 14.200 26.023 1.00 89.31 378 LYS A N 1
ATOM 2968 C CA . LYS A 1 378 ? -11.544 14.981 27.172 1.00 89.31 378 LYS A CA 1
ATOM 2969 C C . LYS A 1 378 ? -10.648 14.103 28.019 1.00 89.31 378 LYS A C 1
ATOM 2971 O O . LYS A 1 378 ? -11.075 13.043 28.466 1.00 89.31 378 LYS A O 1
ATOM 2976 N N . MET A 1 379 ? -9.422 14.541 28.250 1.00 88.88 379 MET A N 1
ATOM 2977 C CA . MET A 1 379 ? -8.443 13.803 29.033 1.00 88.88 379 MET A CA 1
ATOM 2978 C C . MET A 1 379 ? -7.942 14.648 30.185 1.00 88.88 379 MET A C 1
ATOM 2980 O O . MET A 1 379 ? -7.773 15.860 30.037 1.00 88.88 379 MET A O 1
ATOM 2984 N N . TRP A 1 380 ? -7.665 14.012 31.318 1.00 89.56 380 TRP A N 1
ATOM 2985 C CA . TRP A 1 380 ? -6.979 14.666 32.420 1.00 89.56 380 TRP A CA 1
ATOM 2986 C C . TRP A 1 380 ? -6.145 13.700 33.258 1.00 89.56 380 TRP A C 1
ATOM 2988 O O . TRP A 1 380 ? -6.452 12.516 33.368 1.00 89.56 380 TRP A O 1
ATOM 2998 N N . VAL A 1 381 ? -5.098 14.237 33.881 1.00 84.88 381 VAL A N 1
ATOM 2999 C CA . VAL A 1 381 ? -4.291 13.556 34.893 1.00 84.88 381 VAL A CA 1
ATOM 3000 C C . VAL A 1 381 ? -4.325 14.349 36.183 1.00 84.88 381 VAL A C 1
ATOM 3002 O O . VAL A 1 381 ? -4.060 15.552 36.188 1.00 84.88 381 VAL A O 1
ATOM 3005 N N . LYS A 1 382 ? -4.661 13.670 37.281 1.00 85.44 382 LYS A N 1
ATOM 3006 C CA . LYS A 1 382 ? -4.700 14.259 38.620 1.00 85.44 382 LYS A CA 1
ATOM 3007 C C . LYS A 1 382 ? -4.492 13.188 39.682 1.00 85.44 382 LYS A C 1
ATOM 3009 O O . LYS A 1 382 ? -5.097 12.120 39.615 1.00 85.44 382 LYS A O 1
ATOM 3014 N N . ASP A 1 383 ? -3.652 13.474 40.673 1.00 85.38 383 ASP A N 1
ATOM 3015 C CA . ASP A 1 383 ? -3.449 12.626 41.854 1.00 85.38 383 ASP A CA 1
ATOM 3016 C C . ASP A 1 383 ? -3.038 11.178 41.526 1.00 85.38 383 ASP A C 1
ATOM 3018 O O . ASP A 1 383 ? -3.339 10.245 42.273 1.00 85.38 383 ASP A O 1
ATOM 3022 N N . GLY A 1 384 ? -2.296 10.990 40.430 1.00 80.75 384 GLY A N 1
ATOM 3023 C CA . GLY A 1 384 ? -1.861 9.673 39.953 1.00 80.75 384 GLY A CA 1
ATOM 3024 C C . GLY A 1 384 ? -2.959 8.868 39.256 1.00 80.75 384 GLY A C 1
ATOM 3025 O O . GLY A 1 384 ? -2.832 7.653 39.137 1.00 80.75 384 GLY A O 1
ATOM 3026 N N . TYR A 1 385 ? -4.034 9.522 38.816 1.00 83.50 385 TYR A N 1
ATOM 3027 C CA . TYR A 1 385 ? -5.051 8.931 37.956 1.00 83.50 385 TYR A CA 1
ATOM 3028 C C . TYR A 1 385 ? -5.028 9.584 36.586 1.00 83.50 385 TYR A C 1
ATOM 3030 O O . TYR A 1 385 ? -4.978 10.810 36.495 1.00 83.50 385 TYR A O 1
ATOM 3038 N N . PHE A 1 386 ? -5.131 8.754 35.555 1.00 84.19 386 PHE A N 1
ATOM 3039 C CA . PHE A 1 386 ? -5.434 9.164 34.195 1.00 84.19 386 PHE A CA 1
ATOM 3040 C C . PHE A 1 386 ? -6.925 8.961 33.948 1.00 84.19 386 PHE A C 1
ATOM 3042 O O . PHE A 1 386 ? -7.513 7.963 34.373 1.00 84.19 386 PHE A O 1
ATOM 3049 N N . ASN A 1 387 ? -7.542 9.918 33.275 1.00 85.69 387 ASN A N 1
ATOM 3050 C CA . ASN A 1 387 ? -8.920 9.831 32.849 1.00 85.69 387 ASN A CA 1
ATOM 3051 C C . ASN A 1 387 ? -9.023 10.224 31.383 1.00 85.69 387 ASN A C 1
ATOM 3053 O O . ASN A 1 387 ? -8.457 11.238 30.973 1.00 85.69 387 ASN A O 1
ATOM 3057 N N . ILE A 1 388 ? -9.789 9.450 30.628 1.00 84.88 388 ILE A N 1
ATOM 3058 C CA . ILE A 1 388 ? -10.207 9.796 29.278 1.00 84.88 388 ILE A CA 1
ATOM 3059 C C . ILE A 1 388 ? -11.710 9.604 29.157 1.00 84.88 388 ILE A C 1
ATOM 3061 O O . ILE A 1 388 ? -12.257 8.587 29.569 1.00 84.88 388 ILE A O 1
ATOM 3065 N N . THR A 1 389 ? -12.379 10.596 28.588 1.00 85.12 389 THR A N 1
ATOM 3066 C CA . THR A 1 389 ? -13.799 10.558 28.263 1.00 85.12 389 THR A CA 1
ATOM 3067 C C . THR A 1 389 ? -13.968 10.792 26.773 1.00 85.12 389 THR A C 1
ATOM 3069 O O . THR A 1 389 ? -13.572 11.845 26.276 1.00 85.12 389 THR A O 1
ATOM 3072 N N . ALA A 1 390 ? -14.584 9.841 26.074 1.00 82.38 390 ALA A N 1
ATOM 3073 C CA . ALA A 1 390 ? -15.135 10.066 24.742 1.00 82.38 390 ALA A CA 1
ATOM 3074 C C . ALA A 1 390 ? -16.621 10.376 24.848 1.00 82.38 390 ALA A C 1
ATOM 3076 O O . ALA A 1 390 ? -17.348 9.734 25.606 1.00 82.38 390 ALA A O 1
ATOM 3077 N N . THR A 1 391 ? -17.073 11.347 24.067 1.00 83.00 391 THR A N 1
ATOM 3078 C CA . THR A 1 391 ? -18.486 11.705 23.942 1.00 83.00 391 THR A CA 1
ATOM 3079 C C . THR A 1 391 ? -18.829 11.862 22.473 1.00 83.00 391 THR A C 1
ATOM 3081 O O . THR A 1 391 ? -18.162 12.624 21.774 1.00 83.00 391 THR A O 1
ATOM 3084 N N . LYS A 1 392 ? -19.868 11.164 22.013 1.00 77.94 392 LYS A N 1
ATOM 3085 C CA . LYS A 1 392 ? -20.443 11.370 20.681 1.00 77.94 392 LYS A CA 1
ATOM 3086 C C . LYS A 1 392 ? -21.498 12.472 20.742 1.00 77.94 392 LYS A C 1
ATOM 3088 O O . LYS A 1 392 ? -22.349 12.426 21.635 1.00 77.94 392 LYS A O 1
ATOM 3093 N N . ALA A 1 393 ? -21.404 13.446 19.833 1.00 74.19 393 ALA A N 1
ATOM 3094 C CA . ALA A 1 393 ? -22.371 14.541 19.705 1.00 74.19 393 ALA A CA 1
ATOM 3095 C C . ALA A 1 393 ? -23.794 14.041 19.399 1.00 74.19 393 ALA A C 1
ATOM 3097 O O . ALA A 1 393 ? -23.930 13.030 18.667 1.00 74.19 393 ALA A O 1
#

Radius of gyration: 29.22 Å; chains: 1; bounding box: 73×39×100 Å

Foldseek 3Di:
DDDDDPPVVVVVVVVVPPPPPPPPDPPDPVLVVVLVVLLVCCPDPQFAQQKKWFWACFAPPPWTWIWIHGPDQAAQATAATWTQPPNDIDGAAEDDDECHDPHPRPDRHGNWDKWWKAQQPPRDIWIKTWGKHDDPFKIKIWIWTWHDDPRYIYTFTQKMWMAGNVPGIWIDGRRHTDDPVCRVVSSCVVCVRIDIDPDDTDMDGSNVPPQDDSVVSSLVSCVNSVPPPPPVQPQPQAPVSLLVVLVPRCRPPVFWRQPDWDWDQDPNWTWIWTDTPFFIKIFTADPSRGTFKIKTKGFFDFDDPVLQVVCVVVVHDRPAAGDVVVVLSVLVSLCVNVVVDPSVVVSVVVVVVRSVDHSDADQDKDWDWDDDPQKIWIWIDHRRMTMIMIGHD

Sequence (393 aa):
MMKRSLSILLAIGLLLQAGAVSAAQQTTNWRQAYKAKIIEYIQSDKWDQTSKISMFDIDRDGVPELFAGEDYRLTNNIDMAYTFRNGKLVALTHKGPGSGYGSVNGIKLGFPSFSLYKHKESGKYSIFAYDGMSGIAGWDSHEYLITLSGSVLKTTEISASSYSDETGDSYTFKGKAVNEKQYSSNRKQYFSPYTQVKKTTPSLEGLDFVYRNESYVERAVDQYLQIKTVNKNKLYSSADAFIKEYNKDKNLMDQVVIDKYQVKTVNGVKQLIGNTWSGTLTGVINNDNTLKSVTIREKMTYPTQREINDAAEAGMSPVHGARIGHILASLSLVYTLDPDGNEAYGATIINDWINALPNKKTSQTQSKEFTKNGMTYKMWVKDGYFNITATKA

Secondary structure (DSSP, 8-state):
--SSSSHHHHHHHHHTSS----------SHHHHHHHHHHHHHTSTT--TTEEEEEE-SS-SS-PEEEEEE--SS---EEEEEEEETTEEEE-EEES-----S-GGG----S-EEEEEEETTT--EEEEEEEEEE-SSEEEEEEEEEEEETTEEEEEEEEEEEEETTTEEEEEETTEE--HHHHHHHHHHHHTTEEE------EEEGGGTTT--HHHHHHHHHHHTT----------SSHHHHHHHHTT-GGGTS------EEEEEETTEEEEEEE-SSEEEEEEEPTTS-EEEEEEEEEPPPPPHHHHHHHHHTTPPP--SS-HHHHHHHHHHHHTT-TTS-HHHHHHHHHHHHHTS-SS--SSPEEEEEEETTEEEEEEEETTEEEEEEEE-

pLDDT: mean 79.53, std 16.53, range [33.88, 98.56]